Protein AF-A0A8H7QUZ4-F1 (afdb_monomer_lite)

Organism: NCBI:txid64648

Radius of gyration: 29.62 Å; chains: 1; bounding box: 67×75×75 Å

Secondary structure (DSSP, 8-state):
-PPP-EEEEEE-SSS-EEEEEETT-EEEGGGTSTT--EEEEE-SS-EEEEEEPP--GGGTT--EEEEEEEE-SSSS----TTS-S---EEEEEEEEES-SS-----EEEEEEEESS--EEEEEE-SS---BTTTEEEEEEEEETTS-EEEEEEEPHHHHHHHHT--TTSPEEEE--S-SEEE--TT--EEEEEEETTTEEEEEETTS-EEEEEHHHHHHHTS--EEEEETTS-SS-EEEEEES-SS--SEEEEEETTSEEEEEETTEEEEEEEEEE-SS----EEE-SSSS-EEEE-TTSEEEEES-TTS--EEEEEE-SS-EEEEEE-SSSSEEEEEETTSEEEEEE--SS-----SS----S-BEEEEEEEEETTTTEEEEE--PPPB-S-----GGGG---GGG-EEEEEE--SGGGTTEEEEEETTSEEEEEE---------S-----------S---HHHHHHHHHHHH-HHHHHHHH-SSEEEE-TTTTS-HHHHTT-IIIIITBSTTSB-SPPEEEEESSTTEEEEEEEE-GGGB-SSSB-HHHHHHHHHHHHHHHHGGGSGGG--EEEEEEEEE-S---SSEEEEEEEEEEEEETTEEEEEEEEE-TT--EEEEEEEEEEPPP--

InterPro domains:
  IPR001680 WD40 repeat [SM00320] (34-80)
  IPR001680 WD40 repeat [SM00320] (177-213)
  IPR001680 WD40 repeat [SM00320] (223-264)
  IPR001680 WD40 repeat [SM00320] (309-350)
  IPR015943 WD40/YVTN repeat-like-containing domain superfamily [G3DSA:2.130.10.10] (138-435)
  IPR029069 HotDog domain superfamily [SSF54637] (482-628)
  IPR036322 WD40-repeat-containing domain superfamily [SSF50978] (34-433)
  IPR052416 General transcription factor 3C component [PTHR15052] (18-381)

Foldseek 3Di:
DADWDWAWEWAAAPDIDIDTAIAQFKDANCVRYPPFQWIKHQPRFFWQEKEWQADDQVVLVDFKTKIKTFFDSHLPDDDDQQPAQWDKTKIWIWIDGLDRPDPDGIGTAEIEIEGRAGFNYKDFQNPHPDDQQWFSGWMWTQHSNQKIAIATHTHSVNQCVVVVNDRRDYYYHYPPDGLAIQDDPPFRFQEWEDQARQWIWTWGQQGKIWIWRNVVCNVVSHTHTPDIQNPLDRGTWQYKEDQANVDRQWIWTWGQQAWIWIAGPVHRNDIHTLDGDRGGWQEKYHQNDPQKIWTWDQQQWIWMDPHSVDSDIATFDHDLGGWQYWEHENQFQKIWIFFQQLWIWIGGDPPPPPPPDVPNFPPDWIDTQWGWAADPVVSHIYTHGPDGTDRDHDDNDVVSHPGDSQSGWNYKYAHHHPSNRQWIWITGSVSMIMITRRDDPPPPPPPDPPQDPPDPPDPDDDPVQVVVVVVCVVQPVNVVQVPDPFKHKDQPCPPPDPVVLVVDCLNPVQEDPQGQPYGWIKIAGSQQQKIKIKTAGGPVCDDPFAHDVVVVQSVLVVRQLSSFQVVAPVSDWDWPDKDKDFDAHHHHGFMKMKMKGWDDDDHQKTKIKMFIDGSVRHTGMIMITIIGDDDPD

Structure (mmCIF, N/CA/C/O backbone):
data_AF-A0A8H7QUZ4-F1
#
_entry.id   AF-A0A8H7QUZ4-F1
#
loop_
_atom_site.group_PDB
_atom_site.id
_atom_site.type_symbol
_atom_site.label_atom_id
_atom_site.label_alt_id
_atom_site.label_comp_id
_atom_site.label_asym_id
_atom_site.label_entity_id
_atom_site.label_seq_id
_atom_site.pdbx_PDB_ins_code
_atom_site.Cartn_x
_atom_site.Cartn_y
_atom_site.Cartn_z
_atom_site.occupancy
_atom_site.B_iso_or_equiv
_atom_site.auth_seq_id
_atom_site.auth_comp_id
_atom_site.auth_asym_id
_atom_site.auth_atom_id
_atom_site.pdbx_PDB_model_num
ATOM 1 N N . MET A 1 1 ? -1.732 -25.237 -5.452 1.00 82.12 1 MET A N 1
ATOM 2 C CA . MET A 1 1 ? -2.365 -24.433 -4.390 1.00 82.12 1 MET A CA 1
ATOM 3 C C . MET A 1 1 ? -1.486 -24.486 -3.154 1.00 82.12 1 MET A C 1
ATOM 5 O O . MET A 1 1 ? -0.756 -25.468 -3.035 1.00 82.12 1 MET A O 1
ATOM 9 N N . PRO A 1 2 ? -1.527 -23.459 -2.290 1.00 79.81 2 PRO A N 1
ATOM 10 C CA . PRO A 1 2 ? -0.892 -23.500 -0.977 1.00 79.81 2 PRO A CA 1
ATOM 11 C C . PRO A 1 2 ? -1.334 -24.708 -0.145 1.00 79.81 2 PRO A C 1
ATOM 13 O O . PRO A 1 2 ? -2.468 -25.169 -0.303 1.00 79.81 2 PRO A O 1
ATOM 16 N N . SER A 1 3 ? -0.459 -25.205 0.733 1.00 77.56 3 SER A N 1
ATOM 17 C CA . SER A 1 3 ? -0.813 -26.255 1.699 1.00 77.56 3 SER A CA 1
ATOM 18 C C . SER A 1 3 ? -1.911 -25.767 2.641 1.00 77.56 3 SER A C 1
ATOM 20 O O . SER A 1 3 ? -1.903 -24.597 3.031 1.00 77.56 3 SER A O 1
ATOM 22 N N . GLU A 1 4 ? -2.844 -26.643 3.022 1.00 79.38 4 GLU A N 1
ATOM 23 C CA . GLU A 1 4 ? -3.878 -26.292 3.998 1.00 79.38 4 GLU A CA 1
ATOM 24 C C . GLU A 1 4 ? -3.248 -25.772 5.293 1.00 79.38 4 GLU A C 1
ATOM 26 O O . GLU A 1 4 ? -2.367 -26.403 5.874 1.00 79.38 4 GLU A O 1
ATOM 31 N N . ASN A 1 5 ? -3.694 -24.594 5.721 1.00 82.50 5 ASN A N 1
ATOM 32 C CA . ASN A 1 5 ? -3.251 -23.951 6.943 1.00 82.50 5 ASN A CA 1
ATOM 33 C C . ASN A 1 5 ? -4.467 -23.326 7.645 1.00 82.50 5 ASN A C 1
ATOM 35 O O . ASN A 1 5 ? -5.392 -22.809 7.009 1.00 82.50 5 ASN A O 1
ATOM 39 N N . CYS A 1 6 ? -4.484 -23.410 8.971 1.00 89.75 6 CYS A N 1
ATOM 40 C CA . CYS A 1 6 ? -5.477 -22.777 9.822 1.00 89.75 6 CYS A CA 1
ATOM 41 C C . CYS A 1 6 ? -4.737 -22.035 10.925 1.00 89.75 6 CYS A C 1
ATOM 43 O O . CYS A 1 6 ? -4.021 -22.641 11.717 1.00 89.75 6 CYS A O 1
ATOM 45 N N . VAL A 1 7 ? -4.913 -20.719 10.958 1.00 92.56 7 VAL A N 1
ATOM 46 C CA . VAL A 1 7 ? -4.134 -19.831 11.816 1.00 92.56 7 VAL A CA 1
ATOM 47 C C . VAL A 1 7 ? -5.060 -19.151 12.810 1.00 92.56 7 VAL A C 1
ATOM 49 O O . VAL A 1 7 ? -6.101 -18.623 12.426 1.00 92.56 7 VAL A O 1
ATOM 52 N N . ASN A 1 8 ? -4.672 -19.135 14.081 1.00 95.12 8 ASN A N 1
ATOM 53 C CA . ASN A 1 8 ? -5.392 -18.399 15.113 1.00 95.12 8 ASN A CA 1
ATOM 54 C C . ASN A 1 8 ? -4.971 -16.928 15.090 1.00 95.12 8 ASN A C 1
ATOM 56 O O . ASN A 1 8 ? -3.788 -16.615 15.241 1.00 95.12 8 ASN A O 1
ATOM 60 N N . ILE A 1 9 ? -5.937 -16.029 14.911 1.00 95.44 9 ILE A N 1
ATOM 61 C CA . ILE A 1 9 ? -5.712 -14.586 14.814 1.00 95.44 9 ILE A CA 1
ATOM 62 C C . ILE A 1 9 ? -6.476 -13.878 15.926 1.00 95.44 9 ILE A C 1
ATOM 64 O O . ILE A 1 9 ? -7.696 -13.979 16.023 1.00 95.44 9 ILE A O 1
ATOM 68 N N . THR A 1 10 ? -5.748 -13.118 16.734 1.00 95.06 10 THR A N 1
ATOM 69 C CA . THR A 1 10 ? -6.279 -12.266 17.794 1.00 95.06 10 THR A CA 1
ATOM 70 C C . THR A 1 10 ? -6.297 -10.810 17.338 1.00 95.06 10 THR A C 1
ATOM 72 O O . THR A 1 10 ? -5.271 -10.257 16.927 1.00 95.06 10 THR A O 1
ATOM 75 N N . THR A 1 11 ? -7.461 -10.171 17.431 1.00 93.19 11 THR A N 1
ATOM 76 C CA . THR A 1 11 ? -7.683 -8.755 17.090 1.00 93.19 11 THR A CA 1
ATOM 77 C C . THR A 1 11 ? -8.419 -8.042 18.227 1.00 93.19 11 THR A C 1
ATOM 79 O O . THR A 1 11 ? -9.081 -8.693 19.035 1.00 93.19 11 THR A O 1
ATOM 82 N N . GLY A 1 12 ? -8.280 -6.718 18.326 1.00 87.44 12 GLY A N 1
ATOM 83 C CA . GLY A 1 12 ? -8.908 -5.907 19.378 1.00 87.44 12 GLY A CA 1
ATOM 84 C C . GLY A 1 12 ? -7.929 -4.969 20.089 1.00 87.44 12 GLY A C 1
ATOM 85 O O . GLY A 1 12 ? -6.715 -5.171 20.037 1.00 87.44 12 GLY A O 1
ATOM 86 N N . ILE A 1 13 ? -8.462 -3.936 20.751 1.00 85.06 13 ILE A N 1
ATOM 87 C CA . ILE A 1 13 ? -7.676 -2.976 21.554 1.00 85.06 13 ILE A CA 1
ATOM 88 C C . ILE A 1 13 ? -7.892 -3.234 23.049 1.00 85.06 13 ILE A C 1
ATOM 90 O O . ILE A 1 13 ? -6.942 -3.535 23.766 1.00 85.06 13 ILE A O 1
ATOM 94 N N . THR A 1 14 ? -9.141 -3.131 23.511 1.00 81.06 14 THR A N 1
ATOM 95 C CA . THR A 1 14 ? -9.545 -3.384 24.905 1.00 81.06 14 THR A CA 1
ATOM 96 C C . THR A 1 14 ? -10.169 -4.767 25.073 1.00 81.06 14 THR A C 1
ATOM 98 O O . THR A 1 14 ? -9.827 -5.483 26.008 1.00 81.06 14 THR A O 1
ATOM 101 N N . ASN A 1 15 ? -11.029 -5.163 24.131 1.00 82.19 15 ASN A N 1
ATOM 102 C CA . ASN A 1 15 ? -11.648 -6.483 24.076 1.00 82.19 15 ASN A CA 1
ATOM 103 C C . ASN A 1 15 ? -10.976 -7.307 22.979 1.00 82.19 15 ASN A C 1
ATOM 105 O O . ASN A 1 15 ? -11.078 -6.968 21.801 1.00 82.19 15 ASN A O 1
ATOM 109 N N . PHE A 1 16 ? -10.277 -8.375 23.365 1.00 89.06 16 PHE A N 1
ATOM 110 C CA . PHE A 1 16 ? -9.612 -9.263 22.415 1.00 89.06 16 PHE A CA 1
ATOM 111 C C . PHE A 1 16 ? -10.571 -10.341 21.916 1.00 89.06 16 PHE A C 1
ATOM 113 O O . PHE A 1 16 ? -11.268 -10.978 22.703 1.00 89.06 16 PHE A O 1
ATOM 120 N N . LYS A 1 17 ? -10.569 -10.562 20.602 1.00 91.81 17 LYS A N 1
ATOM 121 C CA . LYS A 1 17 ? -11.289 -11.643 19.933 1.00 91.81 17 LYS A CA 1
ATOM 122 C C . LYS A 1 17 ? -10.287 -12.500 19.173 1.00 91.81 17 LYS A C 1
ATOM 124 O O . LYS A 1 17 ? -9.539 -11.970 18.349 1.00 91.81 17 LYS A O 1
ATOM 129 N N . THR A 1 18 ? -10.283 -13.799 19.449 1.00 93.19 18 THR A N 1
ATOM 130 C CA . THR A 1 18 ? -9.435 -14.780 18.765 1.00 93.19 18 THR A CA 1
ATOM 131 C C . THR A 1 18 ? -10.295 -15.659 17.871 1.00 93.19 18 THR A C 1
ATOM 133 O O . THR A 1 18 ? -11.284 -16.230 18.327 1.00 93.19 18 THR A O 1
ATOM 136 N N . GLU A 1 19 ? -9.922 -15.769 16.600 1.00 93.81 19 GLU A N 1
ATOM 137 C CA . GLU A 1 19 ? -10.623 -16.580 15.605 1.00 93.81 19 GLU A CA 1
ATOM 138 C C . GLU A 1 19 ? -9.645 -17.495 14.869 1.00 93.81 19 GLU A C 1
ATOM 140 O O . GLU A 1 19 ? -8.537 -17.082 14.527 1.00 93.81 19 GLU A O 1
ATOM 145 N N . ALA A 1 20 ? -10.064 -18.732 14.601 1.00 95.00 20 ALA A N 1
ATOM 146 C CA . ALA A 1 20 ? -9.313 -19.664 13.770 1.00 95.00 20 ALA A CA 1
ATOM 147 C C . ALA A 1 20 ? -9.684 -19.452 12.295 1.00 95.00 20 ALA A C 1
ATOM 149 O O . ALA A 1 20 ? -10.845 -19.590 11.902 1.00 95.00 20 ALA A O 1
ATOM 150 N N . VAL A 1 21 ? -8.697 -19.118 11.469 1.00 93.75 21 VAL A N 1
ATOM 151 C CA . VAL A 1 21 ? -8.896 -18.693 10.081 1.00 93.75 21 VAL A CA 1
ATOM 152 C C . VAL A 1 21 ? -8.230 -19.685 9.143 1.00 93.75 21 VAL A C 1
ATOM 154 O O . VAL A 1 21 ? -7.002 -19.769 9.070 1.00 93.75 21 VAL A O 1
ATOM 157 N N . LYS A 1 22 ? -9.046 -20.431 8.396 1.00 94.31 22 LYS A N 1
ATOM 158 C CA . LYS A 1 22 ? -8.583 -21.328 7.328 1.00 94.31 22 LYS A CA 1
ATOM 159 C C . LYS A 1 22 ? -8.066 -20.542 6.121 1.00 94.31 22 LYS A C 1
ATOM 161 O O . LYS A 1 22 ? -8.391 -19.366 5.959 1.00 94.31 22 LYS A O 1
ATOM 166 N N . ASN A 1 23 ? -7.298 -21.204 5.260 1.00 92.31 23 ASN A N 1
ATOM 167 C CA . ASN A 1 23 ? -6.895 -20.647 3.969 1.00 92.31 23 ASN A CA 1
ATOM 168 C C . ASN A 1 23 ? -8.088 -20.078 3.198 1.00 92.31 23 ASN A C 1
ATOM 170 O O . ASN A 1 23 ? -9.165 -20.666 3.175 1.00 92.31 23 ASN A O 1
ATOM 174 N N . PHE A 1 24 ? -7.849 -18.951 2.537 1.00 92.94 24 PHE A N 1
ATOM 175 C CA . PHE A 1 24 ? -8.794 -18.235 1.682 1.00 92.94 24 PHE A CA 1
ATOM 176 C C . PHE A 1 24 ? -9.998 -17.627 2.414 1.00 92.94 24 PHE A C 1
ATOM 178 O O . PHE A 1 24 ? -10.881 -17.052 1.780 1.00 92.94 24 PHE A O 1
ATOM 185 N N . ASN A 1 25 ? -9.992 -17.656 3.749 1.00 93.69 25 ASN A N 1
ATOM 186 C CA . ASN A 1 25 ? -10.973 -16.960 4.567 1.00 93.69 25 ASN A CA 1
ATOM 187 C C . ASN A 1 25 ? -10.440 -15.610 5.054 1.00 93.69 25 ASN A C 1
ATOM 189 O O . ASN A 1 25 ? -9.235 -15.341 5.074 1.00 93.69 25 ASN A O 1
ATOM 193 N N . SER A 1 26 ? -11.376 -14.764 5.481 1.00 93.44 26 SER A N 1
ATOM 194 C CA . SER A 1 26 ? -11.098 -13.441 6.021 1.00 93.44 26 SER A CA 1
ATOM 195 C C . SER A 1 26 ? -11.802 -13.188 7.354 1.00 93.44 26 SER A C 1
ATOM 197 O O . SER A 1 26 ? -12.900 -13.704 7.603 1.00 93.44 26 SER A O 1
ATOM 199 N N . VAL A 1 27 ? -11.153 -12.378 8.190 1.00 93.06 27 VAL A N 1
ATOM 200 C CA . VAL A 1 27 ? -11.658 -11.832 9.458 1.00 93.06 27 VAL A CA 1
ATOM 201 C C . VAL A 1 27 ? -11.971 -10.361 9.256 1.00 93.06 27 VAL A C 1
ATOM 203 O O . VAL A 1 27 ? -11.180 -9.643 8.647 1.00 93.06 27 VAL A O 1
ATOM 206 N N . ASP A 1 28 ? -13.112 -9.912 9.763 1.00 91.69 28 ASP A N 1
ATOM 207 C CA . ASP A 1 28 ? -13.528 -8.512 9.734 1.00 91.69 28 ASP A CA 1
ATOM 208 C C . ASP A 1 28 ? -13.085 -7.795 11.015 1.00 91.69 28 ASP A C 1
ATOM 210 O O . ASP A 1 28 ? -13.459 -8.182 12.124 1.00 91.69 28 ASP A O 1
ATOM 214 N N . LEU A 1 29 ? -12.276 -6.745 10.859 1.00 90.19 29 LEU A N 1
ATOM 215 C CA . LEU A 1 29 ? -11.728 -5.978 11.978 1.00 90.19 29 LEU A CA 1
ATOM 216 C C . LEU A 1 29 ? -12.783 -5.123 12.686 1.00 90.19 29 LEU A C 1
ATOM 218 O O . LEU A 1 29 ? -12.594 -4.793 13.857 1.00 90.19 29 LEU A O 1
ATOM 222 N N . SER A 1 30 ? -13.887 -4.779 12.018 1.00 86.50 30 SER A N 1
ATOM 223 C CA . SER A 1 30 ? -14.956 -3.969 12.615 1.00 86.50 30 SER A CA 1
ATOM 224 C C . SER A 1 30 ? -15.648 -4.680 13.784 1.00 86.50 30 SER A C 1
ATOM 226 O O . SER A 1 30 ? -16.179 -4.031 14.685 1.00 86.50 30 SER A O 1
ATOM 228 N N . GLN A 1 31 ? -15.582 -6.016 13.811 1.00 85.94 31 GLN A N 1
ATOM 229 C CA . GLN A 1 31 ? -16.176 -6.847 14.857 1.00 85.94 31 GLN A CA 1
ATOM 230 C C . GLN A 1 31 ? -15.409 -6.796 16.183 1.00 85.94 31 GLN A C 1
ATOM 232 O O . GLN A 1 31 ? -15.991 -7.065 17.231 1.00 85.94 31 GLN A O 1
ATOM 237 N N . SER A 1 32 ? -14.108 -6.497 16.149 1.00 86.19 32 SER A N 1
ATOM 238 C CA . SER A 1 32 ? -13.246 -6.430 17.339 1.00 86.19 32 SER A CA 1
ATOM 239 C C . SER A 1 32 ? -12.766 -5.014 17.654 1.00 86.19 32 SER A C 1
ATOM 241 O O . SER A 1 32 ? -12.415 -4.720 18.798 1.00 86.19 32 SER A O 1
ATOM 243 N N . ILE A 1 33 ? -12.755 -4.121 16.663 1.00 86.19 33 ILE A N 1
ATOM 244 C CA . ILE A 1 33 ? -12.335 -2.729 16.804 1.00 86.19 33 ILE A CA 1
ATOM 245 C C . ILE A 1 33 ? -13.401 -1.832 16.173 1.00 86.19 33 ILE A C 1
ATOM 247 O O . ILE A 1 33 ? -13.508 -1.720 14.951 1.00 86.19 33 ILE A O 1
ATOM 251 N N . THR A 1 34 ? -14.166 -1.139 17.016 1.00 81.50 34 THR A N 1
ATOM 252 C CA . THR A 1 34 ? -15.229 -0.226 16.579 1.00 81.50 34 THR A CA 1
ATOM 253 C C . THR A 1 34 ? -14.696 0.818 15.593 1.00 81.50 34 THR A C 1
ATOM 255 O O . THR A 1 34 ? -13.633 1.402 15.809 1.00 81.50 34 THR A O 1
ATOM 258 N N . ASN A 1 35 ? -15.440 1.071 14.513 1.00 78.88 35 ASN A N 1
ATOM 259 C CA . ASN A 1 35 ? -15.102 2.003 13.422 1.00 78.88 35 ASN A CA 1
ATOM 260 C C . ASN A 1 35 ? -13.860 1.636 12.587 1.00 78.88 35 ASN A C 1
ATOM 262 O O . ASN A 1 35 ? -13.527 2.357 11.637 1.00 78.88 35 ASN A O 1
ATOM 266 N N . LYS A 1 36 ? -13.170 0.531 12.894 1.00 85.31 36 LYS A N 1
ATOM 267 C CA . LYS A 1 36 ? -12.072 0.037 12.063 1.00 85.31 36 LYS A CA 1
ATOM 268 C C . LYS A 1 36 ? -12.654 -0.613 10.815 1.00 85.31 36 LYS A C 1
ATOM 270 O O . LYS A 1 36 ? -13.497 -1.498 10.896 1.00 85.31 36 LYS A O 1
ATOM 275 N N . ARG A 1 37 ? -12.181 -0.168 9.654 1.00 88.50 37 ARG A N 1
ATOM 276 C CA . ARG A 1 37 ? -12.594 -0.685 8.349 1.00 88.50 37 ARG A CA 1
ATOM 277 C C . ARG A 1 37 ? -11.434 -1.447 7.744 1.00 88.50 37 ARG A C 1
ATOM 279 O O . ARG A 1 37 ? -10.435 -0.847 7.341 1.00 88.50 37 ARG A O 1
ATOM 286 N N . GLY A 1 38 ? -11.541 -2.764 7.737 1.00 90.62 38 GLY A N 1
ATOM 287 C CA . GLY A 1 38 ? -10.490 -3.609 7.212 1.00 90.62 38 GLY A CA 1
ATOM 288 C C . GLY A 1 38 ? -10.721 -5.079 7.486 1.00 90.62 38 GLY A C 1
ATOM 289 O O . GLY A 1 38 ? -11.547 -5.460 8.313 1.00 90.62 38 GLY A O 1
ATOM 290 N N . HIS A 1 39 ? -9.947 -5.896 6.790 1.00 94.19 39 HIS A N 1
ATOM 291 C CA . HIS A 1 39 ? -10.018 -7.341 6.867 1.00 94.19 39 HIS A CA 1
ATOM 292 C C . HIS A 1 39 ? -8.620 -7.940 6.962 1.00 94.19 39 HIS A C 1
ATOM 294 O O . HIS A 1 39 ? -7.660 -7.403 6.408 1.00 94.19 39 HIS A O 1
ATOM 300 N N . VAL A 1 40 ? -8.510 -9.082 7.628 1.00 95.56 40 VAL A N 1
ATOM 301 C CA . VAL A 1 40 ? -7.305 -9.916 7.602 1.00 95.56 40 VAL A CA 1
ATOM 302 C C . VAL A 1 40 ? -7.619 -11.166 6.798 1.00 95.56 40 VAL A C 1
ATOM 304 O O . VAL A 1 40 ? -8.534 -11.905 7.141 1.00 95.56 40 VAL A O 1
ATOM 307 N N . LEU A 1 41 ? -6.877 -11.379 5.719 1.00 95.88 41 LEU A N 1
ATOM 308 C CA . LEU A 1 41 ? -6.998 -12.490 4.784 1.00 95.88 41 LEU A CA 1
ATOM 309 C C . LEU A 1 41 ? -5.934 -13.537 5.117 1.00 95.88 41 LEU A C 1
ATOM 311 O O . LEU A 1 41 ? -4.753 -13.197 5.236 1.00 95.88 41 LEU A O 1
ATOM 315 N N . ASN A 1 42 ? -6.322 -14.808 5.208 1.00 96.00 42 ASN A N 1
ATOM 316 C CA . ASN A 1 42 ? -5.362 -15.907 5.217 1.00 96.00 42 ASN A CA 1
ATOM 317 C C . ASN A 1 42 ? -5.127 -16.382 3.777 1.00 96.00 42 ASN A C 1
ATOM 319 O O . ASN A 1 42 ? -5.991 -17.000 3.159 1.00 96.00 42 ASN A O 1
ATOM 323 N N . THR A 1 43 ? -3.948 -16.096 3.236 1.00 94.62 43 THR A N 1
ATOM 324 C CA . THR A 1 43 ? -3.578 -16.419 1.848 1.00 94.62 43 THR A CA 1
ATOM 325 C C . THR A 1 43 ? -2.923 -17.801 1.722 1.00 94.62 43 THR A C 1
ATOM 327 O O . THR A 1 43 ? -2.698 -18.283 0.613 1.00 94.62 43 THR A O 1
ATOM 330 N N . GLY A 1 44 ? -2.636 -18.465 2.848 1.00 91.50 44 GLY A N 1
ATOM 331 C CA . GLY A 1 44 ? -2.102 -19.828 2.925 1.00 91.50 44 GLY A CA 1
ATOM 332 C C . GLY A 1 44 ? -0.599 -19.980 2.677 1.00 91.50 44 GLY A C 1
ATOM 333 O O . GLY A 1 44 ? -0.043 -21.022 3.011 1.00 91.50 44 GLY A O 1
ATOM 334 N N . GLY A 1 45 ? 0.084 -18.965 2.144 1.00 91.00 45 GLY A N 1
ATOM 335 C CA . GLY A 1 45 ? 1.520 -19.016 1.860 1.00 91.00 45 GLY A CA 1
ATOM 336 C C . GLY A 1 45 ? 2.188 -17.652 1.984 1.00 91.00 45 GLY A C 1
ATOM 337 O O . GLY A 1 45 ? 1.512 -16.628 2.031 1.00 91.00 45 GLY A O 1
ATOM 338 N N . SER A 1 46 ? 3.519 -17.628 2.076 1.00 92.75 46 SER A N 1
ATOM 339 C CA . SER A 1 46 ? 4.277 -16.391 2.296 1.00 92.75 46 SER A CA 1
ATOM 340 C C . SER A 1 46 ? 3.993 -15.345 1.214 1.00 92.75 46 SER A C 1
ATOM 342 O O . SER A 1 46 ? 4.166 -15.633 0.028 1.00 92.75 46 SER A O 1
ATOM 344 N N . VAL A 1 47 ? 3.619 -14.120 1.600 1.00 95.50 47 VAL A N 1
ATOM 345 C CA . VAL A 1 47 ? 3.318 -13.038 0.648 1.00 95.50 47 VAL A CA 1
ATOM 346 C C . VAL A 1 47 ? 4.607 -12.317 0.264 1.00 95.50 47 VAL A C 1
ATOM 348 O O . VAL A 1 47 ? 5.268 -11.720 1.113 1.00 95.50 47 VAL A O 1
ATOM 351 N N . TRP A 1 48 ? 4.953 -12.357 -1.022 1.00 94.00 48 TRP A N 1
ATOM 352 C CA . TRP A 1 48 ? 6.129 -11.684 -1.597 1.00 94.00 48 TRP A CA 1
ATOM 353 C C . TRP A 1 48 ? 5.779 -10.725 -2.724 1.00 94.00 48 TRP A C 1
ATOM 355 O O . TRP A 1 48 ? 6.591 -9.871 -3.054 1.00 94.00 48 TRP A O 1
ATOM 365 N N . ALA A 1 49 ? 4.575 -10.817 -3.278 1.00 95.88 49 ALA A N 1
ATOM 366 C CA . ALA A 1 49 ? 4.051 -9.915 -4.287 1.00 95.88 49 ALA A CA 1
ATOM 367 C C . ALA A 1 49 ? 2.610 -9.539 -3.923 1.00 95.88 49 ALA A C 1
ATOM 369 O O . ALA A 1 49 ? 1.799 -10.404 -3.585 1.00 95.88 49 ALA A O 1
ATOM 370 N N . LEU A 1 50 ? 2.312 -8.242 -3.948 1.00 97.56 50 LEU A N 1
ATOM 371 C CA . LEU A 1 50 ? 1.030 -7.690 -3.518 1.00 97.56 50 LEU A CA 1
ATOM 372 C C . LEU A 1 50 ? 0.751 -6.410 -4.300 1.00 97.56 50 LEU A C 1
ATOM 374 O O . LEU A 1 50 ? 1.565 -5.485 -4.258 1.00 97.56 50 LEU A O 1
ATOM 378 N N . GLU A 1 51 ? -0.374 -6.351 -5.011 1.00 96.25 51 GLU A N 1
ATOM 379 C CA . GLU A 1 51 ? -0.758 -5.159 -5.771 1.00 96.25 51 GLU A CA 1
ATOM 380 C C . GLU A 1 51 ? -2.243 -5.161 -6.146 1.00 96.25 51 GLU A C 1
ATOM 382 O O . GLU A 1 51 ? -2.823 -6.208 -6.438 1.00 96.25 51 GLU A O 1
ATOM 387 N N . PHE A 1 52 ? -2.852 -3.977 -6.174 1.00 95.69 52 PHE A N 1
ATOM 388 C CA . PHE A 1 52 ? -4.219 -3.795 -6.655 1.00 95.69 52 PHE A CA 1
ATOM 389 C C . PHE A 1 52 ? -4.271 -3.724 -8.181 1.00 95.69 52 PHE A C 1
ATOM 391 O O . PHE A 1 52 ? -3.373 -3.170 -8.816 1.00 95.69 52 PHE A O 1
ATOM 398 N N . VAL A 1 53 ? -5.350 -4.243 -8.764 1.00 94.31 53 VAL A N 1
ATOM 399 C CA . VAL A 1 53 ? -5.620 -4.138 -10.202 1.00 94.31 53 VAL A CA 1
ATOM 400 C C . VAL A 1 53 ? -5.992 -2.688 -10.549 1.00 94.31 53 VAL A C 1
ATOM 402 O O . VAL A 1 53 ? -6.986 -2.183 -10.015 1.00 94.31 53 VAL A O 1
ATOM 405 N N . PRO A 1 54 ? -5.259 -2.022 -11.462 1.00 91.12 54 PRO A N 1
ATOM 406 C CA . PRO A 1 54 ? -5.594 -0.676 -11.917 1.00 91.12 54 PRO A CA 1
ATOM 407 C C . PRO A 1 54 ? -6.871 -0.664 -12.768 1.00 91.12 54 PRO A C 1
ATOM 409 O O . PRO A 1 54 ? -6.963 -1.362 -13.783 1.00 91.12 54 PRO A O 1
ATOM 412 N N . LYS A 1 55 ? -7.834 0.178 -12.396 1.00 88.50 55 LYS A N 1
ATOM 413 C CA . LYS A 1 55 ? -9.092 0.423 -13.109 1.00 88.50 55 LYS A CA 1
ATOM 414 C C . LYS A 1 55 ? -9.084 1.780 -13.809 1.00 88.50 55 LYS A C 1
ATOM 416 O O . LYS A 1 55 ? -8.324 2.684 -13.466 1.00 88.50 55 LYS A O 1
ATOM 421 N N . LYS A 1 56 ? -9.948 1.913 -14.819 1.00 80.56 56 LYS A N 1
ATOM 422 C CA . LYS A 1 56 ? -10.179 3.189 -15.507 1.00 80.56 56 LYS A CA 1
ATOM 423 C C . LYS A 1 56 ? -10.977 4.113 -14.589 1.00 80.56 56 LYS A C 1
ATOM 425 O O . LYS A 1 56 ? -11.974 3.675 -14.031 1.00 80.56 56 LYS A O 1
ATOM 430 N N . ALA A 1 57 ? -10.620 5.397 -14.540 1.00 69.81 57 ALA A N 1
ATOM 431 C CA . ALA A 1 57 ? -11.364 6.401 -13.768 1.00 69.81 57 ALA A CA 1
ATOM 432 C C . ALA A 1 57 ? -12.845 6.527 -14.194 1.00 69.81 57 ALA A C 1
ATOM 434 O O . ALA A 1 57 ? -13.704 6.866 -13.392 1.00 69.81 57 ALA A O 1
ATOM 435 N N . CYS A 1 58 ? -13.186 6.202 -15.449 1.00 61.53 58 CYS A N 1
ATOM 436 C CA . CYS A 1 58 ? -14.584 6.187 -15.899 1.00 61.53 58 CYS A CA 1
ATOM 437 C C . CYS A 1 58 ? -15.444 5.089 -15.244 1.00 61.53 58 CYS A C 1
ATOM 439 O O . CYS A 1 58 ? -16.663 5.126 -15.375 1.00 61.53 58 CYS A O 1
ATOM 441 N N . LEU A 1 59 ? -14.824 4.131 -14.550 1.00 72.12 59 LEU A N 1
ATOM 442 C CA . LEU A 1 59 ? -15.488 3.059 -13.809 1.00 72.12 59 LEU A CA 1
ATOM 443 C C . LEU A 1 59 ? -15.466 3.316 -12.295 1.00 72.12 59 LEU A C 1
ATOM 445 O O . LEU A 1 59 ? -15.663 2.392 -11.517 1.00 72.12 59 LEU A O 1
ATOM 449 N N . ASP A 1 60 ? -15.255 4.560 -11.853 1.00 68.06 60 ASP A N 1
ATOM 450 C CA . ASP A 1 60 ? -15.233 4.908 -10.423 1.00 68.06 60 ASP A CA 1
ATOM 451 C C . ASP A 1 60 ? -16.572 4.627 -9.704 1.00 68.06 60 ASP A C 1
ATOM 453 O O . ASP A 1 60 ? -16.595 4.515 -8.477 1.00 68.06 60 ASP A O 1
ATOM 457 N N . HIS A 1 61 ? -17.671 4.468 -10.454 1.00 71.69 61 HIS A N 1
ATOM 458 C CA . HIS A 1 61 ? -18.971 4.019 -9.941 1.00 71.69 61 HIS A CA 1
ATOM 459 C C . HIS A 1 61 ? -18.991 2.533 -9.539 1.00 71.69 61 HIS A C 1
ATOM 461 O O . HIS A 1 61 ? -19.819 2.143 -8.719 1.00 71.69 61 HIS A O 1
ATOM 467 N N . ASP A 1 62 ? -18.101 1.703 -10.095 1.00 82.06 62 ASP A N 1
ATOM 468 C CA . ASP A 1 62 ? -17.953 0.306 -9.692 1.00 82.06 62 ASP A CA 1
ATOM 469 C C . ASP A 1 62 ? -17.100 0.224 -8.421 1.00 82.06 62 ASP A C 1
ATOM 471 O O . ASP A 1 62 ? -15.888 0.480 -8.403 1.00 82.06 62 ASP A O 1
ATOM 475 N N . HIS A 1 63 ? -17.759 -0.159 -7.331 1.00 87.25 63 HIS A N 1
ATOM 476 C CA . HIS A 1 63 ? -17.109 -0.343 -6.044 1.00 87.25 63 HIS A CA 1
ATOM 477 C C . HIS A 1 63 ? -16.312 -1.641 -5.949 1.00 87.25 63 HIS A C 1
ATOM 479 O O . HIS A 1 63 ? -15.546 -1.803 -5.004 1.00 87.25 63 HIS A O 1
ATOM 485 N N . THR A 1 64 ? -16.417 -2.549 -6.917 1.00 90.69 64 THR A N 1
ATOM 486 C CA . THR A 1 64 ? -15.611 -3.769 -6.938 1.00 90.69 64 THR A CA 1
ATOM 487 C C . THR A 1 64 ? -14.141 -3.409 -7.087 1.00 90.69 64 THR A C 1
ATOM 489 O O . THR A 1 64 ? -13.766 -2.571 -7.899 1.00 90.69 64 THR A O 1
ATOM 492 N N . GLN A 1 65 ? -13.272 -4.045 -6.326 1.00 93.12 65 GLN A N 1
ATOM 493 C CA . GLN A 1 65 ? -11.827 -3.878 -6.389 1.00 93.12 65 GLN A CA 1
ATOM 494 C C . GLN A 1 65 ? -11.188 -5.261 -6.432 1.00 93.12 65 GLN A C 1
ATOM 496 O O . GLN A 1 65 ? -11.784 -6.241 -5.990 1.00 93.12 65 GLN A O 1
ATOM 501 N N . TYR A 1 66 ? -9.977 -5.345 -6.975 1.00 95.19 66 TYR A N 1
ATOM 502 C CA . TYR A 1 66 ? -9.256 -6.607 -7.070 1.00 95.19 66 TYR A CA 1
ATOM 503 C C . TYR A 1 66 ? -7.848 -6.455 -6.512 1.00 95.19 66 TYR A C 1
ATOM 505 O O . TYR A 1 66 ? -7.110 -5.551 -6.908 1.00 95.19 66 TYR A O 1
ATOM 513 N N . LEU A 1 67 ? -7.479 -7.350 -5.602 1.00 97.19 67 LEU A N 1
ATOM 514 C CA . LEU A 1 67 ? -6.158 -7.435 -4.994 1.00 97.19 67 LEU A CA 1
ATOM 515 C C . LEU A 1 67 ? -5.477 -8.723 -5.456 1.00 97.19 67 LEU A C 1
ATOM 517 O O . LEU A 1 67 ? -5.965 -9.821 -5.192 1.00 97.19 67 LEU A O 1
ATOM 521 N N . ALA A 1 68 ? -4.341 -8.592 -6.130 1.00 97.81 68 ALA A N 1
ATOM 522 C CA . ALA A 1 68 ? -3.503 -9.726 -6.476 1.00 97.81 68 ALA A CA 1
ATOM 523 C C . ALA A 1 68 ? -2.529 -10.026 -5.331 1.00 97.81 68 ALA A C 1
ATOM 525 O O . ALA A 1 68 ? -1.894 -9.115 -4.793 1.00 97.81 68 ALA A O 1
ATOM 526 N N . VAL A 1 69 ? -2.376 -11.308 -5.001 1.00 97.81 69 VAL A N 1
ATOM 527 C CA . VAL A 1 69 ? -1.438 -11.819 -3.995 1.00 97.81 69 VAL A CA 1
ATOM 528 C C . VAL A 1 69 ? -0.622 -12.960 -4.598 1.00 97.81 69 VAL A C 1
ATOM 530 O O . VAL A 1 69 ? -1.166 -13.858 -5.242 1.00 97.81 69 VAL A O 1
ATOM 533 N N . GLY A 1 70 ? 0.688 -12.952 -4.369 1.00 95.88 70 GLY A N 1
ATOM 534 C CA . GLY A 1 70 ? 1.585 -14.033 -4.766 1.00 95.88 70 GLY A CA 1
ATOM 535 C C . GLY A 1 70 ? 2.794 -14.151 -3.848 1.00 95.88 70 GLY A C 1
ATOM 536 O O . GLY A 1 70 ? 3.083 -13.271 -3.034 1.00 95.88 70 GLY A O 1
ATOM 537 N N . GLY A 1 71 ? 3.509 -15.260 -3.985 1.00 92.88 71 GLY A N 1
ATOM 538 C CA . GLY A 1 71 ? 4.717 -15.536 -3.222 1.00 92.88 71 GLY A CA 1
ATOM 539 C C . GLY A 1 71 ? 5.016 -17.024 -3.180 1.00 92.88 71 GLY A C 1
ATOM 540 O O . GLY A 1 71 ? 5.057 -17.663 -4.232 1.00 92.88 71 GLY A O 1
ATOM 541 N N . TYR A 1 72 ? 5.228 -17.571 -1.986 1.00 90.38 72 TYR A N 1
ATOM 542 C CA . TYR A 1 72 ? 5.481 -19.001 -1.783 1.00 90.38 72 TYR A CA 1
ATOM 543 C C . TYR A 1 72 ? 4.174 -19.749 -1.525 1.00 90.38 72 TYR A C 1
ATOM 545 O O . TYR A 1 72 ? 3.193 -19.174 -1.057 1.00 90.38 72 TYR A O 1
ATOM 553 N N . ASN A 1 73 ? 4.171 -21.053 -1.798 1.00 86.50 73 ASN A N 1
ATOM 554 C CA . ASN A 1 73 ? 3.018 -21.923 -1.552 1.00 86.50 73 ASN A CA 1
ATOM 555 C C . ASN A 1 73 ? 2.858 -22.299 -0.053 1.00 86.50 73 ASN A C 1
ATOM 557 O O . ASN A 1 73 ? 1.870 -22.922 0.322 1.00 86.50 73 ASN A O 1
ATOM 561 N N . SER A 1 74 ? 3.842 -21.953 0.780 1.00 85.12 74 SER A N 1
ATOM 562 C CA . SER A 1 74 ? 3.964 -22.330 2.187 1.00 85.12 74 SER A CA 1
ATOM 563 C C . SER A 1 74 ? 4.606 -21.186 2.977 1.00 85.12 74 SER A C 1
ATOM 565 O O . SER A 1 74 ? 5.186 -20.253 2.412 1.00 85.12 74 SER A O 1
ATOM 567 N N . VAL A 1 75 ? 4.479 -21.242 4.301 1.00 80.75 75 VAL A N 1
ATOM 568 C CA . VAL A 1 75 ? 5.094 -20.303 5.256 1.00 80.75 75 VAL A CA 1
ATOM 569 C C . VAL A 1 75 ? 6.517 -20.739 5.644 1.00 80.75 75 VAL A C 1
ATOM 571 O O . VAL A 1 75 ? 7.327 -19.911 6.067 1.00 80.75 75 VAL A O 1
ATOM 574 N N . THR A 1 76 ? 6.834 -22.028 5.487 1.00 76.38 76 THR A N 1
ATOM 575 C CA . THR A 1 76 ? 8.115 -22.631 5.895 1.00 76.38 76 THR A CA 1
ATOM 576 C C . THR A 1 76 ? 9.142 -22.708 4.769 1.00 76.38 76 THR A C 1
ATOM 578 O O . THR A 1 76 ? 10.335 -22.829 5.040 1.00 76.38 76 THR A O 1
ATOM 581 N N . GLU A 1 77 ? 8.701 -22.640 3.511 1.00 68.25 77 GLU A N 1
ATOM 582 C CA . GLU A 1 77 ? 9.595 -22.731 2.362 1.00 68.25 77 GLU A CA 1
ATOM 583 C C . GLU A 1 77 ? 10.490 -21.493 2.235 1.00 68.25 77 GLU A C 1
ATOM 585 O O . GLU A 1 77 ? 10.040 -20.344 2.273 1.00 68.25 77 GLU A O 1
ATOM 590 N N . HIS A 1 78 ? 11.779 -21.749 2.021 1.00 66.31 78 HIS A N 1
ATOM 591 C CA . HIS A 1 78 ? 12.780 -20.747 1.698 1.00 66.31 78 HIS A CA 1
ATOM 592 C C . HIS A 1 78 ? 13.619 -21.268 0.538 1.00 66.31 78 HIS A C 1
ATOM 594 O O . HIS A 1 78 ? 14.287 -22.292 0.660 1.00 66.31 78 HIS A O 1
ATOM 600 N N . HIS A 1 79 ? 13.577 -20.566 -0.591 1.00 59.88 79 HIS A N 1
ATOM 601 C CA . HIS A 1 79 ? 14.417 -20.880 -1.737 1.00 59.88 79 HIS A CA 1
ATOM 602 C C . HIS A 1 79 ? 15.423 -19.758 -1.941 1.00 59.88 79 HIS A C 1
ATOM 604 O O . HIS A 1 79 ? 15.062 -18.578 -1.975 1.00 59.88 79 HIS A O 1
ATOM 610 N N . THR A 1 80 ? 16.691 -20.120 -2.106 1.00 56.16 80 THR A N 1
ATOM 611 C CA . THR A 1 80 ? 17.686 -19.170 -2.586 1.00 56.16 80 THR A CA 1
ATOM 612 C C . THR A 1 80 ? 17.371 -18.849 -4.046 1.00 56.16 80 THR A C 1
ATOM 614 O O . THR A 1 80 ? 16.975 -19.719 -4.826 1.00 56.16 80 THR A O 1
ATOM 617 N N . PHE A 1 81 ? 17.527 -17.583 -4.435 1.00 58.41 81 PHE A N 1
ATOM 618 C CA . PHE A 1 81 ? 17.355 -17.167 -5.827 1.00 58.41 81 PHE A CA 1
ATOM 619 C C . PHE A 1 81 ? 18.179 -18.069 -6.765 1.00 58.41 81 PHE A C 1
ATOM 621 O O . PHE A 1 81 ? 19.383 -18.218 -6.555 1.00 58.41 81 PHE A O 1
ATOM 628 N N . ALA A 1 82 ? 17.532 -18.594 -7.812 1.00 61.19 82 ALA A N 1
ATOM 629 C CA . ALA A 1 82 ? 18.060 -19.501 -8.838 1.00 61.19 82 ALA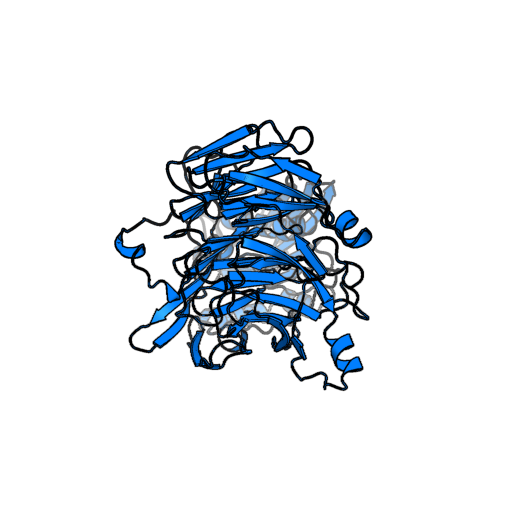 A CA 1
ATOM 630 C C . ALA A 1 82 ? 18.117 -21.009 -8.504 1.00 61.19 82 ALA A C 1
ATOM 632 O O . ALA A 1 82 ? 18.528 -21.775 -9.374 1.00 61.19 82 ALA A O 1
ATOM 633 N N . GLU A 1 83 ? 17.685 -21.462 -7.320 1.00 59.66 83 GLU A N 1
ATOM 634 C CA . GLU A 1 83 ? 17.791 -22.886 -6.932 1.00 59.66 83 GLU A CA 1
ATOM 635 C C . GLU A 1 83 ? 16.565 -23.755 -7.278 1.00 59.66 83 GLU A C 1
ATOM 637 O O . GLU A 1 83 ? 16.697 -24.975 -7.351 1.00 59.66 83 GLU A O 1
ATOM 642 N N . SER A 1 84 ? 15.385 -23.181 -7.553 1.00 56.12 84 SER A N 1
ATOM 643 C CA . SER A 1 84 ? 14.173 -23.966 -7.863 1.00 56.12 84 SER A CA 1
ATOM 644 C C . SER A 1 84 ? 13.389 -23.421 -9.072 1.00 56.12 84 SER A C 1
ATOM 646 O O . SER A 1 84 ? 12.442 -22.648 -8.923 1.00 56.12 84 SER A O 1
ATOM 648 N N . PRO A 1 85 ? 13.740 -23.815 -10.313 1.00 58.19 85 PRO A N 1
ATOM 649 C CA . PRO A 1 85 ? 13.117 -23.232 -11.503 1.00 58.19 85 PRO A CA 1
ATOM 650 C C . PRO A 1 85 ? 11.661 -23.680 -11.727 1.00 58.19 85 PRO A C 1
ATOM 652 O O . PRO A 1 85 ? 10.920 -22.985 -12.417 1.00 58.19 85 PRO A O 1
ATOM 655 N N . HIS A 1 86 ? 11.229 -24.808 -11.147 1.00 67.06 86 HIS A N 1
ATOM 656 C CA . HIS A 1 86 ? 9.937 -25.427 -11.463 1.00 67.06 86 HIS A CA 1
ATOM 657 C C . HIS A 1 86 ? 9.235 -25.977 -10.219 1.00 67.06 86 HIS A C 1
ATOM 659 O O . HIS A 1 86 ? 9.297 -27.168 -9.922 1.00 67.06 86 HIS A O 1
ATOM 665 N N . CYS A 1 87 ? 8.546 -25.101 -9.490 1.00 80.12 87 CYS A N 1
ATOM 666 C CA . CYS A 1 87 ? 7.582 -25.501 -8.469 1.00 80.12 87 CYS A CA 1
ATOM 667 C C . CYS A 1 87 ? 6.167 -25.064 -8.870 1.00 80.12 87 CYS A C 1
ATOM 669 O O . CYS A 1 87 ? 5.968 -24.051 -9.550 1.00 80.12 87 CYS A O 1
ATOM 671 N N . ARG A 1 88 ? 5.176 -25.869 -8.472 1.00 90.06 88 ARG A N 1
ATOM 672 C CA . ARG A 1 88 ? 3.760 -25.553 -8.675 1.00 90.06 88 ARG A CA 1
ATOM 673 C C . ARG A 1 88 ? 3.353 -24.470 -7.692 1.00 90.06 88 ARG A C 1
ATOM 675 O O . ARG A 1 88 ? 3.538 -24.629 -6.487 1.00 90.06 88 ARG A O 1
ATOM 682 N N . ASN A 1 89 ? 2.756 -23.405 -8.201 1.00 92.31 89 ASN A N 1
ATOM 683 C CA . ASN A 1 89 ? 2.359 -22.268 -7.390 1.00 92.31 89 ASN A CA 1
ATOM 684 C C . ASN A 1 89 ? 1.115 -21.580 -7.975 1.00 92.31 89 ASN A C 1
ATOM 686 O O . ASN A 1 89 ? 0.574 -22.017 -8.998 1.00 92.31 89 ASN A O 1
ATOM 690 N N . ALA A 1 90 ? 0.603 -20.572 -7.275 1.00 94.62 90 ALA A N 1
ATOM 691 C CA . ALA A 1 90 ? -0.598 -19.853 -7.663 1.00 94.62 90 ALA A CA 1
ATOM 692 C C . ALA A 1 90 ? -0.472 -18.350 -7.398 1.00 94.62 90 ALA A C 1
ATOM 694 O O . ALA A 1 90 ? 0.060 -17.929 -6.371 1.00 94.62 90 ALA A O 1
ATOM 695 N N . ILE A 1 91 ? -1.044 -17.555 -8.300 1.00 97.19 91 ILE A N 1
ATOM 696 C CA . ILE A 1 91 ? -1.337 -16.139 -8.072 1.00 97.19 91 ILE A CA 1
ATOM 697 C C . ILE A 1 91 ? -2.823 -16.033 -7.740 1.00 97.19 91 ILE A C 1
ATOM 699 O O . ILE A 1 91 ? -3.668 -16.498 -8.506 1.00 97.19 91 ILE A O 1
ATOM 703 N N . GLN A 1 92 ? -3.134 -15.447 -6.592 1.00 97.31 92 GLN A N 1
ATOM 704 C CA . GLN A 1 92 ? -4.494 -15.295 -6.085 1.00 97.31 92 GLN A CA 1
ATOM 705 C C . GLN A 1 92 ? -5.026 -13.913 -6.454 1.00 97.31 92 GLN A C 1
ATOM 707 O O . GLN A 1 92 ? -4.321 -12.922 -6.281 1.00 97.31 92 GLN A O 1
ATOM 712 N N . ILE A 1 93 ? -6.268 -13.841 -6.919 1.00 97.50 93 ILE A N 1
ATOM 713 C CA . ILE A 1 93 ? -6.992 -12.599 -7.183 1.00 97.50 93 ILE A CA 1
ATOM 714 C C . ILE A 1 93 ? -8.188 -12.555 -6.240 1.00 97.50 93 ILE A C 1
ATOM 716 O O . ILE A 1 93 ? -9.119 -13.354 -6.347 1.00 97.50 93 ILE A O 1
ATOM 720 N N . TRP A 1 94 ? -8.142 -11.617 -5.307 1.00 97.00 94 TRP A N 1
ATOM 721 C CA . TRP A 1 94 ? -9.166 -11.397 -4.301 1.00 97.00 94 TRP A CA 1
ATOM 722 C C . TRP A 1 94 ? -10.080 -10.261 -4.731 1.00 97.00 94 TRP A C 1
ATOM 724 O O . TRP A 1 94 ? -9.595 -9.182 -5.067 1.00 97.00 94 TRP A O 1
ATOM 734 N N . GLN A 1 95 ? -11.387 -10.490 -4.693 1.00 94.38 95 GLN A N 1
ATOM 735 C CA . GLN A 1 95 ? -12.382 -9.441 -4.847 1.00 94.38 95 GLN A CA 1
ATOM 736 C C . GLN A 1 95 ? -12.579 -8.740 -3.502 1.00 94.38 95 GLN A C 1
ATOM 738 O O . GLN A 1 95 ? -12.770 -9.375 -2.463 1.00 94.38 95 GLN A O 1
ATOM 743 N N . CYS A 1 96 ? -12.518 -7.418 -3.524 1.00 92.81 96 CYS A N 1
ATOM 744 C CA . CYS A 1 96 ? -12.778 -6.540 -2.393 1.00 92.81 96 CYS A CA 1
ATOM 745 C C . CYS A 1 96 ? -13.673 -5.371 -2.827 1.00 92.81 96 CYS A C 1
ATOM 747 O O . CYS A 1 96 ? -14.074 -5.283 -3.987 1.00 92.81 96 CYS A O 1
ATOM 749 N N . THR A 1 97 ? -14.023 -4.488 -1.892 1.00 89.56 97 THR A N 1
ATOM 750 C CA . THR A 1 97 ? -14.868 -3.316 -2.153 1.00 89.56 97 THR A CA 1
ATOM 751 C C . THR A 1 97 ? -14.115 -2.021 -1.861 1.00 89.56 97 THR A C 1
ATOM 753 O O . THR A 1 97 ? -13.276 -1.973 -0.960 1.00 89.56 97 THR A O 1
ATOM 756 N N . SER A 1 98 ? -14.404 -0.967 -2.622 1.00 86.00 98 SER A N 1
ATOM 757 C CA . SER A 1 98 ? -13.991 0.399 -2.303 1.00 86.00 98 SER A CA 1
ATOM 758 C C . SER A 1 98 ? -14.951 1.073 -1.324 1.00 86.00 98 SER A C 1
ATOM 760 O O . SER A 1 98 ? -14.521 1.954 -0.576 1.00 86.00 98 SER A O 1
ATOM 762 N N . ASP A 1 99 ? -16.219 0.643 -1.290 1.00 82.00 99 ASP A N 1
ATOM 763 C CA . ASP A 1 99 ? -17.233 1.209 -0.407 1.00 82.00 99 ASP A CA 1
ATOM 764 C C . ASP A 1 99 ? -16.956 0.836 1.049 1.00 82.00 99 ASP A C 1
ATOM 766 O O . ASP A 1 99 ? -16.932 -0.328 1.445 1.00 82.00 99 ASP A O 1
ATOM 770 N N . THR A 1 100 ? -16.779 1.871 1.859 1.00 74.06 100 THR A N 1
ATOM 771 C CA . THR A 1 100 ? -16.505 1.754 3.285 1.00 74.06 100 THR A CA 1
ATOM 772 C C . THR A 1 100 ? -17.727 1.426 4.139 1.00 74.06 100 THR A C 1
ATOM 774 O O . THR A 1 100 ? -17.549 1.086 5.307 1.00 74.06 100 THR A O 1
ATOM 777 N N . ASN A 1 101 ? -18.938 1.570 3.593 1.00 68.75 101 ASN A N 1
ATOM 778 C CA . ASN A 1 101 ? -20.193 1.250 4.279 1.00 68.75 101 ASN A CA 1
ATOM 779 C C . ASN A 1 101 ? -20.712 -0.147 3.915 1.00 68.75 101 ASN A C 1
ATOM 781 O O . ASN A 1 101 ? -21.560 -0.691 4.622 1.00 68.75 101 ASN A O 1
ATOM 785 N N . ALA A 1 102 ? -20.225 -0.721 2.814 1.00 63.59 102 ALA A N 1
ATOM 786 C CA . ALA A 1 102 ? -20.620 -2.046 2.381 1.00 63.59 102 ALA A CA 1
ATOM 787 C C . ALA A 1 102 ? -20.027 -3.113 3.311 1.00 63.59 102 ALA A C 1
ATOM 789 O O . ALA A 1 102 ? -18.817 -3.191 3.504 1.00 63.59 102 ALA A O 1
ATOM 790 N N . SER A 1 103 ? -20.881 -4.010 3.804 1.00 59.72 103 SER A N 1
ATOM 791 C CA . SER A 1 103 ? -20.502 -5.215 4.561 1.00 59.72 103 SER A CA 1
ATOM 792 C C . SER A 1 103 ? -19.858 -6.301 3.672 1.00 59.72 103 SER A C 1
ATOM 794 O O . SER A 1 103 ? -19.961 -7.496 3.968 1.00 59.72 103 SER A O 1
ATOM 796 N N . LEU A 1 104 ? -19.257 -5.937 2.533 1.00 65.06 104 LEU A N 1
ATOM 797 C CA . LEU A 1 104 ? -18.778 -6.920 1.567 1.00 65.06 104 LEU A CA 1
ATOM 798 C C . LEU A 1 104 ? -17.456 -7.528 2.045 1.00 65.06 104 LEU A C 1
ATOM 800 O O . LEU A 1 104 ? -16.400 -6.899 2.004 1.00 65.06 104 LEU A O 1
ATOM 804 N N . LYS A 1 105 ? -17.532 -8.779 2.499 1.00 84.19 105 LYS A N 1
ATOM 805 C CA . LYS A 1 105 ? -16.387 -9.576 2.935 1.00 84.19 105 LYS A CA 1
ATOM 806 C C . LYS A 1 105 ? -15.480 -9.886 1.733 1.00 84.19 105 LYS A C 1
ATOM 808 O O . LYS A 1 105 ? -15.988 -10.431 0.757 1.00 84.19 105 LYS A O 1
ATOM 813 N N . PRO A 1 106 ? -14.162 -9.609 1.784 1.00 92.38 106 PRO A N 1
ATOM 814 C CA . PRO A 1 106 ? -13.254 -9.982 0.706 1.00 92.38 106 PRO A CA 1
ATOM 815 C C . PRO A 1 106 ? -13.239 -11.494 0.483 1.00 92.38 106 PRO A C 1
ATOM 817 O O . PRO A 1 106 ? -13.147 -12.260 1.452 1.00 92.38 106 PRO A O 1
ATOM 820 N N . GLN A 1 107 ? -13.302 -11.898 -0.784 1.00 93.38 107 GLN A N 1
ATOM 821 C CA . GLN A 1 107 ? -13.395 -13.291 -1.222 1.00 93.38 107 GLN A CA 1
ATOM 822 C C . GLN A 1 107 ? -12.374 -13.586 -2.318 1.00 93.38 107 GLN A C 1
ATOM 824 O O . GLN A 1 107 ? -11.971 -12.704 -3.077 1.00 93.38 107 GLN A O 1
ATOM 829 N N . LEU A 1 108 ? -11.945 -14.842 -2.398 1.00 95.38 108 LEU A N 1
ATOM 830 C CA . LEU A 1 108 ? -11.046 -15.303 -3.446 1.00 95.38 108 LEU A CA 1
ATOM 831 C C . LEU A 1 108 ? -11.839 -15.534 -4.741 1.00 95.38 108 LEU A C 1
ATOM 833 O O . LEU A 1 108 ? -12.603 -16.490 -4.847 1.00 95.38 108 LEU A O 1
ATOM 837 N N . ASP A 1 109 ? -11.633 -14.669 -5.731 1.00 95.06 109 ASP A N 1
ATOM 838 C CA . ASP A 1 109 ? -12.424 -14.650 -6.968 1.00 95.06 109 ASP A CA 1
ATOM 839 C C . ASP A 1 109 ? -11.792 -15.515 -8.067 1.00 95.06 109 ASP A C 1
ATOM 841 O O . ASP A 1 109 ? -12.478 -16.227 -8.801 1.00 95.06 109 ASP A O 1
ATOM 845 N N . MET A 1 110 ? -10.458 -15.503 -8.162 1.00 96.50 110 MET A N 1
ATOM 846 C CA . MET A 1 110 ? -9.720 -16.285 -9.153 1.00 96.50 110 MET A CA 1
ATOM 847 C C . MET A 1 110 ? -8.353 -16.740 -8.632 1.00 96.50 110 MET A C 1
ATOM 849 O O . MET A 1 110 ? -7.690 -16.047 -7.864 1.00 96.50 110 MET A O 1
ATOM 853 N N . CYS A 1 111 ? -7.890 -17.894 -9.105 1.00 97.00 111 CYS A N 1
ATOM 854 C CA . CYS A 1 111 ? -6.527 -18.385 -8.945 1.00 97.00 111 CYS A CA 1
ATOM 855 C C . CYS A 1 111 ? -5.899 -18.725 -10.298 1.00 97.00 111 CYS A C 1
ATOM 857 O O . CYS A 1 111 ? -6.421 -19.537 -11.062 1.00 97.00 111 CYS A O 1
ATOM 859 N N . ILE A 1 112 ? -4.732 -18.142 -10.563 1.00 97.12 112 ILE A N 1
ATOM 860 C CA . ILE A 1 112 ? -3.905 -18.442 -11.732 1.00 97.12 112 ILE A CA 1
ATOM 861 C C . ILE A 1 112 ? -2.846 -19.455 -11.298 1.00 97.12 112 ILE A C 1
ATOM 863 O O . ILE A 1 112 ? -1.881 -19.112 -10.618 1.00 97.12 112 ILE A O 1
ATOM 867 N N . LEU A 1 113 ? -3.048 -20.712 -11.672 1.00 96.69 113 LEU A N 1
ATOM 868 C CA . LEU A 1 113 ? -2.177 -21.843 -11.377 1.00 96.69 113 LEU A CA 1
ATOM 869 C C . LEU A 1 113 ? -1.057 -21.932 -12.415 1.00 96.69 113 LEU A C 1
ATOM 871 O O . LEU A 1 113 ? -1.315 -21.811 -13.612 1.00 96.69 113 LEU A O 1
ATOM 875 N N . HIS A 1 114 ? 0.172 -22.190 -11.979 1.00 94.94 114 HIS A N 1
ATOM 876 C CA . HIS A 1 114 ? 1.321 -22.341 -12.873 1.00 94.94 114 HIS A CA 1
ATOM 877 C C . HIS A 1 114 ? 2.406 -23.242 -12.270 1.00 94.94 114 HIS A C 1
ATOM 879 O O . HIS A 1 114 ? 2.387 -23.569 -11.082 1.00 94.94 114 HIS A O 1
ATOM 885 N N . ASP A 1 115 ? 3.384 -23.615 -13.091 1.00 93.31 115 ASP A N 1
ATOM 886 C CA . ASP A 1 115 ? 4.581 -24.387 -12.731 1.00 93.31 115 ASP A CA 1
ATOM 887 C C . ASP A 1 115 ? 5.893 -23.608 -12.961 1.00 93.31 115 ASP A C 1
ATOM 889 O O . ASP A 1 115 ? 6.988 -24.166 -12.906 1.00 93.31 115 ASP A O 1
ATOM 893 N N . PHE A 1 116 ? 5.792 -22.290 -13.173 1.00 91.69 116 PHE A N 1
ATOM 894 C CA . PHE A 1 116 ? 6.931 -21.386 -13.395 1.00 91.69 116 PHE A CA 1
ATOM 895 C C . PHE A 1 116 ? 7.798 -21.099 -12.153 1.00 91.69 116 PHE A C 1
ATOM 897 O O . PHE A 1 116 ? 8.680 -20.246 -12.225 1.00 91.69 116 PHE A O 1
ATOM 904 N N . GLY A 1 117 ? 7.550 -21.755 -11.016 1.00 90.69 117 GLY A N 1
ATOM 905 C CA . GLY A 1 117 ? 8.307 -21.529 -9.785 1.00 90.69 117 GLY A CA 1
ATOM 906 C C . GLY A 1 117 ? 7.673 -20.514 -8.832 1.00 90.69 117 GLY A C 1
ATOM 907 O O . GLY A 1 117 ? 6.483 -20.211 -8.899 1.00 90.69 117 GLY A O 1
ATOM 908 N N . VAL A 1 118 ? 8.476 -19.992 -7.906 1.00 91.50 118 VAL A N 1
ATOM 909 C CA . VAL A 1 118 ? 8.038 -18.996 -6.916 1.00 91.50 118 VAL A CA 1
ATOM 910 C C . VAL A 1 118 ? 7.787 -17.646 -7.578 1.00 91.50 118 VAL A C 1
ATOM 912 O O . VAL A 1 118 ? 8.549 -17.230 -8.449 1.00 91.50 118 VAL A O 1
ATOM 915 N N . VAL A 1 119 ? 6.748 -16.939 -7.136 1.00 93.81 119 VAL A N 1
ATOM 916 C CA . VAL A 1 119 ? 6.502 -15.546 -7.528 1.00 93.81 119 VAL A CA 1
ATOM 917 C C . VAL A 1 119 ? 7.372 -14.636 -6.660 1.00 93.81 119 VAL A C 1
ATOM 919 O O . VAL A 1 119 ? 7.147 -14.525 -5.458 1.00 93.81 119 VAL A O 1
ATOM 922 N N . VAL A 1 120 ? 8.374 -13.995 -7.260 1.00 92.81 120 VAL A N 1
ATOM 923 C CA . VAL A 1 120 ? 9.297 -13.083 -6.559 1.00 92.81 120 VAL A CA 1
ATOM 924 C C . VAL A 1 120 ? 8.691 -11.689 -6.436 1.00 92.81 120 VAL A C 1
ATOM 926 O O . VAL A 1 120 ? 8.749 -11.069 -5.378 1.00 92.81 120 VAL A O 1
ATOM 929 N N . ASP A 1 121 ? 8.133 -11.188 -7.535 1.00 95.00 121 ASP A N 1
ATOM 930 C CA . ASP A 1 121 ? 7.390 -9.933 -7.592 1.00 95.00 121 ASP A CA 1
ATOM 931 C C . ASP A 1 121 ? 6.448 -9.980 -8.800 1.00 95.00 121 ASP A C 1
ATOM 933 O O . ASP A 1 121 ? 6.704 -10.692 -9.777 1.00 95.00 121 ASP A O 1
ATOM 937 N N . PHE A 1 122 ? 5.383 -9.195 -8.780 1.00 96.62 122 PHE A N 1
ATOM 938 C CA . PHE A 1 122 ? 4.617 -8.901 -9.985 1.00 96.62 122 PHE A CA 1
ATOM 939 C C . PHE A 1 122 ? 4.196 -7.448 -9.989 1.00 96.62 122 PHE A C 1
ATOM 941 O O . PHE A 1 122 ? 4.122 -6.801 -8.943 1.00 96.62 122 PHE A O 1
ATOM 948 N N . LYS A 1 123 ? 3.933 -6.951 -11.196 1.00 95.25 123 LYS A N 1
ATOM 949 C CA . LYS A 1 123 ? 3.407 -5.616 -11.410 1.00 95.25 123 LYS A CA 1
ATOM 950 C C . LYS A 1 123 ? 2.314 -5.581 -12.473 1.00 95.25 123 LYS A C 1
ATOM 952 O O . LYS A 1 123 ? 2.519 -6.088 -13.579 1.00 95.25 123 LYS A O 1
ATOM 957 N N . TRP A 1 124 ? 1.184 -4.956 -12.176 1.00 94.62 124 TRP A N 1
ATOM 958 C CA . TRP A 1 124 ? 0.144 -4.624 -13.142 1.00 94.62 124 TRP A CA 1
ATOM 959 C C . TRP A 1 124 ? 0.566 -3.438 -14.009 1.00 94.62 124 TRP A C 1
ATOM 961 O O . TRP A 1 124 ? 1.232 -2.510 -13.556 1.00 94.62 124 TRP A O 1
ATOM 971 N N . CYS A 1 125 ? 0.149 -3.461 -15.271 1.00 92.06 125 CYS A N 1
ATOM 972 C CA . CYS A 1 125 ? 0.334 -2.345 -16.190 1.00 92.06 125 CYS A CA 1
ATOM 973 C C . CYS A 1 125 ? -0.452 -1.101 -15.700 1.00 92.06 125 CYS A C 1
ATOM 975 O O . CYS A 1 125 ? -1.677 -1.190 -15.580 1.00 92.06 125 CYS A O 1
ATOM 977 N N . PRO A 1 126 ? 0.202 0.058 -15.473 1.00 84.44 126 PRO A N 1
ATOM 978 C CA . PRO A 1 126 ? -0.417 1.231 -14.841 1.00 84.44 126 PRO A CA 1
ATOM 979 C C . PRO A 1 126 ? -1.549 1.914 -15.623 1.00 84.44 126 PRO A C 1
ATOM 981 O O . PRO A 1 126 ? -2.501 2.391 -15.012 1.00 84.44 126 PRO A O 1
ATOM 984 N N . SER A 1 127 ? -1.488 1.987 -16.961 1.00 70.25 127 SER A N 1
ATOM 985 C CA . SER A 1 127 ? -2.638 2.467 -17.745 1.00 70.25 127 SER A CA 1
ATOM 986 C C . SER A 1 127 ? -3.602 1.314 -17.966 1.00 70.25 127 SER A C 1
ATOM 988 O O . SER A 1 127 ? -3.356 0.425 -18.782 1.00 70.25 127 SER A O 1
ATOM 990 N N . SER A 1 128 ? -4.681 1.334 -17.190 1.00 63.38 128 SER A N 1
ATOM 991 C CA . SER A 1 128 ? -5.692 0.288 -17.088 1.00 63.38 128 SER A CA 1
ATOM 992 C C . SER A 1 128 ? -6.185 -0.192 -18.460 1.00 63.38 128 SER A C 1
ATOM 994 O O . SER A 1 128 ? -6.971 0.479 -19.136 1.00 63.38 128 SER A O 1
ATOM 996 N N . VAL A 1 129 ? -5.785 -1.409 -18.831 1.00 78.25 129 VAL A N 1
ATOM 997 C CA . VAL A 1 129 ? -6.398 -2.206 -19.914 1.00 78.25 129 VAL A CA 1
ATOM 998 C C . VAL A 1 129 ? -7.628 -2.963 -19.389 1.00 78.25 129 VAL A C 1
ATOM 1000 O O . VAL A 1 129 ? -8.088 -3.916 -20.008 1.00 78.25 129 VAL A O 1
ATOM 1003 N N . TYR A 1 130 ? -8.130 -2.555 -18.221 1.00 83.12 130 TYR A N 1
ATOM 1004 C CA . TYR A 1 130 ? -9.289 -3.140 -17.576 1.00 83.12 130 TYR A CA 1
ATOM 1005 C C . TYR A 1 130 ? -10.532 -2.975 -18.455 1.00 83.12 130 TYR A C 1
ATOM 1007 O O . TYR A 1 130 ? -10.817 -1.889 -18.988 1.00 83.12 130 TYR A O 1
ATOM 1015 N N . ASP A 1 131 ? -11.244 -4.079 -18.595 1.00 83.69 131 ASP A N 1
ATOM 1016 C CA . ASP A 1 131 ? -12.486 -4.229 -19.327 1.00 83.69 131 ASP A CA 1
ATOM 1017 C C . ASP A 1 131 ? -13.343 -5.272 -18.599 1.00 83.69 131 ASP A C 1
ATOM 1019 O O . ASP A 1 131 ? -12.992 -6.452 -18.560 1.00 83.69 131 ASP A O 1
ATOM 1023 N N . GLU A 1 132 ? -14.463 -4.839 -18.017 1.00 78.81 132 GLU A N 1
ATOM 1024 C CA . GLU A 1 132 ? -15.386 -5.710 -17.271 1.00 78.81 132 GLU A CA 1
ATOM 1025 C C . GLU A 1 132 ? -15.934 -6.861 -18.118 1.00 78.81 132 GLU A C 1
ATOM 1027 O O . GLU A 1 132 ? -16.283 -7.919 -17.587 1.00 78.81 132 GLU A O 1
ATOM 1032 N N . ALA A 1 133 ? -16.013 -6.668 -19.437 1.00 81.81 133 ALA A N 1
ATOM 1033 C CA . ALA A 1 133 ? -16.542 -7.670 -20.347 1.00 81.81 133 ALA A CA 1
ATOM 1034 C C . ALA A 1 133 ? -15.502 -8.735 -20.724 1.00 81.81 133 ALA A C 1
ATOM 1036 O O . ALA A 1 133 ? -15.886 -9.872 -20.994 1.00 81.81 133 ALA A O 1
ATOM 1037 N N . ASP A 1 134 ? -14.213 -8.383 -20.737 1.00 87.81 134 ASP A N 1
ATOM 1038 C CA . ASP A 1 134 ? -13.164 -9.211 -21.348 1.00 87.81 134 ASP A CA 1
ATOM 1039 C C . ASP A 1 134 ? -11.970 -9.473 -20.416 1.00 87.81 134 ASP A C 1
ATOM 1041 O O . ASP A 1 134 ? -11.561 -10.615 -20.185 1.00 87.81 134 ASP A O 1
ATOM 1045 N N . LYS A 1 135 ? -11.386 -8.421 -19.840 1.00 91.56 135 LYS A N 1
ATOM 1046 C CA . LYS A 1 135 ? -9.996 -8.443 -19.376 1.00 91.56 135 LYS A CA 1
ATOM 1047 C C . LYS A 1 135 ? -9.803 -7.727 -18.050 1.00 91.56 135 LYS A C 1
ATOM 1049 O O . LYS A 1 135 ? -10.053 -6.535 -17.927 1.00 91.56 135 LYS A O 1
ATOM 1054 N N . LEU A 1 136 ? -9.217 -8.435 -17.089 1.00 92.88 136 LEU A N 1
ATOM 1055 C CA . LEU A 1 136 ? -8.844 -7.862 -15.799 1.00 92.88 136 LEU A CA 1
ATOM 1056 C C . LEU A 1 136 ? -7.635 -6.924 -15.929 1.00 92.88 136 LEU A C 1
ATOM 1058 O O . LEU A 1 136 ? -7.597 -5.856 -15.330 1.00 92.88 136 LEU A O 1
ATOM 1062 N N . GLY A 1 137 ? -6.646 -7.293 -16.745 1.00 93.69 137 GLY A N 1
ATOM 1063 C CA . GLY A 1 137 ? -5.509 -6.424 -17.031 1.00 93.69 137 GLY A CA 1
ATOM 1064 C C . GLY A 1 137 ? -4.312 -7.150 -17.632 1.00 93.69 137 GLY A C 1
ATOM 1065 O O . GLY A 1 137 ? -4.389 -8.310 -18.040 1.00 93.69 137 GLY A O 1
ATOM 1066 N N . ILE A 1 138 ? -3.182 -6.446 -17.685 1.00 94.69 138 ILE A N 1
ATOM 1067 C CA . ILE A 1 138 ? -1.890 -6.999 -18.100 1.00 94.69 138 ILE A CA 1
ATOM 1068 C C . ILE A 1 138 ? -0.978 -7.024 -16.882 1.00 94.69 138 ILE A C 1
ATOM 1070 O O . ILE A 1 138 ? -0.768 -5.988 -16.252 1.00 94.69 138 ILE A O 1
ATOM 1074 N N . MET A 1 139 ? -0.432 -8.194 -16.573 1.00 95.56 139 MET A N 1
ATOM 1075 C CA . MET A 1 139 ? 0.426 -8.417 -15.415 1.00 95.56 139 MET A CA 1
ATOM 1076 C C . MET A 1 139 ? 1.794 -8.917 -15.868 1.00 95.56 139 MET A C 1
ATOM 1078 O O . MET A 1 139 ? 1.898 -9.870 -16.640 1.00 95.56 139 MET A O 1
ATOM 1082 N N . THR A 1 140 ? 2.854 -8.292 -15.371 1.00 96.69 140 THR A N 1
ATOM 1083 C CA . THR A 1 140 ? 4.232 -8.774 -15.508 1.00 96.69 140 THR A CA 1
ATOM 1084 C C . THR A 1 140 ? 4.634 -9.477 -14.228 1.00 96.69 140 THR A C 1
ATOM 1086 O O . THR A 1 140 ? 4.517 -8.886 -13.159 1.00 96.69 140 THR A O 1
ATOM 1089 N N . VAL A 1 141 ? 5.121 -10.708 -14.324 1.00 97.31 141 VAL A N 1
ATOM 1090 C CA . VAL A 1 141 ? 5.506 -11.518 -13.165 1.00 97.31 141 VAL A CA 1
ATOM 1091 C C . VAL A 1 141 ? 6.971 -11.903 -13.286 1.00 97.31 141 VAL A C 1
ATOM 1093 O O . VAL A 1 141 ? 7.391 -12.436 -14.317 1.00 97.31 141 VAL A O 1
ATOM 1096 N N . LEU A 1 142 ? 7.737 -11.630 -12.234 1.00 95.81 142 LEU A N 1
ATOM 1097 C CA . LEU A 1 142 ? 9.098 -12.109 -12.046 1.00 95.81 142 LEU A CA 1
ATOM 1098 C C . LEU A 1 142 ? 9.052 -13.402 -11.230 1.00 95.81 142 LEU A C 1
ATOM 1100 O O . LEU A 1 142 ? 8.556 -13.419 -10.101 1.00 95.81 142 LEU A O 1
ATOM 1104 N N . PHE A 1 143 ? 9.592 -14.474 -11.799 1.00 93.56 143 PHE A N 1
ATOM 1105 C CA . PHE A 1 143 ? 9.638 -15.780 -11.150 1.00 93.56 143 PHE A CA 1
ATOM 1106 C C . PHE A 1 143 ? 11.021 -16.097 -10.574 1.00 93.56 143 PHE A C 1
ATOM 1108 O O . PHE A 1 143 ? 12.015 -15.435 -10.881 1.00 93.56 143 PHE A O 1
ATOM 1115 N N . GLY A 1 144 ? 11.086 -17.138 -9.742 1.00 89.38 144 GLY A N 1
ATOM 1116 C CA . GLY A 1 144 ? 12.310 -17.625 -9.098 1.00 89.38 144 GLY A CA 1
ATOM 1117 C C . GLY A 1 144 ? 13.404 -18.109 -10.059 1.00 89.38 144 GLY A C 1
ATOM 1118 O O . GLY A 1 144 ? 14.544 -18.270 -9.637 1.00 89.38 144 GLY A O 1
ATOM 1119 N N . ASP A 1 145 ? 13.089 -18.291 -11.345 1.00 88.81 145 ASP A N 1
ATOM 1120 C CA . ASP A 1 145 ? 14.053 -18.577 -12.417 1.00 88.81 145 ASP A CA 1
ATOM 1121 C C . ASP A 1 145 ? 14.717 -17.311 -13.003 1.00 88.81 145 ASP A C 1
ATOM 1123 O O . ASP A 1 145 ? 15.528 -17.400 -13.930 1.00 88.81 145 ASP A O 1
ATOM 1127 N N . GLY A 1 146 ? 14.366 -16.126 -12.492 1.00 90.62 146 GLY A N 1
ATOM 1128 C CA . GLY A 1 146 ? 14.864 -14.831 -12.956 1.00 90.62 146 GLY A CA 1
ATOM 1129 C C . GLY A 1 146 ? 14.266 -14.373 -14.289 1.00 90.62 146 GLY A C 1
ATOM 1130 O O . GLY A 1 146 ? 14.708 -13.358 -14.841 1.00 90.62 146 GLY A O 1
ATOM 1131 N N . GLN A 1 147 ? 13.282 -15.093 -14.836 1.00 92.62 147 GLN A N 1
ATOM 1132 C CA . GLN A 1 147 ? 12.602 -14.720 -16.073 1.00 92.62 147 GLN A CA 1
ATOM 1133 C C . GLN A 1 147 ? 11.352 -13.895 -15.771 1.00 92.62 147 GLN A C 1
ATOM 1135 O O . GLN A 1 147 ? 10.615 -14.155 -14.817 1.00 92.62 147 GLN A O 1
ATOM 1140 N N . VAL A 1 148 ? 11.100 -12.905 -16.628 1.00 95.94 148 VAL A N 1
ATOM 1141 C CA . VAL A 1 148 ? 9.903 -12.069 -16.545 1.00 95.94 148 VAL A CA 1
ATOM 1142 C C . VAL A 1 148 ? 8.912 -12.530 -17.601 1.00 95.94 148 VAL A C 1
ATOM 1144 O O . VAL A 1 148 ? 9.231 -12.629 -18.788 1.00 95.94 148 VAL A O 1
ATOM 1147 N N . ARG A 1 149 ? 7.693 -12.826 -17.168 1.00 96.38 149 ARG A N 1
ATOM 1148 C CA . ARG A 1 149 ? 6.606 -13.305 -18.023 1.00 96.38 149 ARG A CA 1
ATOM 1149 C C . ARG A 1 149 ? 5.467 -12.297 -18.004 1.00 96.38 149 ARG A C 1
ATOM 1151 O O . ARG A 1 149 ? 5.108 -11.785 -16.947 1.00 96.38 149 ARG A O 1
ATOM 1158 N N . VAL A 1 150 ? 4.895 -12.022 -19.169 1.00 96.62 150 VAL A N 1
ATOM 1159 C CA . VAL A 1 150 ? 3.742 -11.129 -19.325 1.00 96.62 150 VAL A CA 1
ATOM 1160 C C . VAL A 1 150 ? 2.490 -11.974 -19.506 1.00 96.62 150 VAL A C 1
ATOM 1162 O O . VAL A 1 150 ? 2.438 -12.819 -20.402 1.00 96.62 150 VAL A O 1
ATOM 1165 N N . PHE A 1 151 ? 1.470 -11.727 -18.693 1.00 95.81 151 PHE A N 1
ATOM 1166 C CA . PHE A 1 151 ? 0.155 -12.352 -18.784 1.00 95.81 151 PHE A CA 1
ATOM 1167 C C . PHE A 1 151 ? -0.904 -11.314 -19.137 1.00 95.81 151 PHE A C 1
ATOM 1169 O O . PHE A 1 151 ? -0.896 -10.194 -18.629 1.00 95.81 151 PHE A O 1
ATOM 1176 N N . VAL A 1 152 ? -1.837 -11.712 -19.997 1.00 94.50 152 VAL A N 1
ATOM 1177 C CA . VAL A 1 152 ? -3.090 -10.988 -20.224 1.00 94.50 152 VAL A CA 1
ATOM 1178 C C . VAL A 1 152 ? -4.147 -11.739 -19.433 1.00 94.50 152 VAL A C 1
ATOM 1180 O O . VAL A 1 152 ? -4.513 -12.850 -19.810 1.00 94.50 152 VAL A O 1
ATOM 1183 N N . VAL A 1 153 ? -4.559 -11.174 -18.302 1.00 9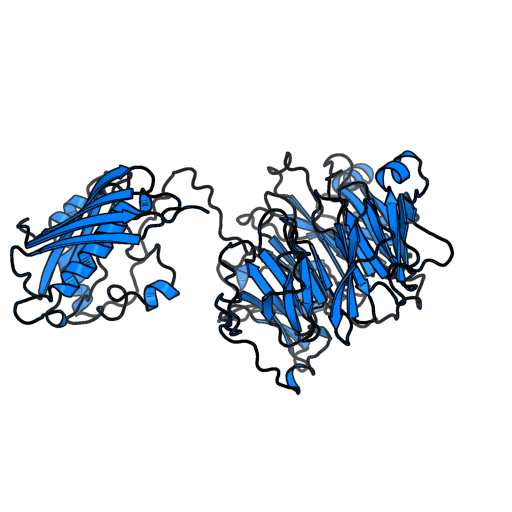5.56 153 VAL A N 1
ATOM 1184 C CA . VAL A 1 153 ? -5.445 -11.849 -17.352 1.00 95.56 153 VAL A CA 1
ATOM 1185 C C . VAL A 1 153 ? -6.896 -11.580 -17.762 1.00 95.56 153 VAL A C 1
ATOM 1187 O O . VAL A 1 153 ? -7.279 -10.407 -17.846 1.00 95.56 153 VAL A O 1
ATOM 1190 N N . PRO A 1 154 ? -7.700 -12.620 -18.052 1.00 95.31 154 PRO A N 1
ATOM 1191 C CA . PRO A 1 154 ? -9.106 -12.447 -18.401 1.00 95.31 154 PRO A CA 1
ATOM 1192 C C . PRO A 1 154 ? -9.912 -11.987 -17.186 1.00 95.31 154 PRO A C 1
ATOM 1194 O O . PRO A 1 154 ? -9.521 -12.223 -16.041 1.00 95.31 154 PRO A O 1
ATOM 1197 N N . HIS A 1 155 ? -11.048 -11.339 -17.425 1.00 94.50 155 HIS A N 1
ATOM 1198 C CA . HIS A 1 155 ? -11.953 -10.982 -16.341 1.00 94.50 155 HIS A CA 1
ATOM 1199 C C . HIS A 1 155 ? -12.578 -12.256 -15.723 1.00 94.50 155 HIS A C 1
ATOM 1201 O O . HIS A 1 155 ? -13.050 -13.112 -16.478 1.00 94.50 155 HIS A O 1
ATOM 1207 N N . PRO A 1 156 ? -12.647 -12.402 -14.383 1.00 93.81 156 PRO A N 1
ATOM 1208 C CA . PRO A 1 156 ? -13.270 -13.560 -13.725 1.00 93.81 156 PRO A CA 1
ATOM 1209 C C . PRO A 1 156 ? -14.676 -13.878 -14.249 1.00 93.81 156 PRO A C 1
ATOM 1211 O O . PRO A 1 156 ? -14.965 -15.011 -14.629 1.00 93.81 156 PRO A O 1
ATOM 1214 N N . ASN A 1 157 ? -15.517 -12.851 -14.400 1.00 92.44 157 ASN A N 1
ATOM 1215 C CA . ASN A 1 157 ? -16.873 -12.998 -14.944 1.00 92.44 157 ASN A CA 1
ATOM 1216 C C . ASN A 1 157 ? -16.921 -13.517 -16.391 1.00 92.44 157 ASN A C 1
ATOM 1218 O O . ASN A 1 157 ? -17.866 -14.224 -16.737 1.00 92.44 157 ASN A O 1
ATOM 1222 N N . LEU A 1 158 ? -15.928 -13.207 -17.236 1.00 93.19 158 LEU A N 1
ATOM 1223 C CA . LEU A 1 158 ? -15.853 -13.774 -18.586 1.00 93.19 158 LEU A CA 1
ATOM 1224 C C . LEU A 1 158 ? -15.635 -15.288 -18.503 1.00 93.19 158 LEU A C 1
ATOM 1226 O O . LEU A 1 158 ? -16.352 -16.059 -19.140 1.00 93.19 158 LEU A O 1
ATOM 1230 N N . VAL A 1 159 ? -14.675 -15.712 -17.681 1.00 93.56 159 VAL A N 1
ATOM 1231 C CA . VAL A 1 159 ? -14.337 -17.130 -17.515 1.00 93.56 159 VAL A CA 1
ATOM 1232 C C . VAL A 1 159 ? -15.511 -17.901 -16.915 1.00 93.56 159 VAL A C 1
ATOM 1234 O O . VAL A 1 159 ? -15.799 -19.009 -17.368 1.00 93.56 159 VAL A O 1
ATOM 1237 N N . ARG A 1 160 ? -16.249 -17.299 -15.972 1.00 93.62 160 ARG A N 1
ATOM 1238 C CA . ARG A 1 160 ? -17.493 -17.873 -15.438 1.00 93.62 160 ARG A CA 1
ATOM 1239 C C . ARG A 1 160 ? -18.538 -18.099 -16.516 1.00 93.62 160 ARG A C 1
ATOM 1241 O O . ARG A 1 160 ? -19.045 -19.209 -16.637 1.00 93.62 160 ARG A O 1
ATOM 1248 N N . LYS A 1 161 ? -18.816 -17.073 -17.328 1.00 91.94 161 LYS A N 1
ATOM 1249 C CA . LYS A 1 161 ? -19.789 -17.157 -18.429 1.00 91.94 161 LYS A CA 1
ATOM 1250 C C . LYS A 1 161 ? -19.410 -18.230 -19.449 1.00 91.94 161 LYS A C 1
ATOM 1252 O O . LYS A 1 161 ? -20.284 -18.928 -19.939 1.00 91.94 161 LYS A O 1
ATOM 1257 N N . GLN A 1 162 ? -18.122 -18.372 -19.758 1.00 93.25 162 GLN A N 1
ATOM 1258 C CA . GLN A 1 162 ? -17.643 -19.363 -20.728 1.00 93.25 162 GLN A CA 1
ATOM 1259 C C . GLN A 1 162 ? -17.702 -20.805 -20.207 1.00 93.25 162 GLN A C 1
ATOM 1261 O O . GLN A 1 162 ? -17.880 -21.722 -21.002 1.00 93.25 162 GLN A O 1
ATOM 1266 N N . ASN A 1 163 ? -17.548 -21.009 -18.895 1.00 92.31 163 ASN A N 1
ATOM 1267 C CA . ASN A 1 163 ? -17.459 -22.340 -18.283 1.00 92.31 163 ASN A CA 1
ATOM 1268 C C . ASN A 1 163 ? -18.686 -22.711 -17.429 1.00 92.31 163 ASN A C 1
ATOM 1270 O O . ASN A 1 163 ? -18.660 -23.739 -16.762 1.00 92.31 163 ASN A O 1
ATOM 1274 N N . ASN A 1 164 ? -19.749 -21.896 -17.445 1.00 92.06 164 ASN A N 1
ATOM 1275 C CA . ASN A 1 164 ? -20.964 -22.067 -16.635 1.00 92.06 164 ASN A CA 1
ATOM 1276 C C . ASN A 1 164 ? -20.692 -22.224 -15.124 1.00 92.06 164 ASN A C 1
ATOM 1278 O O . ASN A 1 164 ? -21.327 -23.032 -14.452 1.00 92.06 164 ASN A O 1
ATOM 1282 N N . ILE A 1 165 ? -19.744 -21.446 -14.595 1.00 92.38 165 ILE A N 1
ATOM 1283 C CA . ILE A 1 165 ? -19.378 -21.458 -13.169 1.00 92.38 165 ILE A CA 1
ATOM 1284 C C . ILE A 1 165 ? -20.255 -20.439 -12.412 1.00 92.38 165 ILE A C 1
ATOM 1286 O O . ILE A 1 165 ? -20.409 -19.312 -12.901 1.00 92.38 165 ILE A O 1
ATOM 1290 N N . PRO A 1 166 ? -20.809 -20.779 -11.232 1.00 91.19 166 PRO A N 1
ATOM 1291 C CA . PRO A 1 166 ? -21.549 -19.839 -10.390 1.00 91.19 166 PRO A CA 1
ATOM 1292 C C . PRO A 1 166 ? -20.742 -18.586 -10.011 1.00 91.19 166 PRO A C 1
ATOM 1294 O O . PRO A 1 166 ? -19.514 -18.606 -9.935 1.00 91.19 166 PRO A O 1
ATOM 1297 N N . LEU A 1 167 ? -21.439 -17.478 -9.731 1.00 85.19 167 LEU A N 1
ATOM 1298 C CA . LEU A 1 167 ? -20.800 -16.212 -9.338 1.00 85.19 167 LEU A CA 1
ATOM 1299 C C . LEU A 1 167 ? -20.031 -16.308 -8.011 1.00 85.19 167 LEU A C 1
ATOM 1301 O O . LEU A 1 167 ? -19.033 -15.617 -7.852 1.00 85.19 167 LEU A O 1
ATOM 1305 N N . GLU A 1 168 ? -20.469 -17.174 -7.098 1.00 85.31 168 GLU A N 1
ATOM 1306 C CA . GLU A 1 168 ? -19.879 -17.340 -5.761 1.00 85.31 168 GLU A CA 1
ATOM 1307 C C . GLU A 1 168 ? -18.648 -18.261 -5.745 1.00 85.31 168 GLU A C 1
ATOM 1309 O O . GLU A 1 168 ? -17.888 -18.268 -4.779 1.00 85.31 168 GLU A O 1
ATOM 1314 N N . GLU A 1 169 ? -18.430 -19.043 -6.805 1.00 91.75 169 GLU A N 1
ATOM 1315 C CA . GLU A 1 169 ? -17.320 -19.991 -6.865 1.00 91.75 169 GLU A CA 1
ATOM 1316 C C . GLU A 1 169 ? -16.035 -19.342 -7.385 1.00 91.75 169 GLU A C 1
ATOM 1318 O O . GLU A 1 169 ? -16.036 -18.557 -8.342 1.00 91.75 169 GLU A O 1
ATOM 1323 N N . THR A 1 170 ? -14.909 -19.715 -6.774 1.00 94.38 170 THR A N 1
ATOM 1324 C CA . THR A 1 170 ? -13.575 -19.304 -7.213 1.00 94.38 170 THR A CA 1
ATOM 1325 C C . THR A 1 170 ? -13.238 -19.901 -8.579 1.00 94.38 170 THR A C 1
ATOM 1327 O O . THR A 1 170 ? -13.320 -21.109 -8.797 1.00 94.38 170 THR A O 1
ATOM 1330 N N . VAL A 1 171 ? -12.763 -19.058 -9.494 1.00 96.31 171 VAL A N 1
ATOM 1331 C CA . VAL A 1 171 ? -12.313 -19.483 -10.823 1.00 96.31 171 VAL A CA 1
ATOM 1332 C C . VAL A 1 171 ? -10.866 -19.978 -10.774 1.00 96.31 171 VAL A C 1
ATOM 1334 O O . VAL A 1 171 ? -9.986 -19.284 -10.272 1.00 96.31 171 VAL A O 1
ATOM 1337 N N . TYR A 1 172 ? -10.570 -21.127 -11.383 1.00 95.62 172 TYR A N 1
ATOM 1338 C CA . TYR A 1 172 ? -9.199 -21.637 -11.513 1.00 95.62 172 TYR A CA 1
ATOM 1339 C C . TYR A 1 172 ? -8.744 -21.644 -12.972 1.00 95.62 172 TYR A C 1
ATOM 1341 O O . TYR A 1 172 ? -9.373 -22.264 -13.827 1.00 95.62 172 TYR A O 1
ATOM 1349 N N . ILE A 1 173 ? -7.618 -20.988 -13.257 1.00 95.38 173 ILE A N 1
ATOM 1350 C CA . ILE A 1 173 ? -7.011 -20.944 -14.593 1.00 95.38 173 ILE A CA 1
ATOM 1351 C C . ILE A 1 173 ? -5.623 -21.564 -14.533 1.00 95.38 173 ILE A C 1
ATOM 1353 O O . ILE A 1 173 ? -4.777 -21.109 -13.772 1.00 95.38 173 ILE A O 1
ATOM 1357 N N . LEU A 1 174 ? -5.355 -22.561 -15.377 1.00 96.19 174 LEU A N 1
ATOM 1358 C CA . LEU A 1 174 ? -4.013 -23.118 -15.539 1.00 96.19 174 LEU A CA 1
ATOM 1359 C C . LEU A 1 174 ? -3.239 -22.360 -16.628 1.00 96.19 174 LEU A C 1
ATOM 1361 O O . LEU A 1 174 ? -3.484 -22.536 -17.823 1.00 96.19 174 LEU A O 1
ATOM 1365 N N . ALA A 1 175 ? -2.269 -21.547 -16.221 1.00 95.31 175 ALA A N 1
ATOM 1366 C CA . ALA A 1 175 ? -1.380 -20.819 -17.116 1.00 95.31 175 ALA A CA 1
ATOM 1367 C C . ALA A 1 175 ? -0.242 -21.727 -17.612 1.00 95.31 175 ALA A C 1
ATOM 1369 O O . ALA A 1 175 ? 0.818 -21.805 -16.998 1.00 95.31 175 ALA A O 1
ATOM 1370 N N . LYS A 1 176 ? -0.455 -22.396 -18.752 1.00 93.19 176 LYS A N 1
ATOM 1371 C CA . LYS A 1 176 ? 0.564 -23.251 -19.397 1.00 93.19 176 LYS A CA 1
ATOM 1372 C C . LYS A 1 176 ? 1.674 -22.458 -20.093 1.00 93.19 176 LYS A C 1
ATOM 1374 O O . LYS A 1 176 ? 2.803 -22.922 -20.192 1.00 93.19 176 LYS A O 1
ATOM 1379 N N . SER A 1 177 ? 1.356 -21.267 -20.597 1.00 93.06 177 SER A N 1
ATOM 1380 C CA . SER A 1 177 ? 2.301 -20.406 -21.309 1.00 93.06 177 SER A CA 1
ATOM 1381 C C . SER A 1 177 ? 1.989 -18.928 -21.069 1.00 93.06 177 SER A C 1
ATOM 1383 O O . SER A 1 177 ? 0.812 -18.558 -21.014 1.00 93.06 177 SER A O 1
ATOM 1385 N N . PRO A 1 178 ? 3.008 -18.060 -20.956 1.00 95.00 178 PRO A N 1
ATOM 1386 C CA . PRO A 1 178 ? 2.793 -16.620 -20.893 1.00 95.00 178 PRO A CA 1
ATOM 1387 C C . PRO A 1 178 ? 2.436 -16.047 -22.270 1.00 95.00 178 PRO A C 1
ATOM 1389 O O . PRO A 1 178 ? 2.686 -16.676 -23.297 1.00 95.00 178 PRO A O 1
ATOM 1392 N N . ARG A 1 179 ? 1.898 -14.821 -22.302 1.00 95.19 179 ARG A N 1
ATOM 1393 C CA . ARG A 1 179 ? 1.694 -14.084 -23.560 1.00 95.19 179 ARG A CA 1
ATOM 1394 C C . ARG A 1 179 ? 3.027 -13.667 -24.175 1.00 95.19 179 ARG A C 1
ATOM 1396 O O . ARG A 1 179 ? 3.195 -13.770 -25.380 1.00 95.19 179 ARG A O 1
ATOM 1403 N N . LEU A 1 180 ? 3.951 -13.186 -23.346 1.00 95.56 180 LEU A N 1
ATOM 1404 C CA . LEU A 1 180 ? 5.323 -12.875 -23.743 1.00 95.56 180 LEU A CA 1
ATOM 1405 C C . LEU A 1 180 ? 6.288 -13.381 -22.679 1.00 95.56 180 LEU A C 1
ATOM 1407 O O . LEU A 1 180 ? 6.041 -13.228 -21.481 1.00 95.56 180 LEU A O 1
ATOM 1411 N N . LEU A 1 181 ? 7.410 -13.932 -23.127 1.00 95.94 181 LEU A N 1
ATOM 1412 C CA . LEU A 1 181 ? 8.547 -14.254 -22.279 1.00 95.94 181 LEU A CA 1
ATOM 1413 C C . LEU A 1 181 ? 9.656 -13.227 -22.532 1.00 95.94 181 LEU A C 1
ATOM 1415 O O . LEU A 1 181 ? 10.254 -13.211 -23.607 1.00 95.94 181 LEU A O 1
ATOM 1419 N N . LEU A 1 182 ? 9.930 -12.371 -21.548 1.00 94.69 182 LEU A N 1
ATOM 1420 C CA . LEU A 1 182 ? 10.986 -11.363 -21.630 1.00 94.69 182 LEU A CA 1
ATOM 1421 C C . LEU A 1 182 ? 12.303 -12.006 -21.196 1.00 94.69 182 LEU A C 1
ATOM 1423 O O . LEU A 1 182 ? 12.619 -12.100 -20.006 1.00 94.69 182 LEU A O 1
ATOM 1427 N N . LYS A 1 183 ? 13.056 -12.505 -22.174 1.00 88.44 183 LYS A N 1
ATOM 1428 C CA . LYS A 1 183 ? 14.299 -13.235 -21.936 1.00 88.44 183 LYS A CA 1
ATOM 1429 C C . LYS A 1 183 ? 15.425 -12.662 -22.780 1.00 88.44 183 LYS A C 1
ATOM 1431 O O . LYS A 1 183 ? 15.298 -12.534 -23.992 1.00 88.44 183 LYS A O 1
ATOM 1436 N N . LEU A 1 184 ? 16.548 -12.387 -22.124 1.00 85.69 184 LEU A N 1
ATOM 1437 C CA . LEU A 1 184 ? 17.833 -12.133 -22.769 1.00 85.69 184 LEU A CA 1
ATOM 1438 C C . LEU A 1 184 ? 18.820 -13.245 -22.393 1.00 85.69 184 LEU A C 1
ATOM 1440 O O . LEU A 1 184 ? 18.756 -13.762 -21.271 1.00 85.69 184 LEU A O 1
ATOM 1444 N N . PRO A 1 185 ? 19.735 -13.637 -23.296 1.00 80.81 185 PRO A N 1
ATOM 1445 C CA . PRO A 1 185 ? 20.771 -14.611 -22.977 1.00 80.81 185 PRO A CA 1
ATOM 1446 C C . PRO A 1 185 ? 21.572 -14.176 -21.743 1.00 80.81 185 PRO A C 1
ATOM 1448 O O . PRO A 1 185 ? 22.034 -13.042 -21.676 1.00 80.81 185 PRO A O 1
ATOM 1451 N N . ARG A 1 186 ? 21.746 -15.085 -20.773 1.00 77.56 186 ARG A N 1
ATOM 1452 C CA . ARG A 1 186 ? 22.518 -14.873 -19.527 1.00 77.56 186 ARG A CA 1
ATOM 1453 C C . ARG A 1 186 ? 21.975 -13.791 -18.576 1.00 77.56 186 ARG A C 1
ATOM 1455 O O . ARG A 1 186 ? 22.589 -13.550 -17.539 1.00 77.56 186 ARG A O 1
ATOM 1462 N N . ALA A 1 187 ? 20.831 -13.176 -18.875 1.00 84.44 187 ALA A N 1
ATOM 1463 C CA . ALA A 1 187 ? 20.189 -12.231 -17.970 1.00 84.44 187 ALA A CA 1
ATOM 1464 C C . ALA A 1 187 ? 19.370 -12.983 -16.912 1.00 84.44 187 ALA A C 1
ATOM 1466 O O . ALA A 1 187 ? 18.453 -13.733 -17.241 1.00 84.44 187 ALA A O 1
ATOM 1467 N N . TYR A 1 188 ? 19.696 -12.755 -15.642 1.00 91.75 188 TYR A N 1
ATOM 1468 C CA . TYR A 1 188 ? 18.896 -13.188 -14.500 1.00 91.75 188 TYR A CA 1
ATOM 1469 C C . TYR A 1 188 ? 18.334 -11.939 -13.824 1.00 91.75 188 TYR A C 1
ATOM 1471 O O . TYR A 1 188 ? 19.104 -11.156 -13.259 1.00 91.75 188 TYR A O 1
ATOM 1479 N N . ASN A 1 189 ? 17.024 -11.713 -13.926 1.00 94.31 189 ASN A N 1
ATOM 1480 C CA . ASN A 1 189 ? 16.388 -10.516 -13.380 1.00 94.31 189 ASN A CA 1
ATOM 1481 C C . ASN A 1 189 ? 16.119 -10.682 -11.878 1.00 94.31 189 ASN A C 1
ATOM 1483 O O . ASN A 1 189 ? 15.720 -11.747 -11.417 1.00 94.31 189 ASN A O 1
ATOM 1487 N N . MET A 1 190 ? 16.345 -9.613 -11.123 1.00 92.94 190 MET A N 1
ATOM 1488 C CA . MET A 1 190 ? 16.205 -9.546 -9.667 1.00 92.94 190 MET A CA 1
ATOM 1489 C C . MET A 1 190 ? 15.032 -8.665 -9.233 1.00 92.94 190 MET A C 1
ATOM 1491 O O . MET A 1 190 ? 14.481 -8.869 -8.157 1.00 92.94 190 MET A O 1
ATOM 1495 N N . CYS A 1 191 ? 14.667 -7.672 -10.044 1.00 94.88 191 CYS A N 1
ATOM 1496 C CA . CYS A 1 191 ? 13.591 -6.728 -9.754 1.00 94.88 191 CYS A CA 1
ATOM 1497 C C . CYS A 1 191 ? 12.989 -6.167 -11.047 1.00 94.88 191 CYS A C 1
ATOM 1499 O O . CYS A 1 191 ? 13.645 -6.163 -12.093 1.00 94.88 191 CYS A O 1
ATOM 1501 N N . ILE A 1 192 ? 11.746 -5.689 -10.960 1.00 96.56 192 ILE A N 1
ATOM 1502 C CA . ILE A 1 192 ? 10.990 -5.113 -12.078 1.00 96.56 192 ILE A CA 1
ATOM 1503 C C . ILE A 1 192 ? 10.284 -3.818 -11.657 1.00 96.56 192 ILE A C 1
ATOM 1505 O O . ILE A 1 192 ? 9.858 -3.695 -10.509 1.00 96.56 192 ILE A O 1
ATOM 1509 N N . ALA A 1 193 ? 10.140 -2.861 -12.576 1.00 94.88 193 ALA A N 1
ATOM 1510 C CA . ALA A 1 193 ? 9.399 -1.619 -12.341 1.00 94.88 193 ALA A CA 1
ATOM 1511 C C . ALA A 1 193 ? 8.815 -1.034 -13.640 1.00 94.88 193 ALA A C 1
ATOM 1513 O O . ALA A 1 193 ? 9.514 -0.932 -14.653 1.00 94.88 193 ALA A O 1
ATOM 1514 N N . TRP A 1 194 ? 7.552 -0.597 -13.600 1.00 93.06 194 TRP A N 1
ATOM 1515 C CA . TRP A 1 194 ? 6.877 0.056 -14.729 1.00 93.06 194 TRP A CA 1
ATOM 1516 C C . TRP A 1 194 ? 7.187 1.546 -14.826 1.00 93.06 194 TRP A C 1
ATOM 1518 O O . TRP A 1 194 ? 7.056 2.268 -13.838 1.00 93.06 194 TRP A O 1
ATOM 1528 N N . GLY A 1 195 ? 7.537 1.991 -16.033 1.00 89.38 195 GLY A N 1
ATOM 1529 C CA . GLY A 1 195 ? 7.674 3.395 -16.409 1.00 89.38 195 GLY A CA 1
ATOM 1530 C C . GLY A 1 195 ? 6.598 3.750 -17.425 1.00 89.38 195 GLY A C 1
ATOM 1531 O O . GLY A 1 195 ? 6.692 3.377 -18.593 1.00 89.38 195 GLY A O 1
ATOM 1532 N N . GLY A 1 196 ? 5.548 4.442 -16.987 1.00 86.44 196 GLY A N 1
ATOM 1533 C CA . GLY A 1 196 ? 4.350 4.608 -17.808 1.00 86.44 196 GLY A CA 1
ATOM 1534 C C . GLY A 1 196 ? 3.640 3.283 -18.086 1.00 86.44 196 GLY A C 1
ATOM 1535 O O . GLY A 1 196 ? 3.669 2.362 -17.274 1.00 86.44 196 GLY A O 1
ATOM 1536 N N . TYR A 1 197 ? 2.965 3.207 -19.232 1.00 87.12 197 TYR A N 1
ATOM 1537 C CA . TYR A 1 197 ? 2.162 2.046 -19.637 1.00 87.12 197 TYR A CA 1
ATOM 1538 C C . TYR A 1 197 ? 2.836 1.133 -20.654 1.00 87.12 197 TYR A C 1
ATOM 1540 O O . TYR A 1 197 ? 2.314 0.075 -20.991 1.00 87.12 197 TYR A O 1
ATOM 1548 N N . ASP A 1 198 ? 3.958 1.573 -21.206 1.00 90.06 198 ASP A N 1
ATOM 1549 C CA . ASP A 1 198 ? 4.625 0.938 -22.332 1.00 90.06 198 ASP A CA 1
ATOM 1550 C C . ASP A 1 198 ? 6.005 0.397 -21.969 1.00 90.06 198 ASP A C 1
ATOM 1552 O O . ASP A 1 198 ? 6.463 -0.515 -22.652 1.00 90.06 198 ASP A O 1
ATOM 1556 N N . ARG A 1 199 ? 6.658 0.894 -20.908 1.00 92.06 199 ARG A N 1
ATOM 1557 C CA . ARG A 1 199 ? 8.021 0.482 -20.550 1.00 92.06 199 ARG A CA 1
ATOM 1558 C C . ARG A 1 199 ? 8.083 -0.310 -19.253 1.00 92.06 199 ARG A C 1
ATOM 1560 O O . ARG A 1 199 ? 7.576 0.121 -18.220 1.00 92.06 199 ARG A O 1
ATOM 1567 N N . LEU A 1 200 ? 8.812 -1.422 -19.289 1.00 95.06 200 LEU A N 1
ATOM 1568 C CA . LEU A 1 200 ? 9.148 -2.210 -18.105 1.00 95.06 200 LEU A CA 1
ATOM 1569 C C . LEU A 1 200 ? 10.667 -2.284 -17.935 1.00 95.06 200 LEU A C 1
ATOM 1571 O O . LEU A 1 200 ? 11.357 -2.860 -18.774 1.00 95.06 200 LEU A O 1
ATOM 1575 N N . ALA A 1 201 ? 11.181 -1.739 -16.835 1.00 96.38 201 ALA A N 1
ATOM 1576 C CA . ALA A 1 201 ? 12.581 -1.875 -16.447 1.00 96.38 201 ALA A CA 1
ATOM 1577 C C . ALA A 1 201 ? 12.793 -3.153 -15.628 1.00 96.38 201 ALA A C 1
ATOM 1579 O O . ALA A 1 201 ? 12.000 -3.462 -14.739 1.00 96.38 201 ALA A O 1
ATOM 1580 N N . CYS A 1 202 ? 13.874 -3.873 -15.912 1.00 97.12 202 CYS A N 1
ATOM 1581 C CA . CYS A 1 202 ? 14.299 -5.087 -15.226 1.00 97.12 202 CYS A CA 1
ATOM 1582 C C . CYS A 1 202 ? 15.759 -4.939 -14.785 1.00 97.12 202 CYS A C 1
ATOM 1584 O O . CYS A 1 202 ? 16.632 -4.658 -15.607 1.00 97.12 202 CYS A O 1
ATOM 1586 N N . GLY A 1 203 ? 16.031 -5.126 -13.496 1.00 96.31 203 GLY A N 1
ATOM 1587 C CA . GLY A 1 203 ? 17.380 -5.070 -12.934 1.00 96.31 203 GLY A CA 1
ATOM 1588 C C . GLY A 1 203 ? 17.970 -6.469 -12.864 1.00 96.31 203 GLY A C 1
ATOM 1589 O O . GLY A 1 203 ? 17.271 -7.404 -12.480 1.00 96.31 203 GLY A O 1
ATOM 1590 N N . THR A 1 204 ? 19.236 -6.638 -13.232 1.00 95.19 204 THR A N 1
ATOM 1591 C CA . THR A 1 204 ? 19.855 -7.966 -13.360 1.00 95.19 204 THR A CA 1
ATOM 1592 C C . THR A 1 204 ? 20.843 -8.285 -12.238 1.00 95.19 204 THR A C 1
ATOM 1594 O O . THR A 1 204 ? 21.415 -7.397 -11.601 1.00 95.19 204 THR A O 1
ATOM 1597 N N . LYS A 1 205 ? 21.109 -9.583 -12.040 1.00 93.38 205 LYS A N 1
ATOM 1598 C CA . LYS A 1 205 ? 22.137 -10.105 -11.124 1.00 93.38 205 LYS A CA 1
ATOM 1599 C C . LYS A 1 205 ? 23.554 -9.630 -11.476 1.00 93.38 205 LYS A C 1
ATOM 1601 O O . LYS A 1 205 ? 24.403 -9.565 -10.596 1.00 93.38 205 LYS A O 1
ATOM 1606 N N . LEU A 1 206 ? 23.802 -9.287 -12.740 1.00 92.56 206 LEU A N 1
ATOM 1607 C CA . LEU A 1 206 ? 25.103 -8.821 -13.231 1.00 92.56 206 LEU A CA 1
ATOM 1608 C C . LEU A 1 206 ? 25.259 -7.292 -13.188 1.00 92.56 206 LEU A C 1
ATOM 1610 O O . LEU A 1 206 ? 26.245 -6.781 -13.698 1.00 92.56 206 LEU A O 1
ATOM 1614 N N . GLY A 1 207 ? 24.297 -6.562 -12.614 1.00 93.62 207 GLY A N 1
ATOM 1615 C CA . GLY A 1 207 ? 24.387 -5.105 -12.492 1.00 93.62 207 GLY A CA 1
ATOM 1616 C C . GLY A 1 207 ? 23.928 -4.320 -13.721 1.00 93.62 207 GLY A C 1
ATOM 1617 O O . GLY A 1 207 ? 24.010 -3.097 -13.723 1.00 93.62 207 GLY A O 1
ATOM 1618 N N . GLY A 1 208 ? 23.387 -4.988 -14.742 1.00 95.25 208 GLY A N 1
ATOM 1619 C CA . GLY A 1 208 ? 22.736 -4.336 -15.880 1.00 95.25 208 GLY A CA 1
ATOM 1620 C C . GLY A 1 208 ? 21.253 -4.028 -15.637 1.00 95.25 208 GLY A C 1
ATOM 1621 O O . GLY A 1 208 ? 20.603 -4.701 -14.828 1.00 95.25 208 GLY A O 1
ATOM 1622 N N . ILE A 1 209 ? 20.712 -3.055 -16.373 1.00 96.56 209 ILE A N 1
ATOM 1623 C CA . ILE A 1 209 ? 19.283 -2.707 -16.417 1.00 96.56 209 ILE A CA 1
ATOM 1624 C C . ILE A 1 209 ? 18.776 -2.845 -17.854 1.00 96.56 209 ILE A C 1
ATOM 1626 O O . ILE A 1 209 ? 19.317 -2.235 -18.773 1.00 96.56 209 ILE A O 1
ATOM 1630 N N . ILE A 1 210 ? 17.705 -3.610 -18.045 1.00 96.25 210 ILE A N 1
ATOM 1631 C CA . ILE A 1 210 ? 17.051 -3.797 -19.344 1.00 96.25 210 ILE A CA 1
ATOM 1632 C C . ILE A 1 210 ? 15.684 -3.125 -19.301 1.00 96.25 210 ILE A C 1
ATOM 1634 O O . ILE A 1 210 ? 14.864 -3.449 -18.445 1.00 96.25 210 ILE A O 1
ATOM 1638 N N . VAL A 1 211 ? 15.413 -2.224 -20.239 1.00 96.19 211 VAL A N 1
ATOM 1639 C CA . VAL A 1 211 ? 14.105 -1.586 -20.409 1.00 96.19 211 VAL A CA 1
ATOM 1640 C C . VAL A 1 211 ? 13.431 -2.167 -21.645 1.00 96.19 211 VAL A C 1
ATOM 1642 O O . VAL A 1 211 ? 13.920 -2.008 -22.763 1.00 96.19 211 VAL A O 1
ATOM 1645 N N . TRP A 1 212 ? 12.300 -2.834 -21.448 1.00 96.25 212 TRP A N 1
ATOM 1646 C CA . TRP A 1 212 ? 11.485 -3.447 -22.496 1.00 96.25 212 TRP A CA 1
ATOM 1647 C C . TRP A 1 212 ? 10.379 -2.501 -22.959 1.00 96.25 212 TRP A C 1
ATOM 1649 O O . TRP A 1 212 ? 9.746 -1.854 -22.126 1.00 96.25 212 TRP A O 1
ATOM 1659 N N . ASP A 1 213 ? 10.106 -2.460 -24.265 1.00 95.19 213 ASP A N 1
ATOM 1660 C CA . ASP A 1 213 ? 8.930 -1.793 -24.839 1.00 95.19 213 ASP A CA 1
ATOM 1661 C C . ASP A 1 213 ? 7.783 -2.807 -24.925 1.00 95.19 213 ASP A C 1
ATOM 1663 O O . ASP A 1 213 ? 7.633 -3.540 -25.907 1.00 95.19 213 ASP A O 1
ATOM 1667 N N . ILE A 1 214 ? 6.994 -2.905 -23.860 1.00 94.25 214 ILE A N 1
ATOM 1668 C CA . ILE A 1 214 ? 5.923 -3.893 -23.721 1.00 94.25 214 ILE A CA 1
ATOM 1669 C C . ILE A 1 214 ? 4.796 -3.633 -24.717 1.00 94.25 214 ILE A C 1
ATOM 1671 O O . ILE A 1 214 ? 4.244 -4.587 -25.265 1.00 94.25 214 ILE A O 1
ATOM 1675 N N . LEU A 1 215 ? 4.472 -2.370 -25.008 1.00 91.94 215 LEU A N 1
ATOM 1676 C CA . LEU A 1 215 ? 3.408 -2.052 -25.959 1.00 91.94 215 LEU A CA 1
ATOM 1677 C C . LEU A 1 215 ? 3.759 -2.547 -27.363 1.00 91.94 215 LEU A C 1
ATOM 1679 O O . LEU A 1 215 ? 2.943 -3.229 -27.992 1.00 91.94 215 LEU A O 1
ATOM 1683 N N . LYS A 1 216 ? 4.959 -2.230 -27.863 1.00 93.94 216 LYS A N 1
ATOM 1684 C CA . LYS A 1 216 ? 5.402 -2.747 -29.164 1.00 93.94 216 LYS A CA 1
ATOM 1685 C C . LYS A 1 216 ? 5.547 -4.259 -29.124 1.00 93.94 216 LYS A C 1
ATOM 1687 O O . LYS A 1 216 ? 5.101 -4.905 -30.066 1.00 93.94 216 LYS A O 1
ATOM 1692 N N . SER A 1 217 ? 6.066 -4.813 -28.026 1.00 95.44 217 SER A N 1
ATOM 1693 C CA . SER A 1 217 ? 6.229 -6.263 -27.882 1.00 95.44 217 SER A CA 1
ATOM 1694 C C . SER A 1 217 ? 4.906 -7.020 -27.966 1.00 95.44 217 SER A C 1
ATOM 1696 O O . SER A 1 217 ? 4.825 -8.078 -28.583 1.00 95.44 217 SER A O 1
ATOM 1698 N N . LEU A 1 218 ? 3.839 -6.482 -27.370 1.00 92.94 218 LEU A N 1
ATOM 1699 C CA . LEU A 1 218 ? 2.506 -7.085 -27.429 1.00 92.94 218 LEU A CA 1
ATOM 1700 C C . LEU A 1 218 ? 1.870 -6.952 -28.814 1.00 92.94 218 LEU A C 1
ATOM 1702 O O . LEU A 1 218 ? 1.118 -7.838 -29.211 1.00 92.94 218 LEU A O 1
ATOM 1706 N N . LYS A 1 219 ? 2.161 -5.876 -29.554 1.00 93.19 219 LYS A N 1
ATOM 1707 C CA . LYS A 1 219 ? 1.683 -5.701 -30.935 1.00 93.19 219 LYS A CA 1
ATOM 1708 C C . LYS A 1 219 ? 2.401 -6.633 -31.912 1.00 93.19 219 LYS A C 1
ATOM 1710 O O . LYS A 1 219 ? 1.752 -7.192 -32.787 1.00 93.19 219 LYS A O 1
ATOM 1715 N N . SER A 1 220 ? 3.711 -6.815 -31.752 1.00 95.12 220 SER A N 1
ATOM 1716 C CA . SER A 1 220 ? 4.530 -7.683 -32.608 1.00 95.12 220 SER A CA 1
ATOM 1717 C C . SER A 1 220 ? 4.550 -9.152 -32.172 1.00 95.12 220 SER A C 1
ATOM 1719 O O . SER A 1 220 ? 5.031 -9.987 -32.929 1.00 95.12 220 SER A O 1
ATOM 1721 N N . GLN A 1 221 ? 4.063 -9.470 -30.965 1.00 93.38 221 GLN A N 1
ATOM 1722 C CA . GLN A 1 221 ? 4.223 -10.774 -30.299 1.00 93.38 221 GLN A CA 1
ATOM 1723 C C . GLN A 1 221 ? 5.692 -11.197 -30.087 1.00 93.38 221 GLN A C 1
ATOM 1725 O O . GLN A 1 221 ? 5.984 -12.377 -29.900 1.00 93.38 221 GLN A O 1
ATOM 1730 N N . VAL A 1 222 ? 6.630 -10.245 -30.089 1.00 94.44 222 VAL A N 1
ATOM 1731 C CA . VAL A 1 222 ? 8.070 -10.495 -29.916 1.00 94.44 222 VAL A CA 1
ATOM 1732 C C . VAL A 1 222 ? 8.620 -9.530 -28.868 1.00 94.44 222 VAL A C 1
ATOM 1734 O O . VAL A 1 222 ? 8.323 -8.342 -28.951 1.00 94.44 222 VAL A O 1
ATOM 1737 N N . PRO A 1 223 ? 9.426 -9.981 -27.890 1.00 94.38 223 PRO A N 1
ATOM 1738 C CA . PRO A 1 223 ? 9.988 -9.095 -26.876 1.00 94.38 223 PRO A CA 1
ATOM 1739 C C . PRO A 1 223 ? 10.986 -8.102 -27.498 1.00 94.38 223 PRO A C 1
ATOM 1741 O O . PRO A 1 223 ? 12.019 -8.491 -28.039 1.00 94.38 223 PRO A O 1
ATOM 1744 N N . ILE A 1 224 ? 10.675 -6.809 -27.408 1.00 96.12 224 ILE A N 1
ATOM 1745 C CA . ILE A 1 224 ? 11.465 -5.700 -27.953 1.00 96.12 224 ILE A CA 1
ATOM 1746 C C . ILE A 1 224 ? 12.141 -4.954 -26.805 1.00 96.12 224 ILE A C 1
ATOM 1748 O O . ILE A 1 224 ? 11.487 -4.434 -25.897 1.00 96.12 224 ILE A O 1
ATOM 1752 N N . VAL A 1 225 ? 13.468 -4.878 -26.864 1.00 95.56 225 VAL A N 1
ATOM 1753 C CA . VAL A 1 225 ? 14.272 -4.079 -25.938 1.00 95.56 225 VAL A CA 1
ATOM 1754 C C . VAL A 1 225 ? 14.256 -2.627 -26.405 1.00 95.56 225 VAL A C 1
ATOM 1756 O O . VAL A 1 225 ? 14.592 -2.339 -27.550 1.00 95.56 225 VAL A O 1
ATOM 1759 N N . SER A 1 226 ? 13.876 -1.713 -25.514 1.00 93.69 226 SER A N 1
ATOM 1760 C CA . SER A 1 226 ? 13.986 -0.272 -25.746 1.00 93.69 226 SER A CA 1
ATOM 1761 C C . SER A 1 226 ? 15.392 0.230 -25.432 1.00 93.69 226 SER A C 1
ATOM 1763 O O . SER A 1 226 ? 15.948 0.996 -26.209 1.00 93.69 226 SER A O 1
ATOM 1765 N N . VAL A 1 227 ? 15.949 -0.166 -24.283 1.00 94.19 227 VAL A N 1
ATOM 1766 C CA . VAL A 1 227 ? 17.275 0.258 -23.804 1.00 94.19 227 VAL A CA 1
ATOM 1767 C C . VAL A 1 227 ? 17.918 -0.897 -23.035 1.00 94.19 227 VAL A C 1
ATOM 1769 O O . VAL A 1 227 ? 17.238 -1.588 -22.277 1.00 94.19 227 VAL A O 1
ATOM 1772 N N . ASN A 1 228 ? 19.225 -1.103 -23.203 1.00 94.31 228 ASN A N 1
ATOM 1773 C CA . ASN A 1 228 ? 20.005 -2.066 -22.425 1.00 94.31 228 ASN A CA 1
ATOM 1774 C C . ASN A 1 228 ? 21.240 -1.385 -21.818 1.00 94.31 228 ASN A C 1
ATOM 1776 O O . ASN A 1 228 ? 22.217 -1.117 -22.518 1.00 94.31 228 ASN A O 1
ATOM 1780 N N . ILE A 1 229 ? 21.187 -1.106 -20.518 1.00 94.06 229 ILE A N 1
ATOM 1781 C CA . ILE A 1 229 ? 22.257 -0.471 -19.748 1.00 94.06 229 ILE A CA 1
ATOM 1782 C C . ILE A 1 229 ? 23.100 -1.581 -19.117 1.00 94.06 229 ILE A C 1
ATOM 1784 O O . ILE A 1 229 ? 22.827 -2.023 -18.002 1.00 94.06 229 ILE A O 1
ATOM 1788 N N . CYS A 1 230 ? 24.120 -2.062 -19.827 1.00 89.06 230 CYS A N 1
ATOM 1789 C CA . CYS A 1 230 ? 24.927 -3.200 -19.367 1.00 89.06 230 CYS A CA 1
ATOM 1790 C C . CYS A 1 230 ? 25.717 -2.913 -18.077 1.00 89.06 230 CYS A C 1
ATOM 1792 O O . CYS A 1 230 ? 25.882 -3.815 -17.264 1.00 89.06 230 CYS A O 1
ATOM 1794 N N . ASN A 1 231 ? 26.162 -1.666 -17.877 1.00 86.81 231 ASN A N 1
ATOM 1795 C CA . ASN A 1 231 ? 27.048 -1.259 -16.778 1.00 86.81 231 ASN A CA 1
ATOM 1796 C C . ASN A 1 231 ? 26.366 -0.273 -15.813 1.00 86.81 231 ASN A C 1
ATOM 1798 O O . ASN A 1 231 ? 26.966 0.720 -15.406 1.00 86.81 231 ASN A O 1
ATOM 1802 N N . ALA A 1 232 ? 25.102 -0.519 -15.456 1.00 91.69 232 ALA A N 1
ATOM 1803 C CA . ALA A 1 232 ? 24.397 0.327 -14.487 1.00 91.69 232 ALA A CA 1
ATOM 1804 C C . ALA A 1 232 ? 25.015 0.239 -13.073 1.00 91.69 232 ALA A C 1
ATOM 1806 O O . ALA A 1 232 ? 24.988 1.212 -12.318 1.00 91.69 232 ALA A O 1
ATOM 1807 N N . SER A 1 233 ? 25.582 -0.915 -12.713 1.00 93.12 233 SER A N 1
ATOM 1808 C CA . SER A 1 233 ? 26.419 -1.137 -11.530 1.00 93.12 233 SER A CA 1
ATOM 1809 C C . SER A 1 233 ? 27.364 -2.326 -11.754 1.00 93.12 233 SER A C 1
ATOM 1811 O O . SER A 1 233 ? 27.188 -3.105 -12.687 1.00 93.12 233 SER A O 1
ATOM 1813 N N . LEU A 1 234 ? 28.366 -2.474 -10.883 1.00 90.69 234 LEU A N 1
ATOM 1814 C CA . LEU A 1 234 ? 29.280 -3.621 -10.860 1.00 90.69 234 LEU A CA 1
ATOM 1815 C C . LEU A 1 234 ? 28.666 -4.860 -10.191 1.00 90.69 234 LEU A C 1
ATOM 1817 O O . LEU A 1 234 ? 29.134 -5.972 -10.422 1.00 90.69 234 LEU A O 1
ATOM 1821 N N . LEU A 1 235 ? 27.649 -4.676 -9.342 1.00 93.12 235 LEU A N 1
ATOM 1822 C CA . LEU A 1 235 ? 26.967 -5.753 -8.619 1.00 93.12 235 LEU A CA 1
ATOM 1823 C C . LEU A 1 235 ? 25.471 -5.777 -8.938 1.00 93.12 235 LEU A C 1
ATOM 1825 O O . LEU A 1 235 ? 24.922 -4.835 -9.502 1.00 93.12 235 LEU A O 1
ATOM 1829 N N . ALA A 1 236 ? 24.800 -6.855 -8.523 1.00 93.88 236 ALA A N 1
ATOM 1830 C CA . ALA A 1 236 ? 23.378 -7.076 -8.757 1.00 93.88 236 ALA A CA 1
ATOM 1831 C C . ALA A 1 236 ? 22.511 -5.864 -8.384 1.00 93.88 236 ALA A C 1
ATOM 1833 O O . ALA A 1 236 ? 22.602 -5.354 -7.259 1.00 93.88 236 ALA A O 1
ATOM 1834 N N . ILE A 1 237 ? 21.623 -5.482 -9.306 1.00 95.69 237 ILE A N 1
ATOM 1835 C CA . ILE A 1 237 ? 20.581 -4.479 -9.073 1.00 95.69 237 ILE A CA 1
ATOM 1836 C C . ILE A 1 237 ? 19.506 -5.100 -8.181 1.00 95.69 237 ILE A C 1
ATOM 1838 O O . ILE A 1 237 ? 18.921 -6.126 -8.528 1.00 95.69 237 ILE A O 1
ATOM 1842 N N . LYS A 1 238 ? 19.257 -4.496 -7.020 1.00 92.94 238 LYS A N 1
ATOM 1843 C CA . LYS A 1 238 ? 18.340 -5.016 -5.997 1.00 92.94 238 LYS A CA 1
ATOM 1844 C C . LYS A 1 238 ? 16.945 -4.422 -6.099 1.00 92.94 238 LYS A C 1
ATOM 1846 O O . LYS A 1 238 ? 15.971 -5.155 -5.953 1.00 92.94 238 LYS A O 1
ATOM 1851 N N . CYS A 1 239 ? 16.849 -3.125 -6.368 1.00 93.81 239 CYS A N 1
ATOM 1852 C CA . CYS A 1 239 ? 15.574 -2.429 -6.487 1.00 93.81 239 CYS A CA 1
ATOM 1853 C C . CYS A 1 239 ? 15.593 -1.480 -7.677 1.00 93.81 239 CYS A C 1
ATOM 1855 O O . CYS A 1 239 ? 16.625 -0.892 -8.005 1.00 93.81 239 CYS A O 1
ATOM 1857 N N . LEU A 1 240 ? 14.416 -1.286 -8.264 1.00 95.44 240 LEU A N 1
ATOM 1858 C CA . LEU A 1 240 ? 14.159 -0.294 -9.295 1.00 95.44 240 LEU A CA 1
ATOM 1859 C C . LEU A 1 240 ? 12.899 0.480 -8.940 1.00 95.44 240 LEU A C 1
ATOM 1861 O O . LEU A 1 240 ? 11.926 -0.098 -8.459 1.00 95.44 240 LEU A O 1
ATOM 1865 N N . ALA A 1 241 ? 12.911 1.776 -9.219 1.00 94.19 241 ALA A N 1
ATOM 1866 C CA . ALA A 1 241 ? 11.724 2.604 -9.129 1.00 94.19 241 ALA A CA 1
ATOM 1867 C C . ALA A 1 241 ? 11.784 3.725 -10.161 1.00 94.19 241 ALA A C 1
ATOM 1869 O O . ALA A 1 241 ? 12.767 4.462 -10.248 1.00 94.19 241 ALA A O 1
ATOM 1870 N N . TRP A 1 242 ? 10.698 3.877 -10.907 1.00 92.44 242 TRP A N 1
ATOM 1871 C CA . TRP A 1 242 ? 10.449 5.084 -11.681 1.00 92.44 242 TRP A CA 1
ATOM 1872 C C . TRP A 1 242 ? 9.921 6.169 -10.750 1.00 92.44 242 TRP A C 1
ATOM 1874 O O . TRP A 1 242 ? 9.176 5.878 -9.812 1.00 92.44 242 TRP A O 1
ATOM 1884 N N . ILE A 1 243 ? 10.309 7.418 -10.992 1.00 87.00 243 ILE A N 1
ATOM 1885 C CA . ILE A 1 243 ? 9.923 8.546 -10.129 1.00 87.00 243 ILE A CA 1
ATOM 1886 C C . ILE A 1 243 ? 8.420 8.800 -10.173 1.00 87.00 243 ILE A C 1
ATOM 1888 O O . ILE A 1 243 ? 7.788 9.054 -9.146 1.00 87.00 243 ILE A O 1
ATOM 1892 N N . SER A 1 244 ? 7.850 8.721 -11.370 1.00 81.38 244 SER A N 1
ATOM 1893 C CA . SER A 1 244 ? 6.428 8.888 -11.606 1.00 81.38 244 SER A CA 1
ATOM 1894 C C . SER A 1 244 ? 5.976 7.938 -12.702 1.00 81.38 244 SER A C 1
ATOM 1896 O O . SER A 1 244 ? 6.749 7.555 -13.573 1.00 81.38 244 SER A O 1
ATOM 1898 N N . LEU A 1 245 ? 4.696 7.585 -12.677 1.00 73.25 245 LEU A N 1
ATOM 1899 C CA . LEU A 1 245 ? 4.065 6.858 -13.773 1.00 73.25 245 LEU A CA 1
ATOM 1900 C C . LEU A 1 245 ? 3.899 7.750 -15.014 1.00 73.25 245 LEU A C 1
ATOM 1902 O O . LEU A 1 245 ? 3.817 7.245 -16.127 1.00 73.25 245 LEU A O 1
ATOM 1906 N N . LEU A 1 246 ? 3.861 9.075 -14.835 1.00 71.25 246 LEU A N 1
ATOM 1907 C CA . LEU A 1 246 ? 3.703 10.036 -15.930 1.00 71.25 246 LEU A CA 1
ATOM 1908 C C . LEU A 1 246 ? 5.046 10.451 -16.542 1.00 71.25 246 LEU A C 1
ATOM 1910 O O . LEU A 1 246 ? 5.122 10.683 -17.745 1.00 71.25 246 LEU A O 1
ATOM 1914 N N . ASN A 1 247 ? 6.099 10.523 -15.723 1.00 73.12 247 ASN A N 1
ATOM 1915 C CA . ASN A 1 247 ? 7.444 10.882 -16.163 1.00 73.12 247 ASN A CA 1
ATOM 1916 C C . ASN A 1 247 ? 8.282 9.616 -16.400 1.00 73.12 247 ASN A C 1
ATOM 1918 O O . ASN A 1 247 ? 8.564 8.867 -15.466 1.00 73.12 247 ASN A O 1
ATOM 1922 N N . ARG A 1 248 ? 8.690 9.405 -17.654 1.00 78.75 248 ARG A N 1
ATOM 1923 C CA . ARG A 1 248 ? 9.406 8.209 -18.130 1.00 78.75 248 ARG A CA 1
ATOM 1924 C C . ARG A 1 248 ? 10.908 8.430 -18.266 1.00 78.75 248 ARG A C 1
ATOM 1926 O O . ARG A 1 248 ? 11.593 7.584 -18.839 1.00 78.75 248 ARG A O 1
ATOM 1933 N N . ASP A 1 249 ? 11.396 9.561 -17.780 1.00 85.44 249 ASP A N 1
ATOM 1934 C CA . ASP A 1 249 ? 12.753 10.004 -18.059 1.00 85.44 249 ASP A CA 1
ATOM 1935 C C . ASP A 1 249 ? 13.692 9.583 -16.937 1.00 85.44 249 ASP A C 1
ATOM 1937 O O . ASP A 1 249 ? 14.855 9.317 -17.184 1.00 85.44 249 ASP A O 1
ATOM 1941 N N . ILE A 1 250 ? 13.204 9.459 -15.701 1.00 90.12 250 ILE A N 1
ATOM 1942 C CA . ILE A 1 250 ? 14.073 9.228 -14.545 1.00 90.12 250 ILE A CA 1
ATOM 1943 C C . ILE A 1 250 ? 13.781 7.873 -13.910 1.00 90.12 250 ILE A C 1
ATOM 1945 O O . ILE A 1 250 ? 12.702 7.637 -13.353 1.00 90.12 250 ILE A O 1
ATOM 1949 N N . LEU A 1 251 ? 14.796 7.012 -13.939 1.00 93.38 251 LEU A N 1
ATOM 1950 C CA . LEU A 1 251 ? 14.820 5.715 -13.277 1.00 93.38 251 LEU A CA 1
ATOM 1951 C C . LEU A 1 251 ? 15.846 5.731 -12.141 1.00 93.38 251 LEU A C 1
ATOM 1953 O O . LEU A 1 251 ? 16.989 6.148 -12.320 1.00 93.38 251 LEU A O 1
ATOM 1957 N N . ILE A 1 252 ? 15.450 5.230 -10.974 1.00 94.12 252 ILE A N 1
ATOM 1958 C CA . ILE A 1 252 ? 16.336 5.043 -9.825 1.00 94.12 252 ILE A CA 1
ATOM 1959 C C . ILE A 1 252 ? 16.595 3.554 -9.626 1.00 94.12 252 ILE A C 1
ATOM 1961 O O . ILE A 1 252 ? 15.670 2.740 -9.686 1.00 94.12 252 ILE A O 1
ATOM 1965 N N . SER A 1 253 ? 17.847 3.201 -9.341 1.00 95.56 253 SER A N 1
ATOM 1966 C CA . SER A 1 253 ? 18.250 1.834 -9.007 1.00 95.56 253 SER A CA 1
ATOM 1967 C C . SER A 1 253 ? 19.059 1.780 -7.717 1.00 95.56 253 SER A C 1
ATOM 1969 O O . SER A 1 253 ? 19.915 2.643 -7.511 1.00 95.56 253 SER A O 1
ATOM 1971 N N . SER A 1 254 ? 18.885 0.725 -6.920 1.00 95.31 254 SER A N 1
ATOM 1972 C CA . SER A 1 254 ? 19.874 0.326 -5.911 1.00 95.31 254 SER A CA 1
ATOM 1973 C C . SER A 1 254 ? 20.647 -0.909 -6.336 1.00 95.31 254 SER A C 1
ATOM 1975 O O . SER A 1 254 ? 20.104 -1.809 -6.979 1.00 95.31 254 SER A O 1
ATOM 1977 N N . ASP A 1 255 ? 21.906 -0.979 -5.921 1.00 94.06 255 ASP A N 1
ATOM 1978 C CA . ASP A 1 255 ? 22.742 -2.162 -6.085 1.00 94.06 255 ASP A CA 1
ATOM 1979 C C . ASP A 1 255 ? 23.094 -2.826 -4.746 1.00 94.06 255 ASP A C 1
ATOM 1981 O O . ASP A 1 255 ? 22.785 -2.334 -3.657 1.00 94.06 255 ASP A O 1
ATOM 1985 N N . SER A 1 256 ? 23.744 -3.985 -4.838 1.00 92.50 256 SER A N 1
ATOM 1986 C CA . SER A 1 256 ? 24.182 -4.754 -3.666 1.00 92.50 256 SER A CA 1
ATOM 1987 C C . SER A 1 256 ? 25.353 -4.107 -2.914 1.00 92.50 256 SER A C 1
ATOM 1989 O O . SER A 1 256 ? 25.571 -4.434 -1.753 1.00 92.50 256 SER A O 1
ATOM 1991 N N . ASP A 1 257 ? 26.067 -3.170 -3.540 1.00 90.25 257 ASP A N 1
ATOM 1992 C CA . ASP A 1 257 ? 27.188 -2.413 -2.959 1.00 90.25 257 ASP A CA 1
ATOM 1993 C C . ASP A 1 257 ? 26.710 -1.160 -2.191 1.00 90.25 257 ASP A C 1
ATOM 1995 O O . ASP A 1 257 ? 27.511 -0.365 -1.697 1.00 90.25 257 ASP A O 1
ATOM 1999 N N . GLY A 1 258 ? 25.392 -0.962 -2.095 1.00 90.88 258 GLY A N 1
ATOM 2000 C CA . GLY A 1 258 ? 24.800 0.123 -1.323 1.00 90.88 258 GLY A CA 1
ATOM 2001 C C . GLY A 1 258 ? 24.797 1.468 -2.027 1.00 90.88 258 GLY A C 1
ATOM 2002 O O . GLY A 1 258 ? 24.754 2.501 -1.358 1.00 90.88 258 GLY A O 1
ATOM 2003 N N . ASN A 1 259 ? 24.857 1.498 -3.358 1.00 92.62 259 ASN A N 1
ATOM 2004 C CA . ASN A 1 259 ? 24.675 2.727 -4.120 1.00 92.62 259 ASN A CA 1
ATOM 2005 C C . ASN A 1 259 ? 23.197 2.926 -4.484 1.00 92.62 259 ASN A C 1
ATOM 2007 O O . ASN A 1 259 ? 22.487 1.968 -4.789 1.00 92.62 259 ASN A O 1
ATOM 2011 N N . ILE A 1 260 ? 22.759 4.188 -4.506 1.00 93.88 260 ILE A N 1
ATOM 2012 C CA . ILE A 1 260 ? 21.543 4.620 -5.209 1.00 93.88 260 ILE A CA 1
ATOM 2013 C C . ILE A 1 260 ? 21.985 5.429 -6.420 1.00 93.88 260 ILE A C 1
ATOM 2015 O O . ILE A 1 260 ? 22.597 6.494 -6.272 1.00 93.88 260 ILE A O 1
ATOM 2019 N N . ASN A 1 261 ? 21.655 4.921 -7.601 1.00 93.44 261 ASN A N 1
ATOM 2020 C CA . ASN A 1 261 ? 22.019 5.506 -8.883 1.00 93.44 261 ASN A CA 1
ATOM 2021 C C . ASN A 1 261 ? 20.773 6.048 -9.588 1.00 93.44 261 ASN A C 1
ATOM 2023 O O . ASN A 1 261 ? 19.696 5.454 -9.511 1.00 93.44 261 ASN A O 1
ATOM 2027 N N . LEU A 1 262 ? 20.947 7.169 -10.275 1.00 92.88 262 LEU A N 1
ATOM 2028 C CA . LEU A 1 262 ? 19.968 7.799 -11.145 1.00 92.88 262 LEU A CA 1
ATOM 2029 C C . LEU A 1 262 ? 20.384 7.588 -12.594 1.00 92.88 262 LEU A C 1
ATOM 2031 O O . LEU A 1 262 ? 21.544 7.814 -12.948 1.00 92.88 262 LEU A O 1
ATOM 2035 N N . HIS A 1 263 ? 19.409 7.187 -13.400 1.00 93.25 263 HIS A N 1
ATOM 2036 C CA . HIS A 1 263 ? 19.527 6.969 -14.834 1.00 93.25 263 HIS A CA 1
ATOM 2037 C C . HIS A 1 263 ? 18.523 7.884 -15.531 1.00 93.25 263 HIS A C 1
ATOM 2039 O O . HIS A 1 263 ? 17.320 7.784 -15.272 1.00 93.25 263 HIS A O 1
ATOM 2045 N N . ASP A 1 264 ? 19.016 8.775 -16.387 1.00 91.38 264 ASP A N 1
ATOM 2046 C CA . ASP A 1 264 ? 18.184 9.578 -17.285 1.00 91.38 264 ASP A CA 1
ATOM 2047 C C . ASP A 1 264 ? 17.973 8.786 -18.577 1.00 91.38 264 ASP A C 1
ATOM 2049 O O . ASP A 1 264 ? 18.929 8.377 -19.218 1.00 91.38 264 ASP A O 1
ATOM 2053 N N . MET A 1 265 ? 16.735 8.522 -18.974 1.00 90.94 265 MET A N 1
ATOM 2054 C CA . MET A 1 265 ? 16.425 7.741 -20.170 1.00 90.94 265 MET A CA 1
ATOM 2055 C C . MET A 1 265 ? 16.686 8.505 -21.469 1.00 90.94 265 MET A C 1
ATOM 2057 O O . MET A 1 265 ? 16.686 7.876 -22.528 1.00 90.94 265 MET A O 1
ATOM 2061 N N . ASN A 1 266 ? 16.917 9.820 -21.408 1.00 90.56 266 ASN A N 1
ATOM 2062 C CA . ASN A 1 266 ? 17.418 10.586 -22.547 1.00 90.56 266 ASN A CA 1
ATOM 2063 C C . ASN A 1 266 ? 18.909 10.308 -22.800 1.00 90.56 266 ASN A C 1
ATOM 2065 O O . ASN A 1 266 ? 19.336 10.325 -23.952 1.00 90.56 266 ASN A O 1
ATOM 2069 N N . ASP A 1 267 ? 19.675 9.996 -21.748 1.00 90.62 267 ASP A N 1
ATOM 2070 C CA . ASP A 1 267 ? 21.070 9.546 -21.827 1.00 90.62 267 ASP A CA 1
ATOM 2071 C C . ASP A 1 267 ? 21.346 8.393 -20.833 1.00 90.62 267 ASP A C 1
ATOM 2073 O O . ASP A 1 267 ? 21.964 8.573 -19.776 1.00 90.62 267 ASP A O 1
ATOM 2077 N N . PRO A 1 268 ? 20.857 7.177 -21.143 1.00 89.12 268 PRO A N 1
ATOM 2078 C CA . PRO A 1 268 ? 20.779 6.076 -20.182 1.00 89.12 268 PRO A CA 1
ATOM 2079 C C . PRO A 1 268 ? 22.132 5.457 -19.828 1.00 89.12 268 PRO A C 1
ATOM 2081 O O . PRO A 1 268 ? 22.205 4.616 -18.933 1.00 89.12 268 PRO A O 1
ATOM 2084 N N . PHE A 1 269 ? 23.204 5.827 -20.528 1.00 90.12 269 PHE A N 1
ATOM 2085 C CA . PHE A 1 269 ? 24.538 5.278 -20.291 1.00 90.12 269 PHE A CA 1
ATOM 2086 C C . PHE A 1 269 ? 25.336 6.097 -19.271 1.00 90.12 269 PHE A C 1
ATOM 2088 O O . PHE A 1 269 ? 26.330 5.596 -18.738 1.00 90.12 269 PHE A O 1
ATOM 2095 N N . ILE A 1 270 ? 24.892 7.318 -18.948 1.00 89.50 270 ILE A N 1
ATOM 2096 C CA . ILE A 1 270 ? 25.478 8.132 -17.883 1.00 89.50 270 ILE A CA 1
ATOM 2097 C C . ILE A 1 270 ? 24.801 7.801 -16.553 1.00 89.50 270 ILE A C 1
ATOM 2099 O O . ILE A 1 270 ? 23.662 8.176 -16.279 1.00 89.50 270 ILE A O 1
ATOM 2103 N N . VAL A 1 271 ? 25.551 7.134 -15.677 1.00 90.56 271 VAL A N 1
ATOM 2104 C CA . VAL A 1 271 ? 25.072 6.740 -14.349 1.00 90.56 271 VAL A CA 1
ATOM 2105 C C . VAL A 1 271 ? 25.450 7.798 -13.314 1.00 90.56 271 VAL A C 1
ATOM 2107 O O . VAL A 1 271 ? 26.626 7.999 -13.003 1.00 90.56 271 VAL A O 1
ATOM 2110 N N . SER A 1 272 ? 24.447 8.444 -12.718 1.00 90.00 272 SER A N 1
ATOM 2111 C CA . SER A 1 272 ? 24.648 9.461 -11.681 1.00 90.00 272 SER A CA 1
ATOM 2112 C C . SER A 1 272 ? 24.458 8.884 -10.280 1.00 90.00 272 SER A C 1
ATOM 2114 O O . SER A 1 272 ? 23.350 8.541 -9.873 1.00 90.00 272 SER A O 1
ATOM 2116 N N . LYS A 1 273 ? 25.532 8.806 -9.489 1.00 90.50 273 LYS A N 1
ATOM 2117 C CA . LYS A 1 273 ? 25.467 8.294 -8.109 1.00 90.50 273 LYS A CA 1
ATOM 2118 C C . LYS A 1 273 ? 24.955 9.355 -7.127 1.00 90.50 273 LYS A C 1
ATOM 2120 O O . LYS A 1 273 ? 25.635 10.358 -6.875 1.00 90.50 273 LYS A O 1
ATOM 2125 N N . ILE A 1 274 ? 23.800 9.098 -6.509 1.00 90.19 274 ILE A N 1
ATOM 2126 C CA . ILE A 1 274 ? 23.187 9.989 -5.512 1.00 90.19 274 ILE A CA 1
ATOM 2127 C C . ILE A 1 274 ? 23.728 9.673 -4.115 1.00 90.19 274 ILE A C 1
ATOM 2129 O O . ILE A 1 274 ? 24.383 10.519 -3.504 1.00 90.19 274 ILE A O 1
ATOM 2133 N N . PHE A 1 275 ? 23.484 8.457 -3.624 1.00 88.38 275 PHE A N 1
ATOM 2134 C CA . PHE A 1 275 ? 23.855 8.017 -2.277 1.00 88.38 275 PHE A CA 1
ATOM 2135 C C . PHE A 1 275 ? 24.760 6.788 -2.325 1.00 88.38 275 PHE A C 1
ATOM 2137 O O . PHE A 1 275 ? 24.716 6.009 -3.278 1.00 88.38 275 PHE A O 1
ATOM 2144 N N . ARG A 1 276 ? 25.566 6.618 -1.275 1.00 88.69 276 ARG A N 1
ATOM 2145 C CA . ARG A 1 276 ? 26.303 5.388 -0.992 1.00 88.69 276 ARG A CA 1
ATOM 2146 C C . ARG A 1 276 ? 26.292 5.124 0.508 1.00 88.69 276 ARG A C 1
ATOM 2148 O O . ARG A 1 276 ? 26.691 5.999 1.275 1.00 88.69 276 ARG A O 1
ATOM 2155 N N . VAL A 1 277 ? 25.927 3.912 0.897 1.00 86.00 277 VAL A N 1
ATOM 2156 C CA . VAL A 1 277 ? 26.122 3.365 2.247 1.00 86.00 277 VAL A CA 1
ATOM 2157 C C . VAL A 1 277 ? 26.914 2.062 2.156 1.00 86.00 277 VAL A C 1
ATOM 2159 O O . VAL A 1 277 ? 27.060 1.493 1.081 1.00 86.00 277 VAL A O 1
ATOM 2162 N N . ARG A 1 278 ? 27.481 1.596 3.272 1.00 83.94 278 ARG A N 1
ATOM 2163 C CA . ARG A 1 278 ? 28.260 0.342 3.323 1.00 83.94 278 ARG A CA 1
ATOM 2164 C C . ARG A 1 278 ? 27.370 -0.879 3.597 1.00 83.94 278 ARG A C 1
ATOM 2166 O O . ARG A 1 278 ? 27.750 -1.757 4.361 1.00 83.94 278 ARG A O 1
ATOM 2173 N N . CYS A 1 279 ? 26.161 -0.885 3.043 1.00 82.69 279 CYS A N 1
ATOM 2174 C CA . CYS A 1 279 ? 25.167 -1.945 3.205 1.00 82.69 279 CYS A CA 1
ATOM 2175 C C . CYS A 1 279 ? 24.126 -1.849 2.069 1.00 82.69 279 CYS A C 1
ATOM 2177 O O . CYS A 1 279 ? 24.125 -0.887 1.311 1.00 82.69 279 CYS A O 1
ATOM 2179 N N . THR A 1 280 ? 23.268 -2.848 1.888 1.00 86.62 280 THR A N 1
ATOM 2180 C CA . THR A 1 280 ? 22.376 -2.938 0.723 1.00 86.62 280 THR A CA 1
ATOM 2181 C C . THR A 1 280 ? 21.014 -2.284 0.976 1.00 86.62 280 THR A C 1
ATOM 2183 O O . THR A 1 280 ? 20.334 -2.612 1.945 1.00 86.62 280 THR A O 1
ATOM 2186 N N . TYR A 1 281 ? 20.561 -1.428 0.054 1.00 90.56 281 TYR A N 1
ATOM 2187 C CA . TYR A 1 281 ? 19.187 -0.911 0.056 1.00 90.56 281 TYR A CA 1
ATOM 2188 C C . TYR A 1 281 ? 18.195 -1.963 -0.454 1.00 90.56 281 TYR A C 1
ATOM 2190 O O . TYR A 1 281 ? 18.391 -2.530 -1.531 1.00 90.56 281 TYR A O 1
ATOM 2198 N N . ILE A 1 282 ? 17.111 -2.179 0.295 1.00 90.25 282 ILE A N 1
ATOM 2199 C CA . ILE A 1 282 ? 16.125 -3.251 0.036 1.00 90.25 282 ILE A CA 1
ATOM 2200 C C . ILE A 1 282 ? 14.833 -2.736 -0.596 1.00 90.25 282 ILE A C 1
ATOM 2202 O O . ILE A 1 282 ? 14.103 -3.497 -1.230 1.00 90.25 282 ILE A O 1
ATOM 2206 N N . CYS A 1 283 ? 14.552 -1.441 -0.473 1.00 93.25 283 CYS A N 1
ATOM 2207 C CA . CYS A 1 283 ? 13.369 -0.845 -1.071 1.00 93.25 283 CYS A CA 1
ATOM 2208 C C . CYS A 1 283 ? 13.607 0.604 -1.502 1.00 93.25 283 CYS A C 1
ATOM 2210 O O . CYS A 1 283 ? 14.238 1.398 -0.799 1.00 93.25 283 CYS A O 1
ATOM 2212 N N . ILE A 1 284 ? 13.057 0.940 -2.671 1.00 94.38 284 ILE A N 1
ATOM 2213 C CA . ILE A 1 284 ? 12.990 2.288 -3.238 1.00 94.38 284 ILE A CA 1
ATOM 2214 C C . ILE A 1 284 ? 11.590 2.463 -3.831 1.00 94.38 284 ILE A C 1
ATOM 2216 O O . ILE A 1 284 ? 11.053 1.527 -4.423 1.00 94.38 284 ILE A O 1
ATOM 2220 N N . ALA A 1 285 ? 11.012 3.652 -3.688 1.00 93.00 285 ALA A N 1
ATOM 2221 C CA . ALA A 1 285 ? 9.748 4.024 -4.311 1.00 93.00 285 ALA A CA 1
ATOM 2222 C C . ALA A 1 285 ? 9.819 5.451 -4.869 1.00 93.00 285 ALA A C 1
ATOM 2224 O O . ALA A 1 285 ? 10.276 6.369 -4.186 1.00 93.00 285 ALA A O 1
ATOM 2225 N N . GLY A 1 286 ? 9.343 5.656 -6.097 1.00 90.12 286 GLY A N 1
ATOM 2226 C CA . GLY A 1 286 ? 9.092 6.999 -6.620 1.00 90.12 286 GLY A CA 1
ATOM 2227 C C . GLY A 1 286 ? 7.893 7.631 -5.919 1.00 90.12 286 GLY A C 1
ATOM 2228 O O . GLY A 1 286 ? 6.970 6.932 -5.506 1.00 90.12 286 GLY A O 1
ATOM 2229 N N . THR A 1 287 ? 7.880 8.949 -5.751 1.00 82.69 287 THR A N 1
ATOM 2230 C CA . THR A 1 287 ? 6.775 9.627 -5.051 1.00 82.69 287 THR A CA 1
ATOM 2231 C C . THR A 1 287 ? 5.551 9.878 -5.924 1.00 82.69 287 THR A C 1
ATOM 2233 O O . THR A 1 287 ? 4.555 10.377 -5.401 1.00 82.69 287 THR A O 1
ATOM 2236 N N . GLY A 1 288 ? 5.620 9.636 -7.238 1.00 75.56 288 GLY A N 1
ATOM 2237 C CA . GLY A 1 288 ? 4.557 9.960 -8.197 1.00 75.56 288 GLY A CA 1
ATOM 2238 C C . GLY A 1 288 ? 4.462 11.453 -8.534 1.00 75.56 288 GLY A C 1
ATOM 2239 O O . GLY A 1 288 ? 4.157 11.805 -9.674 1.00 75.56 288 GLY A O 1
ATOM 2240 N N . HIS A 1 289 ? 4.799 12.317 -7.571 1.00 68.06 289 HIS A N 1
ATOM 2241 C CA . HIS A 1 289 ? 4.756 13.774 -7.661 1.00 68.06 289 HIS A CA 1
ATOM 2242 C C . HIS A 1 289 ? 6.134 14.398 -7.418 1.00 68.06 289 HIS A C 1
ATOM 2244 O O . HIS A 1 289 ? 6.760 14.163 -6.377 1.00 68.06 289 HIS A O 1
ATOM 2250 N N . GLY A 1 290 ? 6.560 15.257 -8.346 1.00 71.25 290 GLY A N 1
ATOM 2251 C CA . GLY A 1 290 ? 7.829 15.979 -8.275 1.00 71.25 290 GLY A CA 1
ATOM 2252 C C . GLY A 1 290 ? 9.070 15.096 -8.446 1.00 71.25 290 GLY A C 1
ATOM 2253 O O . GLY A 1 290 ? 8.996 13.886 -8.637 1.00 71.25 290 GLY A O 1
ATOM 2254 N N . SER A 1 291 ? 10.236 15.729 -8.362 1.00 77.56 291 SER A N 1
ATOM 2255 C CA . SER A 1 291 ? 11.556 15.107 -8.524 1.00 77.56 291 SER A CA 1
ATOM 2256 C C . SER A 1 291 ? 12.062 14.486 -7.215 1.00 77.56 291 SER A C 1
ATOM 2258 O O . SER A 1 291 ? 13.078 14.922 -6.669 1.00 77.56 291 SER A O 1
ATOM 2260 N N . ARG A 1 292 ? 11.300 13.531 -6.664 1.00 85.25 292 ARG A N 1
ATOM 2261 C CA . ARG A 1 292 ? 11.511 12.957 -5.323 1.00 85.25 292 ARG A CA 1
ATOM 2262 C C . ARG A 1 292 ? 11.389 11.436 -5.328 1.00 85.25 292 ARG A C 1
ATOM 2264 O O . ARG A 1 292 ? 10.689 10.849 -6.149 1.00 85.25 292 ARG A O 1
ATOM 2271 N N . PHE A 1 293 ? 12.058 10.797 -4.376 1.00 90.62 293 PHE A N 1
ATOM 2272 C CA . PHE A 1 293 ? 11.932 9.360 -4.139 1.00 90.62 293 PHE A CA 1
ATOM 2273 C C . PHE A 1 293 ? 12.143 9.029 -2.664 1.00 90.62 293 PHE A C 1
ATOM 2275 O O . PHE A 1 293 ? 12.832 9.751 -1.936 1.00 90.62 293 PHE A O 1
ATOM 2282 N N . CYS A 1 294 ? 11.550 7.922 -2.239 1.00 92.25 294 CYS A N 1
ATOM 2283 C CA . CYS A 1 294 ? 11.677 7.358 -0.907 1.00 92.25 294 CYS A CA 1
ATOM 2284 C C . CYS A 1 294 ? 12.547 6.102 -0.954 1.00 92.25 294 CYS A C 1
ATOM 2286 O O . CYS A 1 294 ? 12.537 5.365 -1.941 1.00 92.25 294 CYS A O 1
ATOM 2288 N N . PHE A 1 295 ? 13.282 5.840 0.118 1.00 93.56 295 PHE A N 1
ATOM 2289 C CA . PHE A 1 295 ? 14.089 4.632 0.264 1.00 93.56 295 PHE A CA 1
ATOM 2290 C C . PHE A 1 295 ? 14.164 4.207 1.730 1.00 93.56 295 PHE A C 1
ATOM 2292 O O . PHE A 1 295 ? 14.070 5.038 2.637 1.00 93.56 295 PHE A O 1
ATOM 2299 N N . GLY A 1 296 ? 14.290 2.902 1.960 1.00 91.88 296 GLY A N 1
ATOM 2300 C CA . GLY A 1 296 ? 14.506 2.341 3.291 1.00 91.88 296 GLY A CA 1
ATOM 2301 C C . GLY A 1 296 ? 15.996 2.279 3.577 1.00 91.88 296 GLY A C 1
ATOM 2302 O O . GLY A 1 296 ? 16.719 1.584 2.869 1.00 91.88 296 GLY A O 1
ATOM 2303 N N . ASP A 1 297 ? 16.456 3.019 4.578 1.00 86.81 297 ASP A N 1
ATOM 2304 C CA . ASP A 1 297 ? 17.834 2.948 5.048 1.00 86.81 297 ASP A CA 1
ATOM 2305 C C . ASP A 1 297 ? 18.060 1.670 5.864 1.00 86.81 297 ASP A C 1
ATOM 2307 O O . ASP A 1 297 ? 17.122 1.072 6.403 1.00 86.81 297 ASP A O 1
ATOM 2311 N N . THR A 1 298 ? 19.315 1.254 5.977 1.00 80.00 298 THR A N 1
ATOM 2312 C CA . THR A 1 298 ? 19.677 -0.028 6.607 1.00 80.00 298 THR A CA 1
ATOM 2313 C C . THR A 1 298 ? 19.452 -0.027 8.114 1.00 80.00 298 THR A C 1
ATOM 2315 O O . THR A 1 298 ? 19.291 -1.081 8.719 1.00 80.00 298 THR A O 1
ATOM 2318 N N . ASP A 1 299 ? 19.331 1.165 8.690 1.00 80.19 299 ASP A N 1
ATOM 2319 C CA . ASP A 1 299 ? 19.078 1.395 10.110 1.00 80.19 299 ASP A CA 1
ATOM 2320 C C . ASP A 1 299 ? 17.574 1.323 10.455 1.00 80.19 299 ASP A C 1
ATOM 2322 O O . ASP A 1 299 ? 17.147 1.800 11.502 1.00 80.19 299 ASP A O 1
ATOM 2326 N N . GLY A 1 300 ? 16.726 0.805 9.558 1.00 83.75 300 GLY A N 1
ATOM 2327 C CA . GLY A 1 300 ? 15.271 0.753 9.767 1.00 83.75 300 GLY A CA 1
ATOM 2328 C C . GLY A 1 300 ? 14.573 2.111 9.647 1.00 83.75 300 GLY A C 1
ATOM 2329 O O . GLY A 1 300 ? 13.417 2.272 10.038 1.00 83.75 300 GLY A O 1
ATOM 2330 N N . ILE A 1 301 ? 15.261 3.109 9.091 1.00 88.31 301 ILE A N 1
ATOM 2331 C CA . ILE A 1 301 ? 14.741 4.464 8.902 1.00 88.31 301 ILE A CA 1
ATOM 2332 C C . ILE A 1 301 ? 14.332 4.642 7.441 1.00 88.31 301 ILE A C 1
ATOM 2334 O O . ILE A 1 301 ? 15.161 4.570 6.539 1.00 88.31 301 ILE A O 1
ATOM 2338 N N . SER A 1 302 ? 13.064 4.943 7.182 1.00 89.38 302 SER A N 1
ATOM 2339 C CA . SER A 1 302 ? 12.620 5.373 5.859 1.00 89.38 302 SER A CA 1
ATOM 2340 C C . SER A 1 302 ? 13.019 6.827 5.648 1.00 89.38 302 SER A C 1
ATOM 2342 O O . SER A 1 302 ? 12.855 7.664 6.540 1.00 89.38 302 SER A O 1
ATOM 2344 N N . ARG A 1 303 ? 13.534 7.157 4.466 1.00 89.56 303 ARG A N 1
ATOM 2345 C CA . ARG A 1 303 ? 13.953 8.511 4.105 1.00 89.56 303 ARG A CA 1
ATOM 2346 C C . ARG A 1 303 ? 13.351 8.937 2.774 1.00 89.56 303 ARG A C 1
ATOM 2348 O O . ARG A 1 303 ? 13.115 8.112 1.897 1.00 89.56 303 ARG A O 1
ATOM 2355 N N . ILE A 1 304 ? 13.159 10.242 2.613 1.00 89.19 304 ILE A N 1
ATOM 2356 C CA . ILE A 1 304 ? 12.759 10.882 1.358 1.00 89.19 304 ILE A CA 1
ATOM 2357 C C . ILE A 1 304 ? 13.867 11.818 0.872 1.00 89.19 304 ILE A C 1
ATOM 2359 O O . ILE A 1 304 ? 14.402 12.628 1.636 1.00 89.19 304 ILE A O 1
ATOM 2363 N N . ASN A 1 305 ? 14.224 11.716 -0.404 1.00 88.69 305 ASN A N 1
ATOM 2364 C CA . ASN A 1 305 ? 15.055 12.699 -1.087 1.00 88.69 305 ASN A CA 1
ATOM 2365 C C . ASN A 1 305 ? 14.156 13.780 -1.703 1.00 88.69 305 ASN A C 1
ATOM 2367 O O . ASN A 1 305 ? 13.196 13.471 -2.407 1.00 88.69 305 ASN A O 1
ATOM 2371 N N . LEU A 1 306 ? 14.457 15.047 -1.406 1.00 76.88 306 LEU A N 1
ATOM 2372 C CA . LEU A 1 306 ? 13.611 16.183 -1.793 1.00 76.88 306 LEU A CA 1
ATOM 2373 C C . LEU A 1 306 ? 13.919 16.736 -3.194 1.00 76.88 306 LEU A C 1
ATOM 2375 O O . LEU A 1 306 ? 13.025 17.332 -3.796 1.00 76.88 306 LEU A O 1
ATOM 2379 N N . THR A 1 307 ? 15.148 16.534 -3.682 1.00 72.81 307 THR A N 1
ATOM 2380 C CA . THR A 1 307 ? 15.616 16.949 -5.013 1.00 72.81 307 THR A CA 1
ATOM 2381 C C . THR A 1 307 ? 16.832 16.109 -5.411 1.00 72.81 307 THR A C 1
ATOM 2383 O O . THR A 1 307 ? 17.751 15.971 -4.603 1.00 72.81 307 THR A O 1
ATOM 2386 N N . PHE A 1 308 ? 16.919 15.658 -6.668 1.00 68.44 308 PHE A N 1
ATOM 2387 C CA . PHE A 1 308 ? 18.080 14.903 -7.183 1.00 68.44 308 PHE A CA 1
ATOM 2388 C C . PHE A 1 308 ? 19.409 15.663 -7.087 1.00 68.44 308 PHE A C 1
ATOM 2390 O O . PHE A 1 308 ? 20.460 15.068 -6.870 1.00 68.44 308 PHE A O 1
ATOM 2397 N N . GLN A 1 309 ? 19.355 16.991 -7.222 1.00 62.88 309 GLN A N 1
ATOM 2398 C CA . GLN A 1 309 ? 20.527 17.871 -7.185 1.00 62.88 309 GLN A CA 1
ATOM 2399 C C . GLN A 1 309 ? 21.194 17.905 -5.808 1.00 62.88 309 GLN A C 1
ATOM 2401 O O . GLN A 1 309 ? 22.396 18.143 -5.688 1.00 62.88 309 GLN A O 1
ATOM 2406 N N . HIS A 1 310 ? 20.422 17.662 -4.750 1.00 62.22 310 HIS A N 1
ATOM 2407 C CA . HIS A 1 310 ? 20.932 17.651 -3.395 1.00 62.22 310 HIS A CA 1
ATOM 2408 C C . HIS A 1 310 ? 20.966 16.214 -2.892 1.00 62.22 310 HIS A C 1
ATOM 2410 O O . HIS A 1 310 ? 19.928 15.592 -2.679 1.00 62.22 310 HIS A O 1
ATOM 2416 N N . LYS A 1 311 ? 22.170 15.713 -2.595 1.00 73.19 311 LYS A N 1
ATOM 2417 C CA . LYS A 1 311 ? 22.421 14.447 -1.878 1.00 73.19 311 LYS A CA 1
ATOM 2418 C C . LYS A 1 311 ? 21.980 14.519 -0.406 1.00 73.19 311 LYS A C 1
ATOM 2420 O O . LYS A 1 311 ? 22.678 14.069 0.496 1.00 73.19 311 LYS A O 1
ATOM 2425 N N . LYS A 1 312 ? 20.844 15.163 -0.140 1.00 79.81 312 LYS A N 1
ATOM 2426 C CA . LYS A 1 312 ? 20.241 15.346 1.176 1.00 79.81 312 LYS A CA 1
ATOM 2427 C C . LYS A 1 312 ? 18.953 14.540 1.231 1.00 79.81 312 LYS A C 1
ATOM 2429 O O . LYS A 1 312 ? 18.175 14.511 0.278 1.00 79.81 312 LYS A O 1
ATOM 2434 N N . SER A 1 313 ? 18.733 13.885 2.356 1.00 85.56 313 SER A N 1
ATOM 2435 C CA . SER A 1 313 ? 17.524 13.119 2.633 1.00 85.56 313 SER A CA 1
ATOM 2436 C C . SER A 1 313 ? 16.952 13.538 3.980 1.00 85.56 313 SER A C 1
ATOM 2438 O O . SER A 1 313 ? 17.681 14.005 4.857 1.00 85.56 313 SER A O 1
ATOM 2440 N N . VAL A 1 314 ? 15.639 13.403 4.126 1.00 84.44 314 VAL A N 1
ATOM 2441 C CA . VAL A 1 314 ? 14.918 13.671 5.371 1.00 84.44 314 VAL A CA 1
ATOM 2442 C C . VAL A 1 314 ? 14.268 12.382 5.845 1.00 84.44 314 VAL A C 1
ATOM 2444 O O . VAL A 1 314 ? 13.779 11.599 5.035 1.00 84.44 314 VAL A O 1
ATOM 2447 N N . THR A 1 315 ? 14.259 12.159 7.156 1.00 84.19 315 THR A N 1
ATOM 2448 C CA . THR A 1 315 ? 13.582 11.015 7.768 1.00 84.19 315 THR A CA 1
ATOM 2449 C C . THR A 1 315 ? 12.071 11.096 7.573 1.00 84.19 315 THR A C 1
ATOM 2451 O O . THR A 1 315 ? 11.431 12.089 7.928 1.00 84.19 315 THR A O 1
ATOM 2454 N N . LEU A 1 316 ? 11.509 10.017 7.040 1.00 82.62 316 LEU A N 1
ATOM 2455 C CA . LEU A 1 316 ? 10.084 9.787 6.907 1.00 82.62 316 LEU A CA 1
ATOM 2456 C C . LEU A 1 316 ? 9.590 9.010 8.132 1.00 82.62 316 LEU A C 1
ATOM 2458 O O . LEU A 1 316 ? 9.103 9.641 9.058 1.00 82.62 316 LEU A O 1
ATOM 2462 N N . THR A 1 317 ? 9.767 7.697 8.201 1.00 85.06 317 THR A N 1
ATOM 2463 C CA . THR A 1 317 ? 9.346 6.857 9.339 1.00 85.06 317 THR A CA 1
ATOM 2464 C C . THR A 1 317 ? 10.536 6.141 9.969 1.00 85.06 317 THR A C 1
ATOM 2466 O O . THR A 1 317 ? 11.533 5.895 9.290 1.00 85.06 317 THR A O 1
ATOM 2469 N N . ALA A 1 318 ? 10.444 5.793 11.253 1.00 87.12 318 ALA A N 1
ATOM 2470 C CA . ALA A 1 318 ? 11.456 4.998 11.943 1.00 87.12 318 ALA A CA 1
ATOM 2471 C C . ALA A 1 318 ? 10.878 3.691 12.518 1.00 87.12 318 ALA A C 1
ATOM 2473 O O . ALA A 1 318 ? 10.128 3.675 13.503 1.00 87.12 318 ALA A O 1
ATOM 2474 N N . HIS A 1 319 ? 11.269 2.582 11.893 1.00 87.94 319 HIS A N 1
ATOM 2475 C CA . HIS A 1 319 ? 11.022 1.224 12.366 1.00 87.94 319 HIS A CA 1
ATOM 2476 C C . HIS A 1 319 ? 12.147 0.774 13.303 1.00 87.94 319 HIS A C 1
ATOM 2478 O O . HIS A 1 319 ? 13.212 1.391 13.356 1.00 87.94 319 HIS A O 1
ATOM 2484 N N . ASN A 1 320 ? 11.922 -0.308 14.052 1.00 83.06 320 ASN A N 1
ATOM 2485 C CA . ASN A 1 320 ? 12.967 -0.870 14.912 1.00 83.06 320 ASN A CA 1
ATOM 2486 C C . ASN A 1 320 ? 13.900 -1.815 14.141 1.00 83.06 320 ASN A C 1
ATOM 2488 O O . ASN A 1 320 ? 14.965 -2.170 14.641 1.00 83.06 320 ASN A O 1
ATOM 2492 N N . CYS A 1 321 ? 13.482 -2.250 12.951 1.00 84.94 321 CYS A N 1
ATOM 2493 C CA . CYS A 1 321 ? 14.204 -3.195 12.112 1.00 84.94 321 CYS A CA 1
ATOM 2494 C C . CYS A 1 321 ? 14.115 -2.810 10.628 1.00 84.94 321 CYS A C 1
ATOM 2496 O O . CYS A 1 321 ? 13.579 -1.767 10.254 1.00 84.94 321 CYS A O 1
ATOM 2498 N N . LEU A 1 322 ? 14.664 -3.680 9.788 1.00 88.25 322 LEU A N 1
ATOM 2499 C CA . LEU A 1 322 ? 14.803 -3.523 8.349 1.00 88.25 322 LEU A CA 1
ATOM 2500 C C . LEU A 1 322 ? 13.463 -3.282 7.639 1.00 88.25 322 LEU A C 1
ATOM 2502 O O . LEU A 1 322 ? 12.481 -3.984 7.882 1.00 88.25 322 LEU A O 1
ATOM 2506 N N . ILE A 1 323 ? 13.446 -2.316 6.719 1.00 92.75 323 ILE A N 1
ATOM 2507 C CA . ILE A 1 323 ? 12.270 -1.983 5.909 1.00 92.75 323 ILE A CA 1
ATOM 2508 C C . ILE A 1 323 ? 12.302 -2.811 4.624 1.00 92.75 323 ILE A C 1
ATOM 2510 O O . ILE A 1 323 ? 13.185 -2.638 3.781 1.00 92.75 323 ILE A O 1
ATOM 2514 N N . TRP A 1 324 ? 11.310 -3.681 4.456 1.00 93.81 324 TRP A N 1
ATOM 2515 C CA . TRP A 1 324 ? 11.181 -4.539 3.278 1.00 93.81 324 TRP A CA 1
ATOM 2516 C C . TRP A 1 324 ? 10.528 -3.834 2.096 1.00 93.81 324 TRP A C 1
ATOM 2518 O O . TRP A 1 324 ? 10.877 -4.094 0.946 1.00 93.81 324 TRP A O 1
ATOM 2528 N N . SER A 1 325 ? 9.559 -2.956 2.357 1.00 95.81 325 SER A N 1
ATOM 2529 C CA . SER A 1 325 ? 8.758 -2.354 1.296 1.00 95.81 325 SER A CA 1
ATOM 2530 C C . SER A 1 325 ? 8.263 -0.964 1.670 1.00 95.81 325 SER A C 1
ATOM 2532 O O . SER A 1 325 ? 7.901 -0.689 2.816 1.00 95.81 325 SER A O 1
ATOM 2534 N N . ILE A 1 326 ? 8.253 -0.089 0.666 1.00 95.94 326 ILE A N 1
ATOM 2535 C CA . ILE A 1 326 ? 7.695 1.257 0.722 1.00 95.94 326 ILE A CA 1
ATOM 2536 C C . ILE A 1 326 ? 6.709 1.373 -0.433 1.00 95.94 326 ILE A C 1
ATOM 2538 O O . ILE A 1 326 ? 7.063 1.070 -1.573 1.00 95.94 326 ILE A O 1
ATOM 2542 N N . ALA A 1 327 ? 5.499 1.838 -0.142 1.00 94.31 327 ALA A N 1
ATOM 2543 C CA . ALA A 1 327 ? 4.488 2.146 -1.141 1.00 94.31 327 ALA A CA 1
ATOM 2544 C C . ALA A 1 327 ? 4.065 3.610 -1.044 1.00 94.31 327 ALA A C 1
ATOM 2546 O O . ALA A 1 327 ? 3.857 4.155 0.042 1.00 94.31 327 ALA A O 1
ATOM 2547 N N . THR A 1 328 ? 3.905 4.228 -2.204 1.00 91.56 328 THR A N 1
ATOM 2548 C CA . THR A 1 328 ? 3.397 5.587 -2.404 1.00 91.56 328 THR A CA 1
ATOM 2549 C C . THR A 1 328 ? 2.162 5.516 -3.298 1.00 91.56 328 THR A C 1
ATOM 2551 O O . THR A 1 328 ? 1.962 4.527 -4.005 1.00 91.56 328 THR A O 1
ATOM 2554 N N . SER A 1 329 ? 1.323 6.547 -3.243 1.00 86.19 329 SER A N 1
ATOM 2555 C CA . SER A 1 329 ? 0.128 6.663 -4.078 1.00 86.19 329 SER A CA 1
ATOM 2556 C C . SER A 1 329 ? 0.271 7.860 -5.018 1.00 86.19 329 SER A C 1
ATOM 2558 O O . SER A 1 329 ? 0.779 8.900 -4.595 1.00 86.19 329 SER A O 1
ATOM 2560 N N . PRO A 1 330 ? -0.185 7.757 -6.278 1.00 80.38 330 PRO A N 1
ATOM 2561 C CA . PRO A 1 330 ? -0.261 8.896 -7.187 1.00 80.38 330 PRO A CA 1
ATOM 2562 C C . PRO A 1 330 ? -1.456 9.826 -6.896 1.00 80.38 330 PRO A C 1
ATOM 2564 O O . PRO A 1 330 ? -1.592 10.847 -7.563 1.00 80.38 330 PRO A O 1
ATOM 2567 N N . PHE A 1 331 ? -2.338 9.484 -5.947 1.00 80.38 331 PHE A N 1
ATOM 2568 C CA . PHE A 1 331 ? -3.510 10.301 -5.585 1.00 80.38 331 PHE A CA 1
ATOM 2569 C C . PHE A 1 331 ? -3.301 11.121 -4.310 1.00 80.38 331 PHE A C 1
ATOM 2571 O O . PHE A 1 331 ? -3.986 12.117 -4.090 1.00 80.38 331 PHE A O 1
ATOM 2578 N N . HIS A 1 332 ? -2.361 10.718 -3.453 1.00 83.56 332 HIS A N 1
ATOM 2579 C CA . HIS A 1 332 ? -2.079 11.404 -2.198 1.00 83.56 332 HIS A CA 1
ATOM 2580 C C . HIS A 1 332 ? -0.614 11.240 -1.791 1.00 83.56 332 HIS A C 1
ATOM 2582 O O . HIS A 1 332 ? 0.003 10.194 -1.977 1.00 83.56 332 HIS A O 1
ATOM 2588 N N . GLY A 1 333 ? -0.048 12.249 -1.129 1.00 82.94 333 GLY A N 1
ATOM 2589 C CA . GLY A 1 333 ? 1.327 12.176 -0.632 1.00 82.94 333 GLY A CA 1
ATOM 2590 C C . GLY A 1 333 ? 1.432 11.524 0.736 1.00 82.94 333 GLY A C 1
ATOM 2591 O O . GLY A 1 333 ? 1.872 12.173 1.682 1.00 82.94 333 GLY A O 1
ATOM 2592 N N . ILE A 1 334 ? 1.023 10.261 0.845 1.00 86.62 334 ILE A N 1
ATOM 2593 C CA . ILE A 1 334 ? 1.193 9.433 2.048 1.00 86.62 334 ILE A CA 1
ATOM 2594 C C . ILE A 1 334 ? 2.005 8.210 1.645 1.00 86.62 334 ILE A C 1
ATOM 2596 O O . ILE A 1 334 ? 1.685 7.547 0.662 1.00 86.62 334 ILE A O 1
ATOM 2600 N N . ALA A 1 335 ? 3.070 7.931 2.391 1.00 91.00 335 ALA A N 1
ATOM 2601 C CA . ALA A 1 335 ? 3.859 6.724 2.213 1.00 91.00 335 ALA A CA 1
ATOM 2602 C C . ALA A 1 335 ? 3.454 5.694 3.261 1.00 91.00 335 ALA A C 1
ATOM 2604 O O . ALA A 1 335 ? 3.251 6.048 4.425 1.00 91.00 335 ALA A O 1
ATOM 2605 N N . ALA A 1 336 ? 3.385 4.434 2.849 1.00 94.12 336 ALA A N 1
ATOM 2606 C CA . ALA A 1 336 ? 3.264 3.294 3.741 1.00 94.12 336 ALA A CA 1
ATOM 2607 C C . ALA A 1 336 ? 4.583 2.521 3.747 1.00 94.12 336 ALA A C 1
ATOM 2609 O O . ALA A 1 336 ? 5.181 2.306 2.691 1.00 94.12 336 ALA A O 1
ATOM 2610 N N . THR A 1 337 ? 5.041 2.121 4.928 1.00 95.75 337 THR A N 1
ATOM 2611 C CA . THR A 1 337 ? 6.323 1.441 5.125 1.00 95.75 337 THR A CA 1
ATOM 2612 C C . THR A 1 337 ? 6.123 0.181 5.959 1.00 95.75 337 THR A C 1
ATOM 2614 O O . THR A 1 337 ? 5.496 0.221 7.020 1.00 95.75 337 THR A O 1
ATOM 2617 N N . ALA A 1 338 ? 6.625 -0.944 5.450 1.00 95.94 338 ALA A N 1
ATOM 2618 C CA . ALA A 1 338 ? 6.510 -2.268 6.054 1.00 95.94 338 ALA A CA 1
ATOM 2619 C C . ALA A 1 338 ? 7.890 -2.801 6.449 1.00 95.94 338 ALA A C 1
ATOM 2621 O O . ALA A 1 338 ? 8.834 -2.732 5.653 1.00 95.94 338 ALA A O 1
ATOM 2622 N N . ALA A 1 339 ? 7.999 -3.337 7.663 1.00 93.69 339 ALA A N 1
ATOM 2623 C CA . ALA A 1 339 ? 9.266 -3.780 8.231 1.00 93.69 339 ALA A CA 1
ATOM 2624 C C . ALA A 1 339 ? 9.242 -5.226 8.743 1.00 93.69 339 ALA A C 1
ATOM 2626 O O . ALA A 1 339 ? 8.192 -5.851 8.924 1.00 93.69 339 ALA A O 1
ATOM 2627 N N . SER A 1 340 ? 10.442 -5.757 8.979 1.00 91.44 340 SER A N 1
ATOM 2628 C CA . SER A 1 340 ? 10.657 -7.130 9.442 1.00 91.44 340 SER A CA 1
ATOM 2629 C C . SER A 1 340 ? 10.192 -7.384 10.878 1.00 91.44 340 SER A C 1
ATOM 2631 O O . SER A 1 340 ? 9.986 -8.530 11.249 1.00 91.44 340 SER A O 1
ATOM 2633 N N . ASP A 1 341 ? 9.990 -6.333 11.676 1.00 89.25 341 ASP A N 1
ATOM 2634 C CA . ASP A 1 341 ? 9.521 -6.398 13.070 1.00 89.25 341 ASP A CA 1
ATOM 2635 C C . ASP A 1 341 ? 7.990 -6.522 13.207 1.00 89.25 341 ASP A C 1
ATOM 2637 O O . ASP A 1 341 ? 7.441 -6.348 14.301 1.00 89.25 341 ASP A O 1
ATOM 2641 N N . GLY A 1 342 ? 7.290 -6.761 12.095 1.00 92.69 342 GLY A N 1
ATOM 2642 C CA . GLY A 1 342 ? 5.837 -6.880 12.061 1.00 92.69 342 GLY A CA 1
ATOM 2643 C C . GLY A 1 342 ? 5.091 -5.549 11.995 1.00 92.69 342 GLY A C 1
ATOM 2644 O O . GLY A 1 342 ? 3.862 -5.547 12.082 1.00 92.69 342 GLY A O 1
ATOM 2645 N N . THR A 1 343 ? 5.784 -4.412 11.871 1.00 93.31 343 THR A N 1
ATOM 2646 C CA . THR A 1 343 ? 5.139 -3.091 11.885 1.00 93.31 343 THR A CA 1
ATOM 2647 C C . THR A 1 343 ? 4.762 -2.593 10.491 1.00 93.31 343 THR A C 1
ATOM 2649 O O . THR A 1 343 ? 5.532 -2.694 9.531 1.00 93.31 343 THR A O 1
ATOM 2652 N N . LEU A 1 344 ? 3.570 -1.997 10.405 1.00 95.06 344 LEU A N 1
ATOM 2653 C CA . LEU A 1 344 ? 3.133 -1.193 9.267 1.00 95.06 344 LEU A CA 1
ATOM 2654 C C . LEU A 1 344 ? 2.909 0.246 9.732 1.00 95.06 344 LEU A C 1
ATOM 2656 O O . LEU A 1 344 ? 2.129 0.501 10.654 1.00 95.06 344 LEU A O 1
ATOM 2660 N N . MET A 1 345 ? 3.583 1.192 9.086 1.00 92.19 345 MET A N 1
ATOM 2661 C CA . MET A 1 345 ? 3.498 2.613 9.420 1.00 92.19 345 MET A CA 1
ATOM 2662 C C . MET A 1 345 ? 3.066 3.422 8.203 1.00 92.19 345 MET A C 1
ATOM 2664 O O . MET A 1 345 ? 3.406 3.081 7.071 1.00 92.19 345 MET A O 1
ATOM 2668 N N . VAL A 1 346 ? 2.334 4.509 8.440 1.00 89.81 346 VAL A N 1
ATOM 2669 C CA . VAL A 1 346 ? 1.961 5.475 7.402 1.00 89.81 346 VAL A CA 1
ATOM 2670 C C . VAL A 1 346 ? 2.363 6.882 7.807 1.00 89.81 346 VAL A C 1
ATOM 2672 O O . VAL A 1 346 ? 2.239 7.280 8.970 1.00 89.81 346 VAL A O 1
ATOM 2675 N N . LYS A 1 347 ? 2.855 7.655 6.837 1.00 86.12 347 LYS A N 1
ATOM 2676 C CA . LYS A 1 347 ? 3.224 9.051 7.065 1.00 86.12 347 LYS A CA 1
ATOM 2677 C C . LYS A 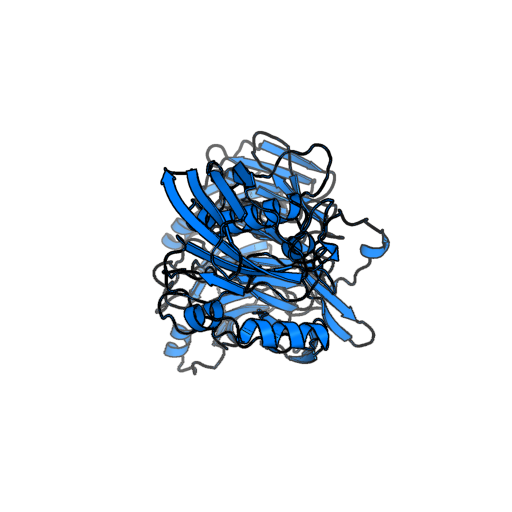1 347 ? 2.986 9.932 5.837 1.00 86.12 347 LYS A C 1
ATOM 2679 O O . LYS A 1 347 ? 3.480 9.613 4.752 1.00 86.12 347 LYS A O 1
ATOM 2684 N N . PRO A 1 348 ? 2.290 11.070 6.002 1.00 83.06 348 PRO A N 1
ATOM 2685 C CA . PRO A 1 348 ? 2.221 12.104 4.979 1.00 83.06 348 PRO A CA 1
ATOM 2686 C C . PRO A 1 348 ? 3.599 12.714 4.679 1.00 83.06 348 PRO A C 1
ATOM 2688 O O . PRO A 1 348 ? 4.356 13.043 5.593 1.00 83.06 348 PRO A O 1
ATOM 2691 N N . TYR A 1 349 ? 3.902 12.908 3.398 1.00 77.56 349 TYR A N 1
ATOM 2692 C CA . TYR A 1 349 ? 5.115 13.562 2.898 1.00 77.56 349 TYR A CA 1
ATOM 2693 C C . TYR A 1 349 ? 4.837 14.713 1.920 1.00 77.56 349 TYR A C 1
ATOM 2695 O O . TYR A 1 349 ? 5.762 15.456 1.602 1.00 77.56 349 TYR A O 1
ATOM 2703 N N . SER A 1 350 ? 3.600 14.888 1.435 1.00 63.38 350 SER A N 1
ATOM 2704 C CA . SER A 1 350 ? 3.254 15.997 0.525 1.00 63.38 350 SER A CA 1
ATOM 2705 C C . SER A 1 350 ? 3.098 17.353 1.203 1.00 63.38 350 SER A C 1
ATOM 2707 O O . SER A 1 350 ? 3.093 18.361 0.504 1.00 63.38 350 SER A O 1
ATOM 2709 N N . SER A 1 351 ? 2.964 17.426 2.532 1.00 53.06 351 SER A N 1
ATOM 2710 C CA . SER A 1 351 ? 2.827 18.726 3.192 1.00 53.06 351 SER A CA 1
ATOM 2711 C C . SER A 1 351 ? 4.134 19.511 3.055 1.00 53.06 351 SER A C 1
ATOM 2713 O O . SER A 1 351 ? 5.162 19.089 3.587 1.00 53.06 351 SER A O 1
ATOM 2715 N N . GLU A 1 352 ? 4.092 20.677 2.414 1.00 38.56 352 GLU A N 1
ATOM 2716 C CA . GLU A 1 352 ? 5.248 21.545 2.123 1.00 38.56 352 GLU A CA 1
ATOM 2717 C C . GLU A 1 352 ? 6.010 22.057 3.366 1.00 38.56 352 GLU A C 1
ATOM 2719 O O . GLU A 1 352 ? 7.037 22.722 3.264 1.00 38.56 352 GLU A O 1
ATOM 2724 N N . LYS A 1 353 ? 5.568 21.695 4.576 1.00 40.66 353 LYS A N 1
ATOM 2725 C CA . LYS A 1 353 ? 6.234 21.988 5.852 1.00 40.66 353 LYS A CA 1
ATOM 2726 C C . LYS A 1 353 ? 7.321 20.975 6.249 1.00 40.66 353 LYS A C 1
ATOM 2728 O O . LYS A 1 353 ? 7.598 20.842 7.443 1.00 40.66 353 LYS A O 1
ATOM 2733 N N . ILE A 1 354 ? 7.996 20.297 5.316 1.00 44.53 354 ILE A N 1
ATOM 2734 C CA . ILE A 1 354 ? 9.253 19.596 5.652 1.00 44.53 354 ILE A CA 1
ATOM 2735 C C . ILE A 1 354 ? 10.357 20.656 5.798 1.00 44.53 354 ILE A C 1
ATOM 2737 O O . ILE A 1 354 ? 11.208 20.839 4.930 1.00 44.53 354 ILE A O 1
ATOM 2741 N N . LYS A 1 355 ? 10.324 21.414 6.903 1.00 36.94 355 LYS A N 1
ATOM 2742 C CA . LYS A 1 355 ? 11.411 22.329 7.263 1.00 36.94 355 LYS A CA 1
ATOM 2743 C C . LYS A 1 355 ? 12.656 21.493 7.542 1.00 36.94 355 LYS A C 1
ATOM 2745 O O . LYS A 1 355 ? 12.628 20.614 8.403 1.00 36.94 355 LYS A O 1
ATOM 2750 N N . PHE A 1 356 ? 13.744 21.786 6.834 1.00 39.28 356 PHE A N 1
ATOM 2751 C CA . PHE A 1 356 ? 15.055 21.197 7.084 1.00 39.28 356 PHE A CA 1
ATOM 2752 C C . PHE A 1 356 ? 15.517 21.629 8.481 1.00 39.28 356 PHE A C 1
ATOM 2754 O O . PHE A 1 356 ? 16.042 22.726 8.653 1.00 39.28 356 PHE A O 1
ATOM 2761 N N . ASN A 1 357 ? 15.255 20.813 9.501 1.00 37.88 357 ASN A N 1
ATOM 2762 C CA . ASN A 1 357 ? 15.775 21.062 10.835 1.00 37.88 357 ASN A CA 1
ATOM 2763 C C . ASN A 1 357 ? 17.078 20.262 10.982 1.00 37.88 357 ASN A C 1
ATOM 2765 O O . ASN A 1 357 ? 17.019 19.035 11.052 1.00 37.88 357 ASN A O 1
ATOM 2769 N N . PRO A 1 358 ? 18.258 20.908 11.010 1.00 37.91 358 PRO A N 1
ATOM 2770 C CA . PRO A 1 358 ? 19.538 20.213 11.170 1.00 37.91 358 PRO A CA 1
ATOM 2771 C C . PRO A 1 358 ? 19.659 19.500 12.527 1.00 37.91 358 PRO A C 1
ATOM 2773 O O . PRO A 1 358 ? 20.516 18.642 12.705 1.00 37.91 358 PRO A O 1
ATOM 2776 N N . LYS A 1 359 ? 18.777 19.817 13.484 1.00 38.00 359 LYS A N 1
ATOM 2777 C CA . LYS A 1 359 ? 18.570 19.025 14.697 1.00 38.00 359 LYS A CA 1
ATOM 2778 C C . LYS A 1 359 ? 17.461 18.014 14.401 1.00 38.00 359 LYS A C 1
ATOM 2780 O O . LYS A 1 359 ? 16.327 18.438 14.208 1.00 38.00 359 LYS A O 1
ATOM 2785 N N . HIS A 1 360 ? 17.797 16.721 14.380 1.00 41.59 360 HIS A N 1
ATOM 2786 C CA . HIS A 1 360 ? 16.973 15.514 14.146 1.00 41.59 360 HIS A CA 1
ATOM 2787 C C . HIS A 1 360 ? 15.672 15.374 14.991 1.00 41.59 360 HIS A C 1
ATOM 2789 O O . HIS A 1 360 ? 15.348 14.295 15.481 1.00 41.59 360 HIS A O 1
ATOM 2795 N N . LYS A 1 361 ? 14.894 16.437 15.211 1.00 40.50 361 LYS A N 1
ATOM 2796 C CA . LYS A 1 361 ? 13.601 16.367 15.894 1.00 40.50 361 LYS A CA 1
ATOM 2797 C C . LYS A 1 361 ? 12.520 16.017 14.878 1.00 40.50 361 LYS A C 1
ATOM 2799 O O . LYS A 1 361 ? 12.200 16.814 13.996 1.00 40.50 361 LYS A O 1
ATOM 2804 N N . LEU A 1 362 ? 11.964 14.817 15.022 1.00 46.78 362 LEU A N 1
ATOM 2805 C CA . LEU A 1 362 ? 10.719 14.402 14.386 1.00 46.78 362 LEU A CA 1
ATOM 2806 C C . LEU A 1 362 ? 9.596 15.355 14.822 1.00 46.78 362 LEU A C 1
ATOM 2808 O O . LEU A 1 362 ? 8.992 15.189 15.872 1.00 46.78 362 LEU A O 1
ATOM 2812 N N . ASN A 1 363 ? 9.330 16.385 14.023 1.00 42.50 363 ASN A N 1
ATOM 2813 C CA . ASN A 1 363 ? 8.261 17.350 14.302 1.00 42.50 363 ASN A CA 1
ATOM 2814 C C . ASN A 1 363 ? 6.875 16.870 13.819 1.00 42.50 363 ASN A C 1
ATOM 2816 O O . ASN A 1 363 ? 5.915 17.630 13.891 1.00 42.50 363 ASN A O 1
ATOM 2820 N N . VAL A 1 364 ? 6.754 15.638 13.304 1.00 52.84 364 VAL A N 1
ATOM 2821 C CA . VAL A 1 364 ? 5.507 15.094 12.737 1.00 52.84 364 VAL A CA 1
ATOM 2822 C C . VAL A 1 364 ? 5.236 13.713 13.329 1.00 52.84 364 VAL A C 1
ATOM 2824 O O . VAL A 1 364 ? 6.097 12.840 13.229 1.00 52.84 364 VAL A O 1
ATOM 2827 N N . LEU A 1 365 ? 4.045 13.548 13.914 1.00 56.34 365 LEU A N 1
ATOM 2828 C CA . LEU A 1 365 ? 3.535 12.309 14.512 1.00 56.34 365 LEU A CA 1
ATOM 2829 C C . LEU A 1 365 ? 3.623 11.150 13.507 1.00 56.34 365 LEU A C 1
ATOM 2831 O O . LEU A 1 365 ? 3.091 11.244 12.399 1.00 56.34 365 LEU A O 1
ATOM 2835 N N . GLU A 1 366 ? 4.302 10.068 13.884 1.00 68.50 366 GLU A N 1
ATOM 2836 C CA . GLU A 1 366 ? 4.328 8.828 13.104 1.00 68.50 366 GLU A CA 1
ATOM 2837 C C . GLU A 1 366 ? 3.137 7.950 13.491 1.00 68.50 366 GLU A C 1
ATOM 2839 O O . GLU A 1 366 ? 2.986 7.604 14.665 1.00 68.50 366 GLU A O 1
ATOM 2844 N N . TYR A 1 367 ? 2.316 7.556 12.517 1.00 78.81 367 TYR A N 1
ATOM 2845 C CA . TYR A 1 367 ? 1.167 6.689 12.761 1.00 78.81 367 TYR A CA 1
ATOM 2846 C C . TYR A 1 367 ? 1.536 5.240 12.448 1.00 78.81 367 TYR A C 1
ATOM 2848 O O . TYR A 1 367 ? 1.766 4.870 11.296 1.00 78.81 367 TYR A O 1
ATOM 2856 N N . THR A 1 368 ? 1.602 4.414 13.492 1.00 87.31 368 THR A N 1
ATOM 2857 C CA . THR A 1 368 ? 1.712 2.959 13.340 1.00 87.31 368 THR A CA 1
ATOM 2858 C C . THR A 1 368 ? 0.302 2.407 13.190 1.00 87.31 368 THR A C 1
ATOM 2860 O O . THR A 1 368 ? -0.499 2.554 14.110 1.00 87.31 368 THR A O 1
ATOM 2863 N N . LEU A 1 369 ? -0.013 1.812 12.037 1.00 90.69 369 LEU A N 1
ATOM 2864 C CA . LEU A 1 369 ? -1.339 1.237 11.796 1.00 90.69 369 LEU A CA 1
ATOM 2865 C C . LEU A 1 369 ? -1.558 0.016 12.682 1.00 90.69 369 LEU A C 1
ATOM 2867 O O . LEU A 1 369 ? -2.587 -0.089 13.345 1.00 90.69 369 LEU A O 1
ATOM 2871 N N . TYR A 1 370 ? -0.567 -0.874 12.713 1.00 94.00 370 TYR A N 1
ATOM 2872 C CA . TYR A 1 370 ? -0.553 -2.036 13.586 1.00 94.00 370 TYR A CA 1
ATOM 2873 C C . TYR A 1 370 ? 0.868 -2.594 13.748 1.00 94.00 370 TYR A C 1
ATOM 2875 O O . TYR A 1 370 ? 1.776 -2.291 12.962 1.00 94.00 370 TYR A O 1
ATOM 2883 N N . LYS A 1 371 ? 1.035 -3.471 14.741 1.00 94.12 371 LYS A N 1
ATOM 2884 C CA . LYS A 1 371 ? 2.174 -4.389 14.858 1.00 94.12 371 LYS A CA 1
ATOM 2885 C C . LYS A 1 371 ? 1.680 -5.832 14.927 1.00 94.12 371 LYS A C 1
ATOM 2887 O O . LYS A 1 371 ? 0.827 -6.140 15.753 1.00 94.12 371 LYS A O 1
ATOM 2892 N N . LEU A 1 372 ? 2.210 -6.703 14.077 1.00 95.38 372 LEU A N 1
ATOM 2893 C CA . LEU A 1 372 ? 1.978 -8.140 14.153 1.00 95.38 372 LEU A CA 1
ATOM 2894 C C . LEU A 1 372 ? 2.943 -8.753 15.169 1.00 95.38 372 LEU A C 1
ATOM 2896 O O . LEU A 1 372 ? 4.151 -8.531 15.097 1.00 95.38 372 LEU A O 1
ATOM 2900 N N . ILE A 1 373 ? 2.406 -9.514 16.114 1.00 93.50 373 ILE A N 1
ATOM 2901 C CA . ILE A 1 373 ? 3.186 -10.324 17.048 1.00 93.50 373 ILE A CA 1
ATOM 2902 C C . ILE A 1 373 ? 2.748 -11.782 16.939 1.00 93.50 373 ILE A C 1
ATOM 2904 O O . ILE A 1 373 ? 1.611 -12.064 16.557 1.00 93.50 373 ILE A O 1
ATOM 2908 N N . PHE A 1 374 ? 3.656 -12.690 17.271 1.00 92.25 374 PHE A N 1
ATOM 2909 C CA . PHE A 1 374 ? 3.404 -14.122 17.294 1.00 92.25 374 PHE A CA 1
ATOM 2910 C C . PHE A 1 374 ? 3.744 -14.656 18.679 1.00 92.25 374 PHE A C 1
ATOM 2912 O O . PHE A 1 374 ? 4.803 -14.337 19.222 1.00 92.25 374 PHE A O 1
ATOM 2919 N N . ASP A 1 375 ? 2.814 -15.406 19.253 1.00 90.38 375 ASP A N 1
ATOM 2920 C CA . ASP A 1 375 ? 2.998 -16.101 20.516 1.00 90.38 375 ASP A CA 1
ATOM 2921 C C . ASP A 1 375 ? 3.312 -17.574 20.233 1.00 90.38 375 ASP A C 1
ATOM 2923 O O . ASP A 1 375 ? 2.471 -18.308 19.708 1.00 90.38 375 ASP A O 1
ATOM 2927 N N . ASN A 1 376 ? 4.535 -17.988 20.576 1.00 86.75 376 ASN A N 1
ATOM 2928 C CA . ASN A 1 376 ? 5.025 -19.344 20.348 1.00 86.75 376 ASN A CA 1
ATOM 2929 C C . ASN A 1 376 ? 4.308 -20.382 21.214 1.00 86.75 376 ASN A C 1
ATOM 2931 O O . ASN A 1 376 ? 4.156 -21.521 20.769 1.00 86.75 376 ASN A O 1
ATOM 2935 N N . ASP A 1 377 ? 3.845 -20.014 22.408 1.00 87.19 377 ASP A N 1
ATOM 2936 C CA . ASP A 1 377 ? 3.223 -20.972 23.324 1.00 87.19 377 ASP A CA 1
ATOM 2937 C C . ASP A 1 377 ? 1.805 -21.308 22.860 1.00 87.19 377 ASP A C 1
ATOM 2939 O O . ASP A 1 377 ? 1.393 -22.468 22.843 1.00 87.19 377 ASP A O 1
ATOM 2943 N N . THR A 1 378 ? 1.060 -20.290 22.423 1.00 88.56 378 THR A N 1
ATOM 2944 C CA . THR A 1 378 ? -0.328 -20.451 21.967 1.00 88.56 378 THR A CA 1
ATOM 2945 C C . THR A 1 378 ? -0.460 -20.662 20.457 1.00 88.56 378 THR A C 1
ATOM 2947 O O . THR A 1 378 ? -1.557 -20.959 19.978 1.00 88.56 378 THR A O 1
ATOM 2950 N N . GLN A 1 379 ? 0.635 -20.524 19.697 1.00 89.75 379 GLN A N 1
ATOM 2951 C CA . GLN A 1 379 ? 0.651 -20.542 18.227 1.00 89.75 379 GLN A CA 1
ATOM 2952 C C . GLN A 1 379 ? -0.366 -19.551 17.631 1.00 89.75 379 GLN A C 1
ATOM 2954 O O . GLN A 1 379 ? -1.059 -19.840 16.650 1.00 89.75 379 GLN A O 1
ATOM 2959 N N . THR A 1 380 ? -0.491 -18.374 18.253 1.00 93.12 380 THR A N 1
ATOM 2960 C CA . THR A 1 380 ? -1.450 -17.344 17.841 1.00 93.12 380 THR A CA 1
ATOM 2961 C C . THR A 1 380 ? -0.754 -16.101 17.313 1.00 93.12 380 THR A C 1
ATOM 2963 O O . THR A 1 380 ? 0.229 -15.605 17.867 1.00 93.12 380 THR A O 1
ATOM 2966 N N . PHE A 1 381 ? -1.297 -15.556 16.229 1.00 95.12 381 PHE A N 1
ATOM 2967 C CA . PHE A 1 381 ? -0.923 -14.238 15.743 1.00 95.12 381 PHE A CA 1
ATOM 2968 C C . PHE A 1 381 ? -1.806 -13.194 16.398 1.00 95.12 381 PHE A C 1
ATOM 2970 O O . PHE A 1 381 ? -3.020 -13.366 16.489 1.00 95.12 381 PHE A O 1
ATOM 2977 N N . ARG A 1 382 ? -1.225 -12.069 16.799 1.00 94.56 382 ARG A N 1
ATOM 2978 C CA . ARG A 1 382 ? -1.977 -10.939 17.337 1.00 94.56 382 ARG A CA 1
ATOM 2979 C C . ARG A 1 382 ? -1.633 -9.663 16.592 1.00 94.56 382 ARG A C 1
ATOM 2981 O O . ARG A 1 382 ? -0.471 -9.277 16.489 1.00 94.56 382 ARG A O 1
ATOM 2988 N N . TYR A 1 383 ? -2.669 -8.990 16.106 1.00 95.00 383 TYR A N 1
ATOM 2989 C CA . TYR A 1 383 ? -2.554 -7.633 15.590 1.00 95.00 383 TYR A CA 1
ATOM 2990 C C . TYR A 1 383 ? -2.719 -6.646 16.744 1.00 95.00 383 TYR A C 1
ATOM 2992 O O . TYR A 1 383 ? -3.774 -6.572 17.371 1.00 95.00 383 TYR A O 1
ATOM 3000 N N . VAL A 1 384 ? -1.656 -5.904 17.038 1.00 92.69 384 VAL A N 1
ATOM 3001 C CA . VAL A 1 384 ? -1.653 -4.838 18.039 1.00 92.69 384 VAL A CA 1
ATOM 3002 C C . VAL A 1 384 ? -2.019 -3.526 17.351 1.00 92.69 384 VAL A C 1
ATOM 3004 O O . VAL A 1 384 ? -1.196 -2.931 16.652 1.00 92.69 384 VAL A O 1
ATOM 3007 N N . ASP A 1 385 ? -3.262 -3.102 17.552 1.00 90.75 385 ASP A N 1
ATOM 3008 C CA . ASP A 1 385 ? -3.838 -1.841 17.081 1.00 90.75 385 ASP A CA 1
ATOM 3009 C C . ASP A 1 385 ? -3.876 -0.783 18.202 1.00 90.75 385 ASP A C 1
ATOM 3011 O O . ASP A 1 385 ? -3.573 -1.066 19.360 1.00 90.75 385 ASP A O 1
ATOM 3015 N N . GLY A 1 386 ? -4.250 0.457 17.866 1.00 83.50 386 GLY A N 1
ATOM 3016 C CA . GLY A 1 386 ? -4.420 1.532 18.857 1.00 83.50 386 GLY A CA 1
ATOM 3017 C C . GLY A 1 386 ? -3.106 2.074 19.431 1.00 83.50 386 GLY A C 1
ATOM 3018 O O . GLY A 1 386 ? -3.100 2.691 20.494 1.00 83.50 386 GLY A O 1
ATOM 3019 N N . LEU A 1 387 ? -1.989 1.843 18.737 1.00 83.31 387 LEU A N 1
ATOM 3020 C CA . LEU A 1 387 ? -0.673 2.320 19.149 1.00 83.31 387 LEU A CA 1
ATOM 3021 C C . LEU A 1 387 ? -0.617 3.851 19.107 1.00 83.31 387 LEU A C 1
ATOM 3023 O O . LEU A 1 387 ? -0.986 4.481 18.114 1.00 83.31 387 LEU A O 1
ATOM 3027 N N . LEU A 1 388 ? -0.121 4.451 20.191 1.00 77.31 388 LEU A N 1
ATOM 3028 C CA . LEU A 1 388 ? 0.060 5.897 20.262 1.00 77.31 388 LEU A CA 1
ATOM 3029 C C . LEU A 1 388 ? 1.120 6.360 19.250 1.00 77.31 388 LEU A C 1
ATOM 3031 O O . LEU A 1 388 ? 2.132 5.674 19.068 1.00 77.31 388 LEU A O 1
ATOM 3035 N N . PRO A 1 389 ? 0.935 7.533 18.616 1.00 73.44 389 PRO A N 1
ATOM 3036 C CA . PRO A 1 389 ? 1.919 8.046 17.682 1.00 73.44 389 PRO A CA 1
ATOM 3037 C C . PRO A 1 389 ? 3.278 8.256 18.346 1.00 73.44 389 PRO A C 1
ATOM 3039 O O . PRO A 1 389 ? 3.374 8.801 19.451 1.00 73.44 389 PRO A O 1
ATOM 3042 N N . LYS A 1 390 ? 4.346 7.854 17.655 1.00 68.62 390 LYS A N 1
ATOM 3043 C CA . LYS A 1 390 ? 5.710 8.036 18.160 1.00 68.62 390 LYS A CA 1
ATOM 3044 C C . LYS A 1 390 ? 6.130 9.502 18.025 1.00 68.62 390 LYS A C 1
ATOM 3046 O O . LYS A 1 390 ? 5.929 10.127 16.983 1.00 68.62 390 LYS A O 1
ATOM 3051 N N . THR A 1 391 ? 6.734 10.044 19.084 1.00 61.97 391 THR A N 1
ATOM 3052 C CA . THR A 1 391 ? 7.284 11.416 19.133 1.00 61.97 391 THR A CA 1
ATOM 3053 C C . THR A 1 391 ? 8.812 11.449 19.192 1.00 61.97 391 THR A C 1
ATOM 3055 O O . THR A 1 391 ? 9.423 12.500 19.002 1.00 61.97 391 THR A O 1
ATOM 3058 N N . LYS A 1 392 ? 9.442 10.297 19.442 1.00 64.12 392 LYS A N 1
ATOM 3059 C CA . LYS A 1 392 ? 10.893 10.109 19.464 1.00 64.12 392 LYS A CA 1
ATOM 3060 C C . LYS A 1 392 ? 11.278 9.002 18.492 1.00 64.12 392 LYS A C 1
ATOM 3062 O O . LYS A 1 392 ? 10.495 8.081 18.265 1.00 64.12 392 LYS A O 1
ATOM 3067 N N . LEU A 1 393 ? 12.496 9.098 17.960 1.00 64.44 393 LEU A N 1
ATOM 3068 C CA . LEU A 1 393 ? 13.119 7.978 17.262 1.00 64.44 393 LEU A CA 1
ATOM 3069 C C . LEU A 1 393 ? 13.218 6.784 18.223 1.00 64.44 393 LEU A C 1
ATOM 3071 O O . LEU A 1 393 ? 13.482 6.997 19.411 1.00 64.44 393 LEU A O 1
ATOM 3075 N N . PRO A 1 394 ? 12.992 5.555 17.739 1.00 62.84 394 PRO A N 1
ATOM 3076 C CA . PRO A 1 394 ? 13.146 4.370 18.562 1.00 62.84 394 PRO A CA 1
ATOM 3077 C C . PRO A 1 394 ? 14.596 4.242 19.040 1.00 62.84 394 PRO A C 1
ATOM 3079 O O . PRO A 1 394 ? 15.532 4.374 18.251 1.00 62.84 394 PRO A O 1
ATOM 3082 N N . GLU A 1 395 ? 14.781 3.962 20.330 1.00 57.81 395 GLU A N 1
ATOM 3083 C CA . GLU A 1 395 ? 16.065 3.470 20.823 1.00 57.81 395 GLU A CA 1
ATOM 3084 C C . GLU A 1 395 ? 16.265 2.065 20.249 1.00 57.81 395 GLU A C 1
ATOM 3086 O O . GLU A 1 395 ? 15.489 1.144 20.524 1.00 57.81 395 GLU A O 1
ATOM 3091 N N . GLN A 1 396 ? 17.273 1.909 19.390 1.00 58.16 396 GLN A N 1
ATOM 3092 C CA . GLN A 1 396 ? 17.642 0.617 18.818 1.00 58.16 396 GLN A CA 1
ATOM 3093 C C . GLN A 1 396 ? 18.299 -0.244 19.899 1.00 58.16 396 GLN A C 1
ATOM 3095 O O . GLN A 1 396 ? 19.518 -0.355 19.998 1.00 58.16 396 GLN A O 1
ATOM 3100 N N . LEU A 1 397 ? 17.472 -0.844 20.749 1.00 50.66 397 LEU A N 1
ATOM 3101 C CA . LEU A 1 397 ? 17.917 -1.887 21.658 1.00 50.66 397 LEU A CA 1
ATOM 3102 C C . LEU A 1 397 ? 18.272 -3.122 20.824 1.00 50.66 397 LEU A C 1
ATOM 3104 O O . LEU A 1 397 ? 17.430 -3.625 20.080 1.00 50.66 397 LEU A O 1
ATOM 3108 N N . TYR A 1 398 ? 19.499 -3.628 20.974 1.00 49.06 398 TYR A N 1
ATOM 3109 C CA . TYR A 1 398 ? 20.019 -4.786 20.231 1.00 49.06 398 TYR A CA 1
ATOM 3110 C C . TYR A 1 398 ? 19.097 -6.021 20.285 1.00 49.06 398 TYR A C 1
ATOM 3112 O O . TYR A 1 398 ? 19.052 -6.798 19.337 1.00 49.06 398 TYR A O 1
ATOM 3120 N N . HIS A 1 399 ? 18.300 -6.181 21.347 1.00 48.97 399 HIS A N 1
ATOM 3121 C CA . HIS A 1 399 ? 17.345 -7.285 21.485 1.00 48.97 399 HIS A CA 1
ATOM 3122 C C . HIS A 1 399 ? 16.157 -7.223 20.509 1.00 48.97 399 HIS A C 1
ATOM 3124 O O . HIS A 1 399 ? 15.621 -8.270 20.159 1.00 48.97 399 HIS A O 1
ATOM 3130 N N . ASN A 1 400 ? 15.770 -6.041 20.006 1.00 49.72 400 ASN A N 1
ATOM 3131 C CA . ASN A 1 400 ? 14.672 -5.915 19.032 1.00 49.72 400 ASN A CA 1
ATOM 3132 C C . ASN A 1 400 ? 15.007 -6.548 17.669 1.00 49.72 400 ASN A C 1
ATOM 3134 O O . ASN A 1 400 ? 14.104 -6.808 16.879 1.00 49.72 400 ASN A O 1
ATOM 3138 N N . ILE A 1 401 ? 16.289 -6.817 17.406 1.00 53.91 401 ILE A N 1
ATOM 3139 C CA . ILE A 1 401 ? 16.774 -7.470 16.185 1.00 53.91 401 ILE A CA 1
ATOM 3140 C C . ILE A 1 401 ? 16.420 -8.973 16.185 1.00 53.91 401 ILE A C 1
ATOM 3142 O O . ILE A 1 401 ? 16.295 -9.572 15.122 1.00 53.91 401 ILE A O 1
ATOM 3146 N N . LEU A 1 402 ? 16.185 -9.579 17.358 1.00 59.00 402 LEU A N 1
ATOM 3147 C CA . LEU A 1 402 ? 15.873 -11.006 17.533 1.00 59.00 402 LEU A CA 1
ATOM 3148 C C . LEU A 1 402 ? 14.359 -11.290 17.494 1.00 59.00 402 LEU A C 1
ATOM 3150 O O . LEU A 1 402 ? 13.840 -12.056 18.304 1.00 59.00 402 LEU A O 1
ATOM 3154 N N . THR A 1 403 ? 13.627 -10.636 16.593 1.00 68.19 403 THR A N 1
ATOM 3155 C CA . THR A 1 403 ? 12.199 -10.929 16.393 1.00 68.19 403 THR A CA 1
ATOM 3156 C C . THR A 1 403 ? 12.018 -12.208 15.582 1.00 68.19 403 THR A C 1
ATOM 3158 O O . THR A 1 403 ? 12.840 -12.526 14.722 1.00 68.19 403 THR A O 1
ATOM 3161 N N . ASP A 1 404 ? 10.941 -12.951 15.854 1.00 81.19 404 ASP A N 1
ATOM 3162 C CA . ASP A 1 404 ? 10.618 -14.141 15.069 1.00 81.19 404 ASP A CA 1
ATOM 3163 C C . ASP A 1 404 ? 10.381 -13.739 13.600 1.00 81.19 404 ASP A C 1
ATOM 3165 O O . ASP A 1 404 ? 9.501 -12.915 13.329 1.00 81.19 404 ASP A O 1
ATOM 3169 N N . PRO A 1 405 ? 11.118 -14.304 12.625 1.00 86.62 405 PRO A N 1
ATOM 3170 C CA . PRO A 1 405 ? 10.941 -13.963 11.220 1.00 86.62 405 PRO A CA 1
ATOM 3171 C C . PRO A 1 405 ? 9.501 -14.125 10.719 1.00 86.62 405 PRO A C 1
ATOM 3173 O O . PRO A 1 405 ? 9.140 -13.500 9.720 1.00 86.62 405 PRO A O 1
ATOM 3176 N N . ILE A 1 406 ? 8.677 -14.964 11.361 1.00 91.12 406 ILE A N 1
ATOM 3177 C CA . ILE A 1 406 ? 7.297 -15.238 10.943 1.00 91.12 406 ILE A CA 1
ATOM 3178 C C . ILE A 1 406 ? 6.400 -13.993 10.957 1.00 91.12 406 ILE A C 1
ATOM 3180 O O . ILE A 1 406 ? 5.477 -13.912 10.143 1.00 91.12 406 ILE A O 1
ATOM 3184 N N . VAL A 1 407 ? 6.695 -12.990 11.795 1.00 93.44 407 VAL A N 1
ATOM 3185 C CA . VAL A 1 407 ? 5.905 -11.744 11.855 1.00 93.44 407 VAL A CA 1
ATOM 3186 C C . VAL A 1 407 ? 6.280 -10.725 10.777 1.00 93.44 407 VAL A C 1
ATOM 3188 O O . VAL A 1 407 ? 5.571 -9.738 10.600 1.00 93.44 407 VAL A O 1
ATOM 3191 N N . SER A 1 408 ? 7.373 -10.953 10.046 1.00 93.69 408 SER A N 1
ATOM 3192 C CA . SER A 1 408 ? 7.916 -10.023 9.054 1.00 93.69 408 SER A CA 1
ATOM 3193 C C . SER A 1 408 ? 6.892 -9.654 7.979 1.00 93.69 408 SER A C 1
ATOM 3195 O O . SER A 1 408 ? 6.308 -10.535 7.344 1.00 93.69 408 SER A O 1
ATOM 3197 N N . ILE A 1 409 ? 6.706 -8.352 7.734 1.00 96.44 409 ILE A N 1
ATOM 3198 C CA . ILE A 1 409 ? 5.843 -7.830 6.666 1.00 96.44 409 ILE A CA 1
ATOM 3199 C C . ILE A 1 409 ? 6.724 -7.501 5.458 1.00 96.44 409 ILE A C 1
ATOM 3201 O O . ILE A 1 409 ? 7.580 -6.623 5.528 1.00 96.44 409 ILE A O 1
ATOM 3205 N N . HIS A 1 410 ? 6.524 -8.212 4.348 1.00 95.12 410 HIS A N 1
ATOM 3206 C CA . HIS A 1 410 ? 7.399 -8.155 3.172 1.00 95.12 410 HIS A CA 1
ATOM 3207 C C . HIS A 1 410 ? 6.945 -7.140 2.127 1.00 95.12 410 HIS A C 1
ATOM 3209 O O . HIS A 1 410 ? 7.778 -6.533 1.455 1.00 95.12 410 HIS A O 1
ATOM 3215 N N . LYS A 1 411 ? 5.632 -6.965 1.948 1.00 96.69 411 LYS A N 1
ATOM 3216 C CA . LYS A 1 411 ? 5.071 -6.086 0.917 1.00 96.69 411 LYS A CA 1
ATOM 3217 C C . LYS A 1 411 ? 3.953 -5.221 1.467 1.00 96.69 411 LYS A C 1
ATOM 3219 O O . LYS A 1 411 ? 3.167 -5.648 2.311 1.00 96.69 411 LYS A O 1
ATOM 3224 N N . VAL A 1 412 ? 3.878 -4.014 0.923 1.00 97.62 412 VAL A N 1
ATOM 3225 C CA . VAL A 1 412 ? 2.776 -3.075 1.100 1.00 97.62 412 VAL A CA 1
ATOM 3226 C C . VAL A 1 412 ? 2.399 -2.489 -0.259 1.00 97.62 412 VAL A C 1
ATOM 3228 O O . VAL A 1 412 ? 3.268 -2.290 -1.109 1.00 97.62 412 VAL A O 1
ATOM 3231 N N . ALA A 1 413 ? 1.112 -2.232 -0.473 1.00 96.62 413 ALA A N 1
ATOM 3232 C CA . ALA A 1 413 ? 0.585 -1.610 -1.680 1.00 96.62 413 ALA A CA 1
ATOM 3233 C C . ALA A 1 413 ? -0.593 -0.689 -1.343 1.00 96.62 413 ALA A C 1
ATOM 3235 O O . ALA A 1 413 ? -1.489 -1.070 -0.591 1.00 96.62 413 ALA A O 1
ATOM 3236 N N . TRP A 1 414 ? -0.600 0.510 -1.926 1.00 94.81 414 TRP A N 1
ATOM 3237 C CA . TRP A 1 414 ? -1.783 1.369 -1.960 1.00 94.81 414 TRP A CA 1
ATOM 3238 C C . TRP A 1 414 ? -2.695 0.948 -3.105 1.00 94.81 414 TRP A C 1
ATOM 3240 O O . TRP A 1 414 ? -2.217 0.500 -4.152 1.00 94.81 414 TRP A O 1
ATOM 3250 N N . ASN A 1 415 ? -4.001 1.110 -2.922 1.00 92.94 415 ASN A N 1
ATOM 3251 C CA . ASN A 1 415 ? -4.928 0.984 -4.030 1.00 92.94 415 ASN A CA 1
ATOM 3252 C C . ASN A 1 415 ? -4.797 2.217 -4.936 1.00 92.94 415 ASN A C 1
ATOM 3254 O O . ASN A 1 415 ? -5.021 3.347 -4.515 1.00 92.94 415 ASN A O 1
ATOM 3258 N N . ASN A 1 416 ? -4.411 1.992 -6.190 1.00 87.12 416 ASN A N 1
ATOM 3259 C CA . ASN A 1 416 ? -4.208 3.047 -7.182 1.00 87.12 416 ASN A CA 1
ATOM 3260 C C . ASN A 1 416 ? -5.476 3.332 -8.011 1.00 87.12 416 ASN A C 1
ATOM 3262 O O . ASN A 1 416 ? -5.379 3.861 -9.116 1.00 87.12 416 ASN A O 1
ATOM 3266 N N . ASN A 1 417 ? -6.656 2.986 -7.499 1.00 88.88 417 ASN A N 1
ATOM 3267 C CA . ASN A 1 417 ? -7.938 3.375 -8.079 1.00 88.88 417 ASN A CA 1
ATOM 3268 C C . ASN A 1 417 ? -8.480 4.598 -7.339 1.00 88.88 417 ASN A C 1
ATOM 3270 O O . ASN A 1 417 ? -8.426 4.665 -6.111 1.00 88.88 417 ASN A O 1
ATOM 3274 N N . ASN A 1 418 ? -9.007 5.574 -8.079 1.00 84.69 418 ASN A N 1
ATOM 3275 C CA . ASN A 1 418 ? -9.403 6.874 -7.537 1.00 84.69 418 ASN A CA 1
ATOM 3276 C C . ASN A 1 418 ? -10.436 6.734 -6.402 1.00 84.69 418 ASN A C 1
ATOM 3278 O O . ASN A 1 418 ? -10.218 7.233 -5.294 1.00 84.69 418 ASN A O 1
ATOM 3282 N N . ASN A 1 419 ? -11.495 5.950 -6.640 1.00 85.69 419 ASN A N 1
ATOM 3283 C CA . ASN A 1 419 ? -12.560 5.674 -5.669 1.00 85.69 419 ASN A CA 1
ATOM 3284 C C . ASN A 1 419 ? -12.118 4.860 -4.435 1.00 85.69 419 ASN A C 1
ATOM 3286 O O . ASN A 1 419 ? -12.864 4.769 -3.462 1.00 85.69 419 ASN A O 1
ATOM 3290 N N . ALA A 1 420 ? -10.921 4.274 -4.459 1.00 88.88 420 ALA A N 1
ATOM 3291 C CA . ALA A 1 420 ? -10.423 3.370 -3.430 1.00 88.88 420 ALA A CA 1
ATOM 3292 C C . ALA A 1 420 ? -9.049 3.783 -2.879 1.00 88.88 420 ALA A C 1
ATOM 3294 O O . ALA A 1 420 ? -8.452 3.030 -2.116 1.00 88.88 420 ALA A O 1
ATOM 3295 N N . SER A 1 421 ? -8.552 4.972 -3.226 1.00 88.81 421 SER A N 1
ATOM 3296 C CA . SER A 1 421 ? -7.174 5.407 -2.953 1.00 88.81 421 SER A CA 1
ATOM 3297 C C . SER A 1 421 ? -6.773 5.399 -1.473 1.00 88.81 421 SER A C 1
ATOM 3299 O O . SER A 1 421 ? -5.600 5.247 -1.151 1.00 88.81 421 SER A O 1
ATOM 3301 N N . GLY A 1 422 ? -7.742 5.493 -0.558 1.00 89.44 422 GLY A N 1
ATOM 3302 C CA . GLY A 1 422 ? -7.514 5.383 0.886 1.00 89.44 422 GLY A CA 1
ATOM 3303 C C . GLY A 1 422 ? -7.304 3.958 1.415 1.00 89.44 422 GLY A C 1
ATOM 3304 O O . GLY A 1 422 ? -7.101 3.805 2.619 1.00 89.44 422 GLY A O 1
ATOM 3305 N N . TRP A 1 423 ? -7.385 2.924 0.575 1.00 93.31 423 TRP A N 1
ATOM 3306 C CA . TRP A 1 423 ? -7.152 1.532 0.964 1.00 93.31 423 TRP A CA 1
ATOM 3307 C C . TRP A 1 423 ? -5.677 1.146 0.818 1.00 93.31 423 TRP A C 1
ATOM 3309 O O . TRP A 1 423 ? -5.062 1.349 -0.231 1.00 93.31 423 TRP A O 1
ATOM 3319 N N . VAL A 1 424 ? -5.130 0.520 1.858 1.00 95.56 424 VAL A N 1
ATOM 3320 C CA . VAL A 1 424 ? -3.786 -0.066 1.874 1.00 95.56 424 VAL A CA 1
ATOM 3321 C C . VAL A 1 424 ? -3.875 -1.562 2.148 1.00 95.56 424 VAL A C 1
ATOM 3323 O O . VAL A 1 424 ? -4.674 -2.009 2.972 1.00 95.56 424 VAL A O 1
ATOM 3326 N N . ALA A 1 425 ? -3.046 -2.341 1.462 1.00 97.44 425 ALA A N 1
ATOM 3327 C CA . ALA A 1 425 ? -2.853 -3.757 1.731 1.00 97.44 425 ALA A CA 1
ATOM 3328 C C . ALA A 1 425 ? -1.403 -4.023 2.138 1.00 97.44 425 ALA A C 1
ATOM 3330 O O . ALA A 1 425 ? -0.470 -3.449 1.573 1.00 97.44 425 ALA A O 1
ATOM 3331 N N . SER A 1 426 ? -1.205 -4.923 3.090 1.00 98.00 426 SER A N 1
ATOM 3332 C CA . SER A 1 426 ? 0.112 -5.363 3.551 1.00 98.00 426 SER A CA 1
ATOM 3333 C C . SER A 1 426 ? 0.128 -6.869 3.774 1.00 98.00 426 SER A C 1
ATOM 3335 O O . SER A 1 426 ? -0.864 -7.453 4.201 1.00 98.00 426 SER A O 1
ATOM 3337 N N . GLY A 1 427 ? 1.250 -7.521 3.482 1.00 97.19 427 GLY A N 1
ATOM 3338 C CA . GLY A 1 427 ? 1.388 -8.972 3.600 1.00 97.19 427 GLY A CA 1
ATOM 3339 C C . GLY A 1 427 ? 2.814 -9.391 3.929 1.00 97.19 427 GLY A C 1
ATOM 3340 O O . GLY A 1 427 ? 3.769 -8.663 3.643 1.00 97.19 427 GLY A O 1
ATOM 3341 N N . GLY A 1 428 ? 2.956 -10.551 4.567 1.00 95.00 428 GLY A N 1
ATOM 3342 C CA . GLY A 1 428 ? 4.226 -10.980 5.145 1.00 95.00 428 GLY A CA 1
ATOM 3343 C C . GLY A 1 428 ? 4.474 -12.481 5.159 1.00 95.00 428 GLY A C 1
ATOM 3344 O O . GLY A 1 428 ? 3.783 -13.259 4.493 1.00 95.00 428 GLY A O 1
ATOM 3345 N N . LYS A 1 429 ? 5.482 -12.881 5.947 1.00 93.88 429 LYS A N 1
ATOM 3346 C CA . LYS A 1 429 ? 5.971 -14.262 6.011 1.00 93.88 429 LYS A CA 1
ATOM 3347 C C . LYS A 1 429 ? 4.877 -15.250 6.405 1.00 93.88 429 LYS A C 1
ATOM 3349 O O . LYS A 1 429 ? 4.754 -16.269 5.736 1.00 93.88 429 LYS A O 1
ATOM 3354 N N . ALA A 1 430 ? 4.069 -14.909 7.408 1.00 93.19 430 ALA A N 1
ATOM 3355 C CA . ALA A 1 430 ? 2.975 -15.728 7.937 1.00 93.19 430 ALA A CA 1
ATOM 3356 C C . ALA A 1 430 ? 1.860 -16.083 6.932 1.00 93.19 430 ALA A C 1
ATOM 3358 O O . ALA A 1 430 ? 0.959 -16.843 7.271 1.00 93.19 430 ALA A O 1
ATOM 3359 N N . GLY A 1 431 ? 1.858 -15.500 5.729 1.00 93.62 431 GLY A N 1
ATOM 3360 C CA . GLY A 1 431 ? 0.769 -15.665 4.764 1.00 93.62 431 GLY A CA 1
ATOM 3361 C C . GLY A 1 431 ? -0.525 -14.945 5.141 1.00 93.62 431 GLY A C 1
ATOM 3362 O O . GLY A 1 431 ? -1.564 -15.151 4.514 1.00 93.62 431 GLY A O 1
ATOM 3363 N N . LEU A 1 432 ? -0.457 -14.056 6.133 1.00 95.94 432 LEU A N 1
ATOM 3364 C CA . LEU A 1 432 ? -1.528 -13.134 6.478 1.00 95.94 432 LEU A CA 1
ATOM 3365 C C . LEU A 1 432 ? -1.391 -11.856 5.647 1.00 95.94 432 LEU A C 1
ATOM 3367 O O . LEU A 1 432 ? -0.314 -11.252 5.596 1.00 95.94 432 LEU A O 1
ATOM 3371 N N . CYS A 1 433 ? -2.484 -11.438 5.015 1.00 96.81 433 CYS A N 1
ATOM 3372 C CA . CYS A 1 433 ? -2.584 -10.167 4.309 1.00 96.81 433 CYS A CA 1
ATOM 3373 C C . CYS A 1 433 ? -3.658 -9.300 4.965 1.00 96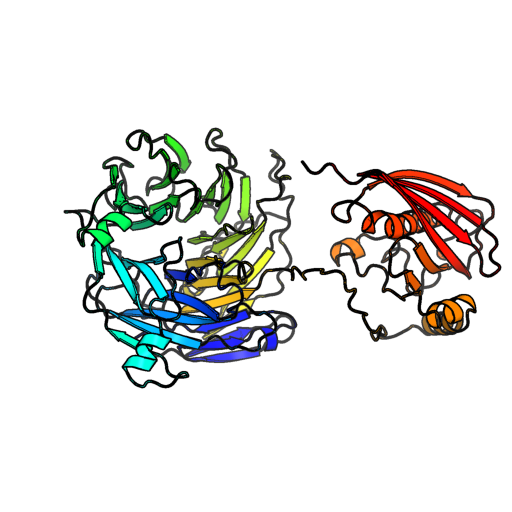.81 433 CYS A C 1
ATOM 3375 O O . CYS A 1 433 ? -4.804 -9.719 5.082 1.00 96.81 433 CYS A O 1
ATOM 3377 N N . ARG A 1 434 ? -3.308 -8.095 5.408 1.00 96.12 434 ARG A N 1
ATOM 3378 C CA . ARG A 1 434 ? -4.250 -7.153 6.014 1.00 96.12 434 ARG A CA 1
ATOM 3379 C C . ARG A 1 434 ? -4.611 -6.068 5.010 1.00 96.12 434 ARG A C 1
ATOM 3381 O O . ARG A 1 434 ? -3.728 -5.414 4.463 1.00 96.12 434 ARG A O 1
ATOM 3388 N N . LEU A 1 435 ? -5.907 -5.888 4.795 1.00 95.12 435 LEU A N 1
ATOM 3389 C CA . LEU A 1 435 ? -6.510 -4.821 4.008 1.00 95.12 435 LEU A CA 1
ATOM 3390 C C . LEU A 1 435 ? -7.128 -3.811 4.976 1.00 95.12 435 LEU A C 1
ATOM 3392 O O . LEU A 1 435 ? -7.926 -4.193 5.828 1.00 95.12 435 LEU A O 1
ATOM 3396 N N . GLU A 1 436 ? -6.785 -2.535 4.865 1.00 92.50 436 GLU A N 1
ATOM 3397 C CA . GLU A 1 436 ? -7.261 -1.504 5.787 1.00 92.50 436 GLU A CA 1
ATOM 3398 C C . GLU A 1 436 ? -7.522 -0.185 5.064 1.00 92.50 436 GLU A C 1
ATOM 3400 O O . GLU A 1 436 ? -6.738 0.239 4.216 1.00 92.50 436 GLU A O 1
ATOM 3405 N N . PHE A 1 437 ? -8.615 0.486 5.421 1.00 90.75 437 PHE A N 1
ATOM 3406 C CA . PHE A 1 437 ? -8.890 1.836 4.953 1.00 90.75 437 PHE A CA 1
ATOM 3407 C C . PHE A 1 437 ? -8.302 2.863 5.921 1.00 90.75 437 PHE A C 1
ATOM 3409 O O . PHE A 1 437 ? -8.709 2.947 7.082 1.00 90.75 437 PHE A O 1
ATOM 3416 N N . THR A 1 438 ? -7.374 3.682 5.433 1.00 83.75 438 THR A N 1
ATOM 3417 C CA . THR A 1 438 ? -6.669 4.704 6.222 1.00 83.75 438 THR A CA 1
ATOM 3418 C C . THR A 1 438 ? -7.128 6.125 5.910 1.00 83.75 438 THR A C 1
ATOM 3420 O O . THR A 1 438 ? -6.586 7.081 6.463 1.00 83.75 438 THR A O 1
ATOM 3423 N N . GLY A 1 439 ? -8.091 6.297 5.003 1.00 65.62 439 GLY A N 1
ATOM 3424 C CA . GLY A 1 439 ? -8.663 7.608 4.728 1.00 65.62 439 GLY A CA 1
ATOM 3425 C C . GLY A 1 439 ? -9.456 8.135 5.928 1.00 65.62 439 GLY A C 1
ATOM 3426 O O . GLY A 1 439 ? -10.235 7.411 6.558 1.00 65.62 439 GLY A O 1
ATOM 3427 N N . SER A 1 440 ? -9.351 9.436 6.202 1.00 48.56 440 SER A N 1
ATOM 3428 C CA . SER A 1 440 ? -10.538 10.144 6.681 1.00 48.56 440 SER A CA 1
ATOM 3429 C C . SER A 1 440 ? -11.574 10.028 5.566 1.00 48.56 440 SER A C 1
ATOM 3431 O O . SER A 1 440 ? -11.209 10.028 4.389 1.00 48.56 440 SER A O 1
ATOM 3433 N N . GLN A 1 441 ? -12.865 9.898 5.873 1.00 29.89 441 GLN A N 1
ATOM 3434 C CA . GLN A 1 441 ? -13.826 10.209 4.823 1.00 29.89 441 GLN A CA 1
ATOM 3435 C C . GLN A 1 441 ? -13.500 11.641 4.367 1.00 29.89 441 GLN A C 1
ATOM 3437 O O . GLN A 1 441 ? -13.734 12.591 5.115 1.00 29.89 441 GLN A O 1
ATOM 3442 N N . MET A 1 442 ? -12.998 11.809 3.139 1.00 27.19 442 MET A N 1
ATOM 3443 C CA . MET A 1 442 ? -13.515 12.889 2.316 1.00 27.19 442 MET A CA 1
ATOM 3444 C C . MET A 1 442 ? -14.990 12.553 2.173 1.00 27.19 442 MET A C 1
ATOM 3446 O O . MET A 1 442 ? -15.435 11.921 1.223 1.00 27.19 442 MET A O 1
ATOM 3450 N N . SER A 1 443 ? -15.758 12.922 3.191 1.00 24.86 443 SER A N 1
ATOM 3451 C CA . SER A 1 443 ? -17.106 13.351 2.939 1.00 24.86 443 SER A CA 1
ATOM 3452 C C . SER A 1 443 ? -16.917 14.399 1.862 1.00 24.86 443 SER A C 1
ATOM 3454 O O . SER A 1 443 ? -16.324 15.455 2.093 1.00 24.86 443 SER A O 1
ATOM 3456 N N . SER A 1 444 ? -17.342 14.055 0.654 1.00 25.56 444 SER A N 1
ATOM 3457 C CA . SER A 1 444 ? -17.934 15.025 -0.233 1.00 25.56 444 SER A CA 1
ATOM 3458 C C . SER A 1 444 ? -18.884 15.846 0.636 1.00 25.56 444 SER A C 1
ATOM 3460 O O . SER A 1 444 ? -20.037 15.479 0.845 1.00 25.56 444 SER A O 1
ATOM 3462 N N . HIS A 1 445 ? -18.377 16.929 1.217 1.00 30.30 445 HIS A N 1
ATOM 3463 C CA . HIS A 1 445 ? -19.183 18.013 1.732 1.00 30.30 445 HIS A CA 1
ATOM 3464 C C . HIS A 1 445 ? -19.736 18.724 0.490 1.00 30.30 445 HIS A C 1
ATOM 3466 O O . HIS A 1 445 ? -19.448 19.884 0.226 1.00 30.30 445 HIS A O 1
ATOM 3472 N N . SER A 1 446 ? -20.527 18.003 -0.314 1.00 24.84 446 SER A N 1
ATOM 3473 C CA . SER A 1 446 ? -21.713 18.601 -0.898 1.00 24.84 446 SER A CA 1
ATOM 3474 C C . SER A 1 446 ? -22.488 19.130 0.300 1.00 24.84 446 SER A C 1
ATOM 3476 O O . SER A 1 446 ? -22.847 18.341 1.177 1.00 24.84 446 SER A O 1
ATOM 3478 N N . GLY A 1 447 ? -22.601 20.453 0.393 1.00 32.38 447 GLY A N 1
ATOM 3479 C CA . GLY A 1 447 ? -23.113 21.183 1.545 1.00 32.38 447 GLY A CA 1
ATOM 3480 C C . GLY A 1 447 ? -24.524 20.768 1.936 1.00 32.38 447 GLY A C 1
ATOM 3481 O O . GLY A 1 447 ? -25.496 21.423 1.588 1.00 32.38 447 GLY A O 1
ATOM 3482 N N . VAL A 1 448 ? -24.615 19.693 2.706 1.00 27.48 448 VAL A N 1
ATOM 3483 C CA . VAL A 1 448 ? -25.762 19.367 3.533 1.00 27.48 448 VAL A CA 1
ATOM 3484 C C . VAL A 1 448 ? -25.179 18.970 4.873 1.00 27.48 448 VAL A C 1
ATOM 3486 O O . VAL A 1 448 ? -24.663 17.865 5.052 1.00 27.48 448 VAL A O 1
ATOM 3489 N N . ILE A 1 449 ? -25.217 19.924 5.801 1.00 30.33 449 ILE A N 1
ATOM 3490 C CA . ILE A 1 449 ? -24.994 19.702 7.224 1.00 30.33 449 ILE A CA 1
ATOM 3491 C C . ILE A 1 449 ? -25.911 18.539 7.615 1.00 30.33 449 ILE A C 1
ATOM 3493 O O . ILE A 1 449 ? -27.132 18.687 7.693 1.00 30.33 449 ILE A O 1
ATOM 3497 N N . LYS A 1 450 ? -25.349 17.340 7.799 1.00 26.81 450 LYS A N 1
ATOM 3498 C CA . LYS A 1 450 ? -26.100 16.229 8.381 1.00 26.81 450 LYS A CA 1
ATOM 3499 C C . LYS A 1 450 ? -26.429 16.642 9.810 1.00 26.81 450 LYS A C 1
ATOM 3501 O O . LYS A 1 450 ? -25.546 16.654 10.663 1.00 26.81 450 LYS A O 1
ATOM 3506 N N . LYS A 1 451 ? -27.697 17.006 10.034 1.00 30.20 451 LYS A N 1
ATOM 3507 C CA . LYS A 1 451 ? -28.299 17.264 11.346 1.00 30.20 451 LYS A CA 1
ATOM 3508 C C . LYS A 1 451 ? -27.932 16.118 12.289 1.00 30.20 451 LYS A C 1
ATOM 3510 O O . LYS A 1 451 ? -28.486 15.023 12.190 1.00 30.20 451 LYS A O 1
ATOM 3515 N N . VAL A 1 452 ? -26.984 16.364 13.187 1.00 33.12 452 VAL A N 1
ATOM 3516 C CA . VAL A 1 452 ? -26.728 15.472 14.313 1.00 33.12 452 VAL A CA 1
ATOM 3517 C C . VAL A 1 452 ? -27.909 15.656 15.258 1.00 33.12 452 VAL A C 1
ATOM 3519 O O . VAL A 1 452 ? -28.076 16.722 15.842 1.00 33.12 452 VAL A O 1
ATOM 3522 N N . LYS A 1 453 ? -28.763 14.635 15.389 1.00 32.97 453 LYS A N 1
ATOM 3523 C CA . LYS A 1 453 ? -29.670 14.557 16.536 1.00 32.97 453 LYS A CA 1
ATOM 3524 C C . LYS A 1 453 ? -28.790 14.400 17.773 1.00 32.97 453 LYS A C 1
ATOM 3526 O O . LYS A 1 453 ? -28.107 13.389 17.914 1.00 32.97 453 LYS A O 1
ATOM 3531 N N . ILE A 1 454 ? -28.761 15.424 18.620 1.00 39.00 454 ILE A N 1
ATOM 3532 C CA . ILE A 1 454 ? -28.027 15.400 19.883 1.00 39.00 454 ILE A CA 1
ATOM 3533 C C . ILE A 1 454 ? -28.765 14.447 20.826 1.00 39.00 454 ILE A C 1
ATOM 3535 O O . ILE A 1 454 ? -29.746 14.816 21.458 1.00 39.00 454 ILE A O 1
ATOM 3539 N N . THR A 1 455 ? -28.280 13.215 20.912 1.00 39.50 455 THR A N 1
ATOM 3540 C CA . THR A 1 455 ? -28.522 12.313 22.044 1.00 39.50 455 THR A CA 1
ATOM 3541 C C . THR A 1 455 ? -27.195 11.670 22.422 1.00 39.50 455 THR A C 1
ATOM 3543 O O . THR A 1 455 ? -26.995 10.473 22.264 1.00 39.50 455 THR A O 1
ATOM 3546 N N . GLU A 1 456 ? -26.262 12.497 22.882 1.00 41.34 456 GLU A N 1
ATOM 3547 C CA . GLU A 1 456 ? -25.171 12.055 23.749 1.00 41.34 456 GLU A CA 1
ATOM 3548 C C . GLU A 1 456 ? -25.293 12.862 25.041 1.00 41.34 456 GLU A C 1
ATOM 3550 O O . GLU A 1 456 ? -24.664 13.909 25.223 1.00 41.34 456 GLU A O 1
ATOM 3555 N N . GLU A 1 457 ? -26.192 12.411 25.918 1.00 46.41 457 GLU A N 1
ATOM 3556 C CA . GLU A 1 457 ? -26.137 12.796 27.322 1.00 46.41 457 GLU A CA 1
ATOM 3557 C C . GLU A 1 457 ? -24.869 12.171 27.909 1.00 46.41 457 GLU A C 1
ATOM 3559 O O . GLU A 1 457 ? -24.716 10.950 27.954 1.00 46.41 457 GLU A O 1
ATOM 3564 N N . HIS A 1 458 ? -23.919 13.026 28.292 1.00 47.03 458 HIS A N 1
ATOM 3565 C CA . HIS A 1 458 ? -22.711 12.607 28.997 1.00 47.03 458 HIS A CA 1
ATOM 3566 C C . HIS A 1 458 ? -23.109 11.912 30.304 1.00 47.03 458 HIS A C 1
ATOM 3568 O O . HIS A 1 458 ? -23.958 12.402 31.047 1.00 47.03 458 HIS A O 1
ATOM 3574 N N . ALA A 1 459 ? -22.508 10.750 30.553 1.00 44.00 459 ALA A N 1
ATOM 3575 C CA . ALA A 1 459 ? -22.771 9.933 31.726 1.00 44.00 459 ALA A CA 1
ATOM 3576 C C . ALA A 1 459 ? -22.217 10.579 33.011 1.00 44.00 459 ALA A C 1
ATOM 3578 O O . ALA A 1 459 ? -21.060 10.989 33.055 1.00 44.00 459 ALA A O 1
ATOM 3579 N N . VAL A 1 460 ? -23.064 10.551 34.049 1.00 47.25 460 VAL A N 1
ATOM 3580 C CA . VAL A 1 460 ? -22.858 10.909 35.467 1.00 47.25 460 VAL A CA 1
ATOM 3581 C C . VAL A 1 460 ? -22.559 12.389 35.738 1.00 47.25 460 VAL A C 1
ATOM 3583 O O . VAL A 1 460 ? -21.417 12.836 35.734 1.00 47.25 460 VAL A O 1
ATOM 3586 N N . LEU A 1 461 ? -23.630 13.120 36.060 1.00 59.41 461 LEU A N 1
ATOM 3587 C CA . LEU A 1 461 ? -23.613 14.484 36.585 1.00 59.41 461 LEU A CA 1
ATOM 3588 C C . LEU A 1 461 ? -23.366 14.433 38.101 1.00 59.41 461 LEU A C 1
ATOM 3590 O O . LEU A 1 461 ? -24.003 13.647 38.808 1.00 59.41 461 LEU A O 1
ATOM 3594 N N . SER A 1 462 ? -22.465 15.274 38.615 1.00 74.94 462 SER A N 1
ATOM 3595 C CA . SER A 1 462 ? -22.497 15.614 40.041 1.00 74.94 462 SER A CA 1
ATOM 3596 C C . SER A 1 462 ? -23.839 16.290 40.366 1.00 74.94 462 SER A C 1
ATOM 3598 O O . SER A 1 462 ? -24.491 16.842 39.477 1.00 74.94 462 SER A O 1
ATOM 3600 N N . ILE A 1 463 ? -24.265 16.263 41.634 1.00 81.06 463 ILE A N 1
ATOM 3601 C CA . ILE A 1 463 ? -25.524 16.905 42.068 1.00 81.06 463 ILE A CA 1
ATOM 3602 C C . ILE A 1 463 ? -25.550 18.384 41.637 1.00 81.06 463 ILE A C 1
ATOM 3604 O O . ILE A 1 463 ? -26.531 18.852 41.068 1.00 81.06 463 ILE A O 1
ATOM 3608 N N . GLU A 1 464 ? -24.422 19.075 41.796 1.00 83.31 464 GLU A N 1
ATOM 3609 C CA . GLU A 1 464 ? -24.236 20.473 41.397 1.00 83.31 464 GLU A CA 1
ATOM 3610 C C . GLU A 1 464 ? -24.378 20.684 39.878 1.00 83.31 464 GLU A C 1
ATOM 3612 O O . GLU A 1 464 ? -24.990 21.652 39.432 1.00 83.31 464 GLU A O 1
ATOM 3617 N N . GLU A 1 465 ? -23.846 19.782 39.042 1.00 84.62 465 GLU A N 1
ATOM 3618 C CA . GLU A 1 465 ? -23.957 19.926 37.583 1.00 84.62 465 GLU A CA 1
ATOM 3619 C C . GLU A 1 465 ? -25.391 19.671 37.094 1.00 84.62 465 GLU A C 1
ATOM 3621 O O . GLU A 1 465 ? -25.837 20.288 36.121 1.00 84.62 465 GLU A O 1
ATOM 3626 N N . GLN A 1 466 ? -26.138 18.809 37.791 1.00 84.56 466 GLN A N 1
ATOM 3627 C CA . GLN A 1 466 ? -27.559 18.587 37.531 1.00 84.56 466 GLN A CA 1
ATOM 3628 C C . GLN A 1 466 ? -28.406 19.817 37.894 1.00 84.56 466 GLN A C 1
ATOM 3630 O O . GLN A 1 466 ? -29.334 20.154 37.159 1.00 84.56 466 GLN A O 1
ATOM 3635 N N . GLU A 1 467 ? -28.085 20.522 38.978 1.00 88.00 467 GLU A N 1
ATOM 3636 C CA . GLU A 1 467 ? -28.758 21.779 39.330 1.00 88.00 467 GLU A CA 1
ATOM 3637 C C . GLU A 1 467 ? -28.523 22.856 38.267 1.00 88.00 467 GLU A C 1
ATOM 3639 O O . GLU A 1 467 ? -29.478 23.477 37.793 1.00 88.00 467 GLU A O 1
ATOM 3644 N N . ILE A 1 468 ? -27.276 23.014 37.810 1.00 89.81 468 ILE A N 1
ATOM 3645 C CA . ILE A 1 468 ? -26.940 23.935 36.717 1.00 89.81 468 ILE A CA 1
ATOM 3646 C C . ILE A 1 468 ? -27.624 23.515 35.404 1.00 89.81 468 ILE A C 1
ATOM 3648 O O . ILE A 1 468 ? -28.112 24.381 34.680 1.00 89.81 468 ILE A O 1
ATOM 3652 N N . LYS A 1 469 ? -27.747 22.212 35.103 1.00 88.88 469 LYS A N 1
ATOM 3653 C CA . LYS A 1 469 ? -28.540 21.713 33.956 1.00 88.88 469 LYS A CA 1
ATOM 3654 C C . LYS A 1 469 ? -29.999 22.160 34.042 1.00 88.88 469 LYS A C 1
ATOM 3656 O O . LYS A 1 469 ? -30.547 22.661 33.065 1.00 88.88 469 LYS A O 1
ATOM 3661 N N . ASN A 1 470 ? -30.620 22.000 35.206 1.00 89.00 470 ASN A N 1
ATOM 3662 C CA . ASN A 1 470 ? -32.021 22.365 35.396 1.00 89.00 470 ASN A CA 1
ATOM 3663 C C . ASN A 1 470 ? -32.227 23.883 35.246 1.00 89.00 470 ASN A C 1
ATOM 3665 O O . ASN A 1 470 ? -33.218 24.310 34.657 1.00 89.00 470 ASN A O 1
ATOM 3669 N N . GLN A 1 471 ? -31.283 24.699 35.731 1.00 91.12 471 GLN A N 1
ATOM 3670 C CA . GLN A 1 471 ? -31.300 26.150 35.517 1.00 91.12 471 GLN A CA 1
ATOM 3671 C C . GLN A 1 471 ? -31.157 26.506 34.030 1.00 91.12 471 GLN A C 1
ATOM 3673 O O . GLN A 1 471 ? -31.948 27.296 33.519 1.00 91.12 471 GLN A O 1
ATOM 3678 N N . GLU A 1 472 ? -30.198 25.892 33.327 1.00 91.88 472 GLU A N 1
ATOM 3679 C CA . GLU A 1 472 ? -29.957 26.073 31.887 1.00 91.88 472 GLU A CA 1
ATOM 3680 C C . GLU A 1 472 ? -31.230 25.838 31.062 1.00 91.88 472 GLU A C 1
ATOM 3682 O O . GLU A 1 472 ? -31.594 26.658 30.219 1.00 91.88 472 GLU A O 1
ATOM 3687 N N . GLU A 1 473 ? -31.939 24.740 31.329 1.00 88.81 473 GLU A N 1
ATOM 3688 C CA . GLU A 1 473 ? -33.173 24.368 30.627 1.00 88.81 473 GLU A CA 1
ATOM 3689 C C . GLU A 1 473 ? -34.338 25.329 30.907 1.00 88.81 473 GLU A C 1
ATOM 3691 O O . GLU A 1 473 ? -35.279 25.416 30.112 1.00 88.81 473 GLU A O 1
ATOM 3696 N N . GLN A 1 474 ? -34.292 26.069 32.017 1.00 92.38 474 GLN A N 1
ATOM 3697 C CA . GLN A 1 474 ? -35.321 27.037 32.389 1.00 92.38 474 GLN A CA 1
ATOM 3698 C C . GLN A 1 474 ? -35.107 28.425 31.772 1.00 92.38 474 GLN A C 1
ATOM 3700 O O . GLN A 1 474 ? -36.093 29.165 31.666 1.00 92.38 474 GLN A O 1
ATOM 3705 N N . LEU A 1 475 ? -33.889 28.752 31.315 1.00 93.94 475 LEU A N 1
ATOM 3706 C CA . LEU A 1 475 ? -33.547 30.048 30.721 1.00 93.94 475 LEU A CA 1
ATOM 3707 C C . LEU A 1 475 ? -34.418 30.364 29.495 1.00 93.94 475 LEU A C 1
ATOM 3709 O O . LEU A 1 475 ? -34.537 29.559 28.567 1.00 93.94 475 LEU A O 1
ATOM 3713 N N . ALA A 1 476 ? -34.985 31.575 29.462 1.00 93.06 476 ALA A N 1
ATOM 3714 C CA . ALA A 1 476 ? -35.862 32.025 28.378 1.00 93.06 476 ALA A CA 1
ATOM 3715 C C . ALA A 1 476 ? -35.170 31.956 27.005 1.00 93.06 476 ALA A C 1
ATOM 3717 O O . ALA A 1 476 ? -35.723 31.383 26.069 1.00 93.06 476 ALA A O 1
ATOM 3718 N N . ILE A 1 477 ? -33.923 32.432 26.921 1.00 92.62 477 ILE A N 1
ATOM 3719 C CA . ILE A 1 477 ? -33.117 32.403 25.692 1.00 92.62 477 ILE A CA 1
ATOM 3720 C C . ILE A 1 477 ? -32.843 30.974 25.193 1.00 92.62 477 ILE A C 1
ATOM 3722 O O . ILE A 1 477 ? -32.848 30.729 23.991 1.00 92.62 477 ILE A O 1
ATOM 3726 N N . VAL A 1 478 ? -32.651 29.999 26.088 1.00 93.00 478 VAL A N 1
ATOM 3727 C CA . VAL A 1 478 ? -32.410 28.599 25.693 1.00 93.00 478 VAL A CA 1
ATOM 3728 C C . VAL A 1 478 ? -33.677 27.990 25.092 1.00 93.00 478 VAL A C 1
ATOM 3730 O O . VAL A 1 478 ? -33.609 27.322 24.060 1.00 93.00 478 VAL A O 1
ATOM 3733 N N . LYS A 1 479 ? -34.842 28.252 25.696 1.00 92.69 479 LYS A N 1
ATOM 3734 C CA . LYS A 1 479 ? -36.143 27.813 25.164 1.00 92.69 479 LYS A CA 1
ATOM 3735 C C . LYS A 1 479 ? -36.453 28.459 23.813 1.00 92.69 479 LYS A C 1
ATOM 3737 O O . LYS A 1 479 ? -36.939 27.781 22.908 1.00 92.69 479 LYS A O 1
ATOM 3742 N N . GLU A 1 480 ? -36.139 29.742 23.656 1.00 92.50 480 GLU A N 1
ATOM 3743 C CA . GLU A 1 480 ? -36.296 30.469 22.393 1.00 92.50 480 GLU A CA 1
ATOM 3744 C C . GLU A 1 480 ? -35.402 29.879 21.290 1.00 92.50 480 GLU A C 1
ATOM 3746 O O . GLU A 1 480 ? -35.890 29.518 20.221 1.00 92.50 480 GLU A O 1
ATOM 3751 N N . LEU A 1 481 ? -34.107 29.683 21.557 1.00 91.62 481 LEU A N 1
ATOM 3752 C CA . LEU A 1 481 ? -33.168 29.161 20.558 1.00 91.62 481 LEU A CA 1
ATOM 3753 C C . LEU A 1 481 ? -33.461 27.707 20.168 1.00 91.62 481 LEU A C 1
ATOM 3755 O O . LEU A 1 481 ? -33.335 27.363 18.997 1.00 91.62 481 LEU A O 1
ATOM 3759 N N . ARG A 1 482 ? -33.895 26.862 21.113 1.00 90.69 482 ARG A N 1
ATOM 3760 C CA . ARG A 1 482 ? -34.277 25.465 20.830 1.00 90.69 482 ARG A CA 1
ATOM 3761 C C . ARG A 1 482 ? -35.610 25.325 20.092 1.00 90.69 482 ARG A C 1
ATOM 3763 O O . ARG A 1 482 ? -35.823 24.304 19.446 1.00 90.69 482 ARG A O 1
ATOM 3770 N N . SER A 1 483 ? -36.506 26.308 20.205 1.00 88.69 483 SER A N 1
ATOM 3771 C CA . SER A 1 483 ? -37.782 26.328 19.468 1.00 88.69 483 SER A CA 1
ATOM 3772 C C . SER A 1 483 ? -37.676 26.991 18.093 1.00 88.69 483 SER A C 1
ATOM 3774 O O . SER A 1 483 ? -38.560 26.808 17.258 1.00 88.69 483 SER A O 1
ATOM 3776 N N . SER A 1 484 ? -36.597 27.731 17.831 1.00 87.00 484 SER A N 1
ATOM 3777 C CA . SER A 1 484 ? -36.343 28.358 16.539 1.00 87.00 484 SER A CA 1
ATOM 3778 C C . SER A 1 484 ? -35.922 27.340 15.476 1.00 87.00 484 SER A C 1
ATOM 3780 O O . SER A 1 484 ? -35.025 26.531 15.695 1.00 87.00 484 SER A O 1
ATOM 3782 N N . GLU A 1 485 ? -36.498 27.437 14.276 1.00 83.12 485 GLU A N 1
ATOM 3783 C CA . GLU A 1 485 ? -36.062 26.640 13.119 1.00 83.12 485 GLU A CA 1
ATOM 3784 C C . GLU A 1 485 ? -34.730 27.122 12.518 1.00 83.12 485 GLU A C 1
ATOM 3786 O O . GLU A 1 485 ? -34.092 26.382 11.774 1.00 83.12 485 GLU A O 1
ATOM 3791 N N . VAL A 1 486 ? -34.306 28.350 12.848 1.00 83.12 486 VAL A N 1
ATOM 3792 C CA . VAL A 1 486 ? -33.118 29.017 12.283 1.00 83.12 486 VAL A CA 1
ATOM 3793 C C . VAL A 1 486 ? -31.843 28.680 13.058 1.00 83.12 486 VAL A C 1
ATOM 3795 O O . VAL A 1 486 ? -30.747 28.714 12.499 1.00 83.12 486 VAL A O 1
ATOM 3798 N N . TRP A 1 487 ? -31.971 28.391 14.354 1.00 86.38 487 TRP A N 1
ATOM 3799 C CA . TRP A 1 487 ? -30.840 28.113 15.232 1.00 86.38 487 TRP A CA 1
ATOM 3800 C C . TRP A 1 487 ? -30.654 26.613 15.429 1.00 86.38 487 TRP A C 1
ATOM 3802 O O . TRP A 1 487 ? -31.597 25.852 15.639 1.00 86.38 487 TRP A O 1
ATOM 3812 N N . HIS A 1 488 ? -29.401 26.179 15.388 1.00 85.88 488 HIS A N 1
ATOM 3813 C CA . HIS A 1 488 ? -29.026 24.785 15.554 1.00 85.88 488 HIS A CA 1
ATOM 3814 C C . HIS A 1 488 ? -28.053 24.639 16.709 1.00 85.88 488 HIS A C 1
ATOM 3816 O O . HIS A 1 488 ? -26.975 25.236 16.708 1.00 85.88 488 HIS A O 1
ATOM 3822 N N . GLU A 1 489 ? -28.440 23.832 17.694 1.00 87.75 489 GLU A N 1
ATOM 3823 C CA . GLU A 1 489 ? -27.561 23.471 18.798 1.00 87.75 489 GLU A CA 1
ATOM 3824 C C . GLU A 1 489 ? -26.406 22.613 18.262 1.00 87.75 489 GLU A C 1
ATOM 3826 O O . GLU A 1 489 ? -26.603 21.656 17.510 1.00 87.75 489 GLU A O 1
ATOM 3831 N N . ALA A 1 490 ? -25.184 22.977 18.630 1.00 83.38 490 ALA A N 1
ATOM 3832 C CA . ALA A 1 490 ? -23.960 22.308 18.229 1.00 83.38 490 ALA A CA 1
ATOM 3833 C C . ALA A 1 490 ? -23.144 21.948 19.467 1.00 83.38 490 ALA A C 1
ATOM 3835 O O . ALA A 1 490 ? -23.092 22.695 20.441 1.00 83.38 490 ALA A O 1
ATOM 3836 N N . ILE A 1 491 ? -22.445 20.815 19.416 1.00 83.38 491 ILE A N 1
ATOM 3837 C CA . ILE A 1 491 ? -21.545 20.406 20.495 1.00 83.38 491 ILE A CA 1
ATOM 3838 C C . ILE A 1 491 ? -20.283 21.287 20.443 1.00 83.38 491 ILE A C 1
ATOM 3840 O O . ILE A 1 491 ? -19.555 21.226 19.440 1.00 83.38 491 ILE A O 1
ATOM 3844 N N . PRO A 1 492 ? -19.976 22.090 21.486 1.00 78.38 492 PRO A N 1
ATOM 3845 C CA . PRO A 1 492 ? -18.721 22.836 21.537 1.00 78.38 492 PRO A CA 1
ATOM 3846 C C . PRO A 1 492 ? -17.517 21.898 21.474 1.00 78.38 492 PRO A C 1
ATOM 3848 O O . PRO A 1 492 ? -17.591 20.746 21.902 1.00 78.38 492 PRO A O 1
ATOM 3851 N N . TYR A 1 493 ? -16.405 22.394 20.934 1.00 79.81 493 TYR A N 1
ATOM 3852 C CA . TYR A 1 493 ? -15.148 21.650 20.761 1.00 79.81 493 TYR A CA 1
ATOM 3853 C C . TYR A 1 493 ? -15.210 20.410 19.848 1.00 79.81 493 TYR A C 1
ATOM 3855 O O . TYR A 1 493 ? -14.178 19.789 19.629 1.00 79.81 493 TYR A O 1
ATOM 3863 N N . SER A 1 494 ? -16.359 20.064 19.254 1.00 74.25 494 SER A N 1
ATOM 3864 C CA . SER A 1 494 ? -16.501 18.898 18.353 1.00 74.25 494 SER A CA 1
ATOM 3865 C C . SER A 1 494 ? -15.598 18.942 17.111 1.00 74.25 494 SER A C 1
ATOM 3867 O O . SER A 1 494 ? -15.232 17.908 16.564 1.00 74.25 494 SER A O 1
ATOM 3869 N N . TYR A 1 495 ? -15.205 20.143 16.686 1.00 70.44 495 TYR A N 1
ATOM 3870 C CA . TYR A 1 495 ? -14.263 20.392 15.593 1.00 70.44 495 TYR A CA 1
ATOM 3871 C C . TYR A 1 495 ? -12.791 20.216 16.009 1.00 70.44 495 TYR A C 1
ATOM 3873 O O . TYR A 1 495 ? -11.907 20.175 15.152 1.00 70.44 495 TYR A O 1
ATOM 3881 N N . MET A 1 496 ? -12.498 20.144 17.313 1.00 72.81 496 MET A N 1
ATOM 3882 C CA . MET A 1 496 ? -11.143 19.984 17.835 1.00 72.81 496 MET A CA 1
ATOM 3883 C C . MET A 1 496 ? -10.767 18.503 17.933 1.00 72.81 496 MET A C 1
ATOM 3885 O O . MET A 1 496 ? -11.550 17.657 18.353 1.00 72.81 496 MET A O 1
ATOM 3889 N N . THR A 1 497 ? -9.514 18.178 17.606 1.00 73.06 497 THR A N 1
ATOM 3890 C CA . THR A 1 497 ? -8.978 16.829 17.848 1.00 73.06 497 THR A CA 1
ATOM 3891 C C . THR A 1 497 ? -8.828 16.565 19.355 1.00 73.06 497 THR A C 1
ATOM 3893 O O . THR A 1 497 ? -8.592 17.512 20.110 1.00 73.06 497 THR A O 1
ATOM 3896 N N . PRO A 1 498 ? -8.828 15.300 19.823 1.00 72.88 498 PRO A N 1
ATOM 3897 C CA . PRO A 1 498 ? -8.595 14.985 21.239 1.00 72.88 498 PRO A CA 1
ATOM 3898 C C . PRO A 1 498 ? -7.289 15.572 21.799 1.00 72.88 498 PRO A C 1
ATOM 3900 O O . PRO A 1 498 ? -7.195 15.913 22.976 1.00 72.88 498 PRO A O 1
ATOM 3903 N N . SER A 1 499 ? -6.264 15.730 20.954 1.00 73.94 499 SER A N 1
ATOM 3904 C CA . SER A 1 499 ? -5.025 16.398 21.353 1.00 73.94 499 SER A CA 1
ATOM 3905 C C . SER A 1 499 ? -5.206 17.903 21.544 1.00 73.94 499 SER A C 1
ATOM 3907 O O . SER A 1 499 ? -4.669 18.440 22.504 1.00 73.94 499 SER A O 1
ATOM 3909 N N . ALA A 1 500 ? -5.949 18.579 20.663 1.00 72.19 500 ALA A N 1
ATOM 3910 C CA . ALA A 1 500 ? -6.232 20.008 20.793 1.00 72.19 500 ALA A CA 1
ATOM 3911 C C . ALA A 1 500 ? -7.121 20.299 22.013 1.00 72.19 500 ALA A C 1
ATOM 3913 O O . ALA A 1 500 ? -6.840 21.245 22.744 1.00 72.19 500 ALA A O 1
ATOM 3914 N N . ILE A 1 501 ? -8.107 19.437 22.297 1.00 78.81 501 ILE A N 1
ATOM 3915 C CA . ILE A 1 501 ? -8.956 19.533 23.496 1.00 78.81 501 ILE A CA 1
ATOM 3916 C C . ILE A 1 501 ? -8.099 19.514 24.768 1.00 78.81 501 ILE A C 1
ATOM 3918 O O . ILE A 1 501 ? -8.258 20.387 25.613 1.00 78.81 501 ILE A O 1
ATOM 3922 N N . ARG A 1 502 ? -7.121 18.598 24.873 1.00 79.94 502 ARG A N 1
ATOM 3923 C CA . ARG A 1 502 ? -6.196 18.525 26.027 1.00 79.94 502 ARG A CA 1
ATOM 3924 C C . ARG A 1 502 ? -5.356 19.785 26.250 1.00 79.94 502 ARG A C 1
ATOM 3926 O O . ARG A 1 502 ? -4.827 19.966 27.341 1.00 79.94 502 ARG A O 1
ATOM 3933 N N . HIS A 1 503 ? -5.205 20.623 25.229 1.00 80.56 503 HIS A N 1
ATOM 3934 C CA . HIS A 1 503 ? -4.462 21.880 25.297 1.00 80.56 503 HIS A CA 1
ATOM 3935 C C . HIS A 1 503 ? -5.376 23.116 25.300 1.00 80.56 503 HIS A C 1
ATOM 3937 O O . HIS A 1 503 ? -4.870 24.236 25.289 1.00 80.56 503 HIS A O 1
ATOM 3943 N N . SER A 1 504 ? -6.701 22.937 25.327 1.00 84.75 504 SER A N 1
ATOM 3944 C CA . SER A 1 504 ? -7.663 24.033 25.421 1.00 84.75 504 SER A CA 1
ATOM 3945 C C . SER A 1 504 ? -7.959 24.363 26.883 1.00 84.75 504 SER A C 1
ATOM 3947 O O . SER A 1 504 ? -8.410 23.505 27.645 1.00 84.75 504 SER A O 1
ATOM 3949 N N . LEU A 1 505 ? -7.741 25.624 27.269 1.00 88.81 505 LEU A N 1
ATOM 3950 C CA . LEU A 1 505 ? -8.034 26.120 28.616 1.00 88.81 505 LEU A CA 1
ATOM 3951 C C . LEU A 1 505 ? -9.524 25.983 28.962 1.00 88.81 505 LEU A C 1
ATOM 3953 O O . LEU A 1 505 ? -9.850 25.513 30.051 1.00 88.81 505 LEU A O 1
ATOM 3957 N N . THR A 1 506 ? -10.412 26.346 28.032 1.00 90.19 506 THR A N 1
ATOM 3958 C CA . THR A 1 506 ? -11.875 26.360 28.212 1.00 90.19 506 THR A CA 1
ATOM 3959 C C . THR A 1 506 ? -12.475 24.955 28.205 1.00 90.19 506 THR A C 1
ATOM 3961 O O . THR A 1 506 ? -13.438 24.701 28.928 1.00 90.19 506 THR A O 1
ATOM 3964 N N . ALA A 1 507 ? -11.867 24.013 27.474 1.00 86.25 507 ALA A N 1
ATOM 3965 C CA . ALA A 1 507 ? -12.310 22.619 27.439 1.00 86.25 507 ALA A CA 1
ATOM 3966 C C . ALA A 1 507 ? -11.713 21.737 28.554 1.00 86.25 507 ALA A C 1
ATOM 3968 O O . ALA A 1 507 ? -12.209 20.631 28.763 1.00 86.25 507 ALA A O 1
ATOM 3969 N N . THR A 1 508 ? -10.666 22.186 29.267 1.00 87.75 508 THR A N 1
ATOM 3970 C CA . THR A 1 508 ? -9.993 21.380 30.309 1.00 87.75 508 THR A CA 1
ATOM 3971 C C . THR A 1 508 ? -9.692 22.148 31.599 1.00 87.75 508 THR A C 1
ATOM 3973 O O . THR A 1 508 ? -10.461 22.047 32.546 1.00 87.75 508 THR A O 1
ATOM 3976 N N . THR A 1 509 ? -8.597 22.909 31.680 1.00 89.62 509 THR A N 1
ATOM 3977 C CA . THR A 1 509 ? -8.066 23.507 32.926 1.00 89.62 509 THR A CA 1
ATOM 3978 C C . THR A 1 509 ? -9.073 24.377 33.694 1.00 89.62 509 THR A C 1
ATOM 3980 O O . THR A 1 509 ? -9.041 24.448 34.930 1.00 89.62 509 THR A O 1
ATOM 3983 N N . LEU A 1 510 ? -9.972 25.044 32.966 1.00 92.62 510 LEU A N 1
ATOM 3984 C CA . LEU A 1 510 ? -11.006 25.927 33.510 1.00 92.62 510 LEU A CA 1
ATOM 3985 C C . LEU A 1 510 ? -12.353 25.221 33.742 1.00 92.62 510 LEU A C 1
ATOM 3987 O O . LEU A 1 510 ? -13.336 25.877 34.080 1.00 92.62 510 LEU A O 1
ATOM 3991 N N . ARG A 1 511 ? -12.415 23.895 33.588 1.00 90.12 511 ARG A N 1
ATOM 3992 C CA . ARG A 1 511 ? -13.592 23.073 33.892 1.00 90.12 511 ARG A CA 1
ATOM 3993 C C . ARG A 1 511 ? -13.601 22.634 35.358 1.00 90.12 511 ARG A C 1
ATOM 3995 O O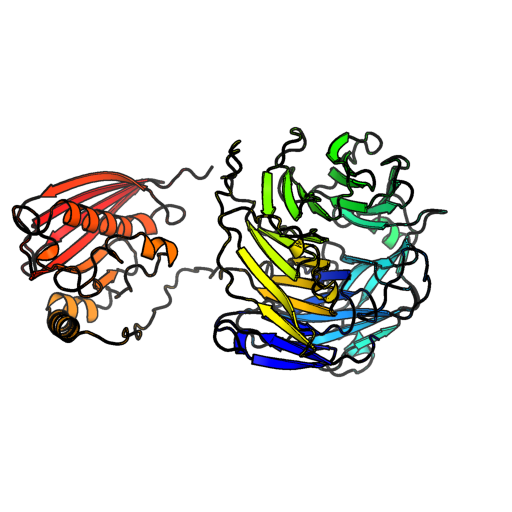 . ARG A 1 511 ? -12.542 22.480 35.970 1.00 90.12 511 ARG A O 1
ATOM 4002 N N . GLY A 1 512 ? -14.795 22.384 35.890 1.00 87.12 512 GLY A N 1
ATOM 4003 C CA . GLY A 1 512 ? -15.009 21.797 37.219 1.00 87.12 512 GLY A CA 1
ATOM 4004 C C . GLY A 1 512 ? -15.843 22.672 38.156 1.00 87.12 512 GLY A C 1
ATOM 4005 O O . GLY A 1 512 ? -16.267 23.768 37.784 1.00 87.12 512 GLY A O 1
ATOM 4006 N N . THR A 1 513 ? -16.075 22.176 39.374 1.00 87.69 513 THR A N 1
ATOM 4007 C CA . THR A 1 513 ? -16.835 22.874 40.424 1.00 87.69 513 THR A CA 1
ATOM 4008 C C . THR A 1 513 ? -16.241 24.251 40.723 1.00 87.69 513 THR A C 1
ATOM 4010 O O . THR A 1 513 ? -15.020 24.426 40.681 1.00 87.69 513 THR A O 1
ATOM 4013 N N . HIS A 1 514 ? -17.108 25.240 40.965 1.00 90.19 514 HIS A N 1
ATOM 4014 C CA . HIS A 1 514 ? -16.762 26.661 41.126 1.00 90.19 514 HIS A CA 1
ATOM 4015 C C . HIS A 1 514 ? -16.066 27.316 39.910 1.00 90.19 514 HIS A C 1
ATOM 4017 O O . HIS A 1 514 ? -15.695 28.485 39.963 1.00 90.19 514 HIS A O 1
ATOM 4023 N N . LYS A 1 515 ? -15.908 26.605 38.784 1.00 93.25 515 LYS A N 1
ATOM 4024 C CA . LYS A 1 515 ? -15.365 27.125 37.519 1.00 93.25 515 LYS A CA 1
ATOM 4025 C C . LYS A 1 515 ? -16.417 27.028 36.406 1.00 93.25 515 LYS A C 1
ATOM 4027 O O . LYS A 1 515 ? -17.587 27.319 36.640 1.00 93.25 515 LYS A O 1
ATOM 4032 N N . ILE A 1 516 ? -16.033 26.629 35.188 1.00 92.88 516 ILE A N 1
ATOM 4033 C CA . ILE A 1 516 ? -16.985 26.294 34.125 1.00 92.88 516 ILE A CA 1
ATOM 4034 C C . ILE A 1 516 ? -17.457 24.856 34.370 1.00 92.88 516 ILE A C 1
ATOM 4036 O O . ILE A 1 516 ? -16.879 23.897 33.850 1.00 92.88 516 ILE A O 1
ATOM 4040 N N . LEU A 1 517 ? -18.476 24.707 35.218 1.00 88.00 517 LEU A N 1
ATOM 4041 C CA . LEU A 1 517 ? -18.963 23.399 35.662 1.00 88.00 517 LEU A CA 1
ATOM 4042 C C . LEU A 1 517 ? -19.602 22.618 34.508 1.00 88.00 517 LEU A C 1
ATOM 4044 O O . LEU A 1 517 ? -19.183 21.507 34.196 1.00 88.00 517 LEU A O 1
ATOM 4048 N N . ARG A 1 518 ? -20.542 23.237 33.793 1.00 87.19 518 ARG A N 1
ATOM 4049 C CA . ARG A 1 518 ? -21.300 22.612 32.703 1.00 87.19 518 ARG A CA 1
ATOM 4050 C C . ARG A 1 518 ? -20.790 23.040 31.334 1.00 87.19 518 ARG A C 1
ATOM 4052 O O . ARG A 1 518 ? -20.297 24.157 31.179 1.00 87.19 518 ARG A O 1
ATOM 4059 N N . ARG A 1 519 ? -20.794 22.129 30.354 1.00 87.62 519 ARG A N 1
ATOM 4060 C CA . ARG A 1 519 ? -20.323 22.418 28.986 1.00 87.62 519 ARG A CA 1
ATOM 4061 C C . ARG A 1 519 ? -21.130 23.596 28.418 1.00 87.62 519 ARG A C 1
ATOM 4063 O O . ARG A 1 519 ? -22.346 23.551 28.556 1.00 87.62 519 ARG A O 1
ATOM 4070 N N . PRO A 1 520 ? -20.501 24.595 27.770 1.00 91.31 520 PRO A N 1
ATOM 4071 C CA . PRO A 1 520 ? -21.249 25.690 27.158 1.00 91.31 520 PRO A CA 1
ATOM 4072 C C . PRO A 1 520 ? -22.317 25.175 26.183 1.00 91.31 520 PRO A C 1
ATOM 4074 O O . PRO A 1 520 ? -22.104 24.171 25.500 1.00 91.31 520 PRO A O 1
ATOM 4077 N N . LEU A 1 521 ? -23.448 25.864 26.079 1.00 91.81 521 LEU A N 1
ATOM 4078 C CA . LEU A 1 521 ? -24.385 25.644 24.979 1.00 91.81 521 LEU A CA 1
ATOM 4079 C C . LEU A 1 521 ? -23.966 26.505 23.803 1.00 91.81 521 LEU A C 1
ATOM 4081 O O . LEU A 1 521 ? -23.676 27.683 23.981 1.00 91.81 521 LEU A O 1
ATOM 4085 N N . LYS A 1 522 ? -23.947 25.933 22.603 1.00 92.62 522 LYS A N 1
ATOM 4086 C CA . LYS A 1 522 ? -23.578 26.646 21.382 1.00 92.62 522 LYS A CA 1
ATOM 4087 C C . LYS A 1 522 ? -24.688 26.505 20.354 1.00 92.62 522 LYS A C 1
ATOM 4089 O O . LYS A 1 522 ? -25.094 25.391 20.048 1.00 92.62 522 LYS A O 1
ATOM 4094 N N . PHE A 1 523 ? -25.111 27.625 19.784 1.00 92.50 523 PHE A N 1
ATOM 4095 C CA . PHE A 1 523 ? -26.098 27.706 18.716 1.00 92.50 523 PHE A CA 1
ATOM 4096 C C . PHE A 1 523 ? -25.496 28.400 17.493 1.00 92.50 523 PHE A C 1
ATOM 4098 O O . PHE A 1 523 ? -24.804 29.411 17.617 1.00 92.50 523 PHE A O 1
ATOM 4105 N N . LEU A 1 524 ? -25.755 27.850 16.310 1.00 87.62 524 LEU A N 1
ATOM 4106 C CA . LEU A 1 524 ? -25.274 28.344 15.017 1.00 87.62 524 LEU A CA 1
ATOM 4107 C C . LEU A 1 524 ? -26.447 28.484 14.042 1.00 87.62 524 LEU A C 1
ATOM 4109 O O . LEU A 1 524 ? -27.397 27.707 14.125 1.00 87.62 524 LEU A O 1
ATOM 4113 N N . LYS A 1 525 ? -26.366 29.432 13.106 1.00 84.12 525 LYS A N 1
ATOM 4114 C CA . LYS A 1 525 ? -27.260 29.483 11.934 1.00 84.12 525 LYS A CA 1
ATOM 4115 C C . LYS A 1 525 ? -26.746 28.571 10.808 1.00 84.12 525 LYS A C 1
ATOM 4117 O O . LYS A 1 525 ? -25.559 28.247 10.777 1.00 84.12 525 LYS A O 1
ATOM 4122 N N . ASP A 1 526 ? -27.622 28.208 9.864 1.00 68.62 526 ASP A N 1
ATOM 4123 C CA . ASP A 1 526 ? -27.284 27.412 8.664 1.00 68.62 526 ASP A CA 1
ATOM 4124 C C . ASP A 1 526 ? -26.111 27.997 7.864 1.00 68.62 526 ASP A C 1
ATOM 4126 O O . ASP A 1 526 ? -25.212 27.278 7.425 1.00 68.62 526 ASP A O 1
ATOM 4130 N N . ASN A 1 527 ? -26.089 29.324 7.733 1.00 72.75 527 ASN A N 1
ATOM 4131 C CA . ASN A 1 527 ? -24.908 30.054 7.305 1.00 72.75 527 ASN A CA 1
ATOM 4132 C C . ASN A 1 527 ? -24.127 30.463 8.561 1.00 72.75 527 ASN A C 1
ATOM 4134 O O . ASN A 1 527 ? -24.692 31.165 9.403 1.00 72.75 527 ASN A O 1
ATOM 4138 N N . PRO A 1 528 ? -22.842 30.089 8.704 1.00 71.69 528 PRO A N 1
ATOM 4139 C CA . PRO A 1 528 ? -22.051 30.311 9.918 1.00 71.69 528 PRO A CA 1
ATOM 4140 C C . PRO A 1 528 ? -21.601 31.778 10.075 1.00 71.69 528 PRO A C 1
ATOM 4142 O O . PRO A 1 528 ? -20.456 32.057 10.425 1.00 71.69 528 PRO A O 1
ATOM 4145 N N . SER A 1 529 ? -22.480 32.734 9.773 1.00 82.25 529 SER A N 1
ATOM 4146 C CA . SER A 1 529 ? -22.268 34.167 9.973 1.00 82.25 529 SER A CA 1
ATOM 4147 C C . SER A 1 529 ? -22.564 34.599 11.406 1.00 82.25 529 SER A C 1
ATOM 4149 O O . SER A 1 529 ? -22.050 35.623 11.840 1.00 82.25 529 SER A O 1
ATOM 4151 N N . GLU A 1 530 ? -23.372 33.839 12.148 1.00 92.69 530 GLU A N 1
ATOM 4152 C CA . GLU A 1 530 ? -23.732 34.147 13.532 1.00 92.69 530 GLU A CA 1
ATOM 4153 C C . GLU A 1 530 ? -23.612 32.922 14.440 1.00 92.69 530 GLU A C 1
ATOM 4155 O O . GLU A 1 530 ? -23.933 31.793 14.056 1.00 92.69 530 GLU A O 1
ATOM 4160 N N . CYS A 1 531 ? -23.165 33.167 15.669 1.00 94.25 531 CYS A N 1
ATOM 4161 C CA . CYS A 1 531 ? -23.007 32.162 16.712 1.00 94.25 531 CYS A CA 1
ATOM 4162 C C . CYS A 1 531 ? -23.458 32.748 18.052 1.00 94.25 531 CYS A C 1
ATOM 4164 O O . CYS A 1 531 ? -23.167 33.909 18.357 1.00 94.25 531 CYS A O 1
ATOM 4166 N N . ILE A 1 532 ? -24.130 31.940 18.870 1.00 96.12 532 ILE A N 1
ATOM 4167 C CA . ILE A 1 532 ? -24.479 32.272 20.255 1.00 96.12 532 ILE A CA 1
ATOM 4168 C C . ILE A 1 532 ? -23.928 31.174 21.156 1.00 96.12 532 ILE A C 1
ATOM 4170 O O . ILE A 1 532 ? -24.161 29.993 20.907 1.00 96.12 532 ILE A O 1
ATOM 4174 N N . VAL A 1 533 ? -23.202 31.559 22.201 1.00 95.81 533 VAL A N 1
ATOM 4175 C CA . VAL A 1 533 ? -22.727 30.648 23.243 1.00 95.81 533 VAL A CA 1
ATOM 4176 C C . VAL A 1 533 ? -23.284 31.086 24.590 1.00 95.81 533 VAL A C 1
ATOM 4178 O O . VAL A 1 533 ? -23.227 32.261 24.928 1.00 95.81 533 VAL A O 1
ATOM 4181 N N . ILE A 1 534 ? -23.824 30.147 25.360 1.00 96.44 534 ILE A N 1
ATOM 4182 C CA . ILE A 1 534 ? -24.371 30.381 26.699 1.00 96.44 534 ILE A CA 1
ATOM 4183 C C . ILE A 1 534 ? -23.533 29.571 27.683 1.00 96.44 534 ILE A C 1
ATOM 4185 O O . ILE A 1 534 ? -23.332 28.368 27.492 1.00 96.44 534 ILE A O 1
ATOM 4189 N N . VAL A 1 535 ? -23.004 30.226 28.715 1.00 95.50 535 VAL A N 1
ATOM 4190 C CA . VAL A 1 535 ? -22.078 29.597 29.666 1.00 95.50 535 VAL A CA 1
ATOM 4191 C C . VAL A 1 535 ? -22.296 30.120 31.082 1.00 95.50 535 VAL A C 1
ATOM 4193 O O . VAL A 1 535 ? -22.524 31.310 31.287 1.00 95.50 535 VAL A O 1
ATOM 4196 N N . TYR A 1 536 ? -22.215 29.217 32.058 1.00 95.25 536 TYR A N 1
ATOM 4197 C CA . TYR A 1 536 ? -22.197 29.546 33.480 1.00 95.25 536 TYR A CA 1
ATOM 4198 C C . TYR A 1 536 ? -20.756 29.727 33.960 1.00 95.25 536 TYR A C 1
ATOM 4200 O O . TYR A 1 536 ? -19.900 28.874 33.692 1.00 95.25 536 TYR A O 1
ATOM 4208 N N . LEU A 1 537 ? -20.488 30.813 34.685 1.00 95.69 537 LEU A N 1
ATOM 4209 C CA . LEU A 1 537 ? -19.158 31.131 35.206 1.00 95.69 537 LEU A CA 1
ATOM 4210 C C . LEU A 1 537 ? -19.159 31.141 36.735 1.00 95.69 537 LEU A C 1
ATOM 4212 O O . LEU A 1 537 ? -19.814 31.982 37.343 1.00 95.69 537 LEU A O 1
ATOM 4216 N N . GLY A 1 538 ? -18.407 30.229 37.353 1.00 94.38 538 GLY A N 1
ATOM 4217 C CA . GLY A 1 538 ? -18.245 30.169 38.807 1.00 94.38 538 GLY A CA 1
ATOM 4218 C C . GLY A 1 538 ? -17.248 31.183 39.387 1.00 94.38 538 GLY A C 1
ATOM 4219 O O . GLY A 1 538 ? -16.500 31.852 38.672 1.00 94.38 538 GLY A O 1
ATOM 4220 N N . ASP A 1 539 ? -17.230 31.282 40.712 1.00 93.06 539 ASP A N 1
ATOM 4221 C CA . ASP A 1 539 ? -16.426 32.221 41.505 1.00 93.06 539 ASP A CA 1
ATOM 4222 C C . ASP A 1 539 ? -14.915 31.945 41.545 1.00 93.06 539 ASP A C 1
ATOM 4224 O O . ASP A 1 539 ? -14.134 32.878 41.733 1.00 93.06 539 ASP A O 1
ATOM 4228 N N . HIS A 1 540 ? -14.451 30.726 41.263 1.00 94.25 540 HIS A N 1
ATOM 4229 C CA . HIS A 1 540 ? -13.013 30.435 41.129 1.00 94.25 540 HIS A CA 1
ATOM 4230 C C . HIS A 1 540 ? -12.404 30.946 39.809 1.00 94.25 540 HIS A C 1
ATOM 4232 O O . HIS A 1 540 ? -11.230 30.699 39.524 1.00 94.25 540 HIS A O 1
ATOM 4238 N N . LEU A 1 541 ? -13.191 31.645 38.988 1.00 93.75 541 LEU A N 1
ATOM 4239 C CA . LEU A 1 541 ? -12.746 32.331 37.772 1.00 93.75 541 LEU A CA 1
ATOM 4240 C C . LEU A 1 541 ? -12.598 33.848 37.982 1.00 93.75 541 LEU A C 1
ATOM 4242 O O . LEU A 1 541 ? -12.333 34.582 37.024 1.00 93.75 541 LEU A O 1
ATOM 4246 N N . CYS A 1 542 ? -12.779 34.324 39.217 1.00 91.94 542 CYS A N 1
ATOM 4247 C CA . CYS A 1 542 ? -12.648 35.729 39.577 1.00 91.94 542 CYS A CA 1
ATOM 4248 C C . CYS A 1 542 ? -11.197 36.230 39.542 1.00 91.94 542 CYS A C 1
ATOM 4250 O O . CYS A 1 542 ? -10.252 35.520 39.883 1.00 91.94 542 CYS A O 1
ATOM 4252 N N . GLY A 1 543 ? -11.040 37.492 39.149 1.00 84.69 543 GLY A N 1
ATOM 4253 C CA . GLY A 1 543 ? -9.872 38.321 39.433 1.00 84.69 543 GLY A CA 1
ATOM 4254 C C . GLY A 1 543 ? -10.170 39.298 40.574 1.00 84.69 543 GLY A C 1
ATOM 4255 O O . GLY A 1 543 ? -10.940 38.993 41.478 1.00 84.69 543 GLY A O 1
ATOM 4256 N N . ASN A 1 544 ? -9.585 40.499 40.518 1.00 74.81 544 ASN A N 1
ATOM 4257 C CA . ASN A 1 544 ? -9.742 41.496 41.586 1.00 74.81 544 ASN A CA 1
ATOM 4258 C C . ASN A 1 544 ? -11.178 42.041 41.713 1.00 74.81 544 ASN A C 1
ATOM 4260 O O . ASN A 1 544 ? -11.635 42.265 42.827 1.00 74.81 544 ASN A O 1
ATOM 4264 N N . ASN A 1 545 ? -11.886 42.230 40.593 1.00 76.50 545 ASN A N 1
ATOM 4265 C CA . ASN A 1 545 ? -13.232 42.810 40.543 1.00 76.50 545 ASN A CA 1
ATOM 4266 C C . ASN A 1 545 ? -14.129 41.951 39.632 1.00 76.50 545 ASN A C 1
ATOM 4268 O O . ASN A 1 545 ? -14.322 42.312 38.479 1.00 76.50 545 ASN A O 1
ATOM 4272 N N . GLY A 1 546 ? -14.640 40.811 40.112 1.00 90.31 546 GLY A N 1
ATOM 4273 C CA . GLY A 1 546 ? -15.488 39.896 39.322 1.00 90.31 546 GLY A CA 1
ATOM 4274 C C . GLY A 1 546 ? -14.700 38.901 38.463 1.00 90.31 546 GLY A C 1
ATOM 4275 O O . GLY A 1 546 ? -13.514 38.680 38.706 1.00 90.31 546 GLY A O 1
ATOM 4276 N N . ILE A 1 547 ? -15.349 38.276 37.474 1.00 95.81 547 ILE A N 1
ATOM 4277 C CA . ILE A 1 547 ? -14.719 37.332 36.538 1.00 95.81 547 ILE A CA 1
ATOM 4278 C C . ILE A 1 547 ? -13.497 37.979 35.885 1.00 95.81 547 ILE A C 1
ATOM 4280 O O . ILE A 1 547 ? -13.536 39.118 35.427 1.00 95.81 547 ILE A O 1
ATOM 4284 N N . HIS A 1 548 ? -12.395 37.236 35.823 1.00 94.56 548 HIS A N 1
ATOM 4285 C CA . HIS A 1 548 ? -11.135 37.753 35.313 1.00 94.56 548 HIS A CA 1
ATOM 4286 C C . HIS A 1 548 ? -11.257 38.205 33.844 1.00 94.56 548 HIS A C 1
ATOM 4288 O O . HIS A 1 548 ? -11.570 37.404 32.964 1.00 94.56 548 HIS A O 1
ATOM 4294 N N . ASN A 1 549 ? -10.909 39.461 33.548 1.00 93.56 549 ASN A N 1
ATOM 4295 C CA . ASN A 1 549 ? -11.000 40.036 32.195 1.00 93.56 549 ASN A CA 1
ATOM 4296 C C . ASN A 1 549 ? -10.261 39.211 31.126 1.00 93.56 549 ASN A C 1
ATOM 4298 O O . ASN A 1 549 ? -10.745 39.055 30.011 1.00 93.56 549 ASN A O 1
ATOM 4302 N N . GLY A 1 550 ? -9.127 38.593 31.473 1.00 93.44 550 GLY A N 1
ATOM 4303 C CA . GLY A 1 550 ? -8.418 37.677 30.568 1.00 93.44 550 GLY A CA 1
ATOM 4304 C C . GLY A 1 550 ? -9.217 36.420 30.181 1.00 93.44 550 GLY A C 1
ATOM 4305 O O . GLY A 1 550 ? -9.056 35.914 29.071 1.00 93.44 550 GLY A O 1
ATOM 4306 N N . LEU A 1 551 ? -10.111 35.931 31.050 1.00 94.69 551 LEU A N 1
ATOM 4307 C CA . LEU A 1 551 ? -11.034 34.850 30.696 1.00 94.69 551 LEU A CA 1
ATOM 4308 C C . LEU A 1 551 ? -12.089 35.349 29.707 1.00 94.69 551 LEU A C 1
ATOM 4310 O O . LEU A 1 551 ? -12.328 34.688 28.7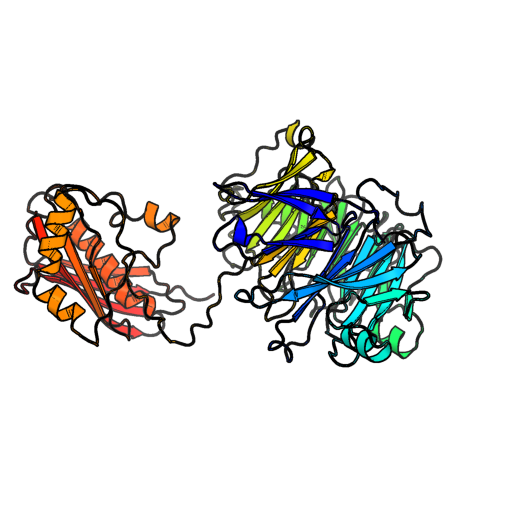01 1.00 94.69 551 LEU A O 1
ATOM 4314 N N . LEU A 1 552 ? -12.673 36.523 29.961 1.00 95.75 552 LEU A N 1
ATOM 4315 C CA . LEU A 1 552 ? -13.646 37.142 29.054 1.00 95.75 552 LEU A CA 1
ATOM 4316 C C . LEU A 1 552 ? -13.036 37.355 27.660 1.00 95.75 552 LEU A C 1
ATOM 4318 O O . LEU A 1 552 ? -13.657 37.007 26.658 1.00 95.75 552 LEU A O 1
ATOM 4322 N N . ALA A 1 553 ? -11.783 37.815 27.598 1.00 96.00 553 ALA A N 1
ATOM 4323 C CA . ALA A 1 553 ? -11.026 37.924 26.353 1.00 96.00 553 ALA A CA 1
ATOM 4324 C C . ALA A 1 553 ? -10.841 36.577 25.643 1.00 96.00 553 ALA A C 1
ATOM 4326 O O . ALA A 1 553 ? -11.015 36.490 24.431 1.00 96.00 553 ALA A O 1
ATOM 4327 N N . THR A 1 554 ? -10.526 35.519 26.396 1.00 95.00 554 THR A N 1
ATOM 4328 C CA . THR A 1 554 ? -10.353 34.163 25.847 1.00 95.00 554 THR A CA 1
ATOM 4329 C C . THR A 1 554 ? -11.660 33.630 25.256 1.00 95.00 554 THR A C 1
ATOM 4331 O O . THR A 1 554 ? -11.661 33.067 24.164 1.00 95.00 554 THR A O 1
ATOM 4334 N N . LEU A 1 555 ? -12.782 33.832 25.955 1.00 95.69 555 LEU A N 1
ATOM 4335 C CA . LEU A 1 555 ? -14.106 33.421 25.484 1.00 95.69 555 LEU A CA 1
ATOM 4336 C C . LEU A 1 555 ? -14.532 34.198 24.229 1.00 95.69 555 LEU A C 1
ATOM 4338 O O . LEU A 1 555 ? -15.103 33.611 23.311 1.00 95.69 555 LEU A O 1
ATOM 4342 N N . LEU A 1 556 ? -14.224 35.497 24.164 1.00 97.00 556 LEU A N 1
ATOM 4343 C CA . LEU A 1 556 ? -14.499 36.330 22.993 1.00 97.00 556 LEU A CA 1
ATOM 4344 C C . LEU A 1 556 ? -13.641 35.944 21.784 1.00 97.00 556 LEU A C 1
ATOM 4346 O O . LEU A 1 556 ? -14.174 35.879 20.680 1.00 97.00 556 LEU A O 1
ATOM 4350 N N . ASP A 1 557 ? -12.355 35.636 21.967 1.00 95.38 557 ASP A N 1
ATOM 4351 C CA . ASP A 1 557 ? -11.506 35.157 20.866 1.00 95.38 557 ASP A CA 1
ATOM 4352 C C . ASP A 1 557 ? -12.018 33.816 20.312 1.00 95.38 557 ASP A C 1
ATOM 4354 O O . ASP A 1 557 ? -12.167 33.658 19.100 1.00 95.38 557 ASP A O 1
ATOM 4358 N N . GLU A 1 558 ? -12.408 32.880 21.188 1.00 92.75 558 GLU A N 1
ATOM 4359 C CA . GLU A 1 558 ? -13.031 31.613 20.777 1.00 92.75 558 GLU A CA 1
ATOM 4360 C C . GLU A 1 558 ? -14.347 31.849 20.010 1.00 92.75 558 GLU A C 1
ATOM 4362 O O . GLU A 1 558 ? -14.586 31.233 18.966 1.00 92.75 558 GLU A O 1
ATOM 4367 N N . GLN A 1 559 ? -15.175 32.792 20.473 1.00 94.88 559 GLN A N 1
ATOM 4368 C CA . GLN A 1 559 ? -16.423 33.157 19.805 1.00 94.88 559 GLN A CA 1
ATOM 4369 C C . GLN A 1 559 ? -16.193 33.762 18.416 1.00 94.88 559 GLN A C 1
ATOM 4371 O O . GLN A 1 559 ? -16.902 33.432 17.461 1.00 94.88 559 GLN A O 1
ATOM 4376 N N . LEU A 1 560 ? -15.200 34.638 18.285 1.00 95.25 560 LEU A N 1
ATOM 4377 C CA . LEU A 1 560 ? -14.842 35.270 17.017 1.00 95.25 560 LEU A CA 1
ATOM 4378 C C . LEU A 1 560 ? -14.293 34.245 16.021 1.00 95.25 560 LEU A C 1
ATOM 4380 O O . LEU A 1 560 ? -14.611 34.318 14.829 1.00 95.25 560 LEU A O 1
ATOM 4384 N N . ALA A 1 561 ? -13.555 33.239 16.497 1.00 91.38 561 ALA A N 1
ATOM 4385 C CA . ALA A 1 561 ? -13.125 32.115 15.674 1.00 91.38 561 ALA A CA 1
ATOM 4386 C C . ALA A 1 561 ? -14.318 31.315 15.121 1.00 91.38 561 ALA A C 1
ATOM 4388 O O . ALA A 1 561 ? -14.289 30.917 13.953 1.00 91.38 561 ALA A O 1
ATOM 4389 N N . TYR A 1 562 ? -15.382 31.113 15.913 1.00 91.19 562 TYR A N 1
ATOM 4390 C CA . TYR A 1 562 ? -16.563 30.357 15.476 1.00 91.19 562 TYR A CA 1
ATOM 4391 C C . TYR A 1 562 ? -17.274 30.952 14.266 1.00 91.19 562 TYR A C 1
ATOM 4393 O O . TYR A 1 562 ? -17.773 30.184 13.447 1.00 91.19 562 TYR A O 1
ATOM 4401 N N . VAL A 1 563 ? -17.301 32.278 14.137 1.00 92.44 563 VAL A N 1
ATOM 4402 C CA . VAL A 1 563 ? -17.917 32.959 12.985 1.00 92.44 563 VAL A CA 1
ATOM 4403 C C . VAL A 1 563 ? -16.911 33.267 11.874 1.00 92.44 563 VAL A C 1
ATOM 4405 O O . VAL A 1 563 ? -17.282 33.345 10.708 1.00 92.44 563 VAL A O 1
ATOM 4408 N N . SER A 1 564 ? -15.620 33.393 12.189 1.00 92.06 564 SER A N 1
ATOM 4409 C CA . SER A 1 564 ? -14.600 33.771 11.200 1.00 92.06 564 SER A CA 1
ATOM 4410 C C . SER A 1 564 ? -14.046 32.582 10.418 1.00 92.06 564 SER A C 1
ATOM 4412 O O . SER A 1 564 ? -13.940 32.640 9.193 1.00 92.06 564 SER A O 1
ATOM 4414 N N . LEU A 1 565 ? -13.684 31.491 11.102 1.00 90.19 565 LEU A N 1
ATOM 4415 C CA . LEU A 1 565 ? -13.002 30.352 10.477 1.00 90.19 565 LEU A CA 1
ATOM 4416 C C . LEU A 1 565 ? -13.839 29.647 9.400 1.00 90.19 565 LEU A C 1
ATOM 4418 O O . LEU A 1 565 ? -13.273 29.369 8.343 1.00 90.19 565 LEU A O 1
ATOM 4422 N N . PRO A 1 566 ? -15.154 29.405 9.584 1.00 87.31 566 PRO A N 1
ATOM 4423 C CA . PRO A 1 566 ? -15.976 28.762 8.556 1.00 87.31 566 PRO A CA 1
ATOM 4424 C C . PRO A 1 566 ? -16.046 29.540 7.235 1.00 87.31 566 PRO A C 1
ATOM 4426 O O . PRO A 1 566 ? -16.330 28.956 6.195 1.00 87.31 566 PRO A O 1
ATOM 4429 N N . ASN A 1 567 ? -15.772 30.846 7.275 1.00 84.44 567 ASN A N 1
ATOM 4430 C CA . ASN A 1 567 ? -15.890 31.753 6.136 1.00 84.44 567 ASN A CA 1
ATOM 4431 C C . ASN A 1 567 ? -14.530 32.106 5.502 1.00 84.44 567 ASN A C 1
ATOM 4433 O O . ASN A 1 567 ? -14.466 32.894 4.559 1.00 84.44 567 ASN A O 1
ATOM 4437 N N . LEU A 1 568 ? -13.434 31.527 6.003 1.00 86.12 568 LEU A N 1
ATOM 4438 C CA . LEU A 1 568 ? -12.088 31.712 5.467 1.00 86.12 568 LEU A CA 1
ATOM 4439 C C . LEU A 1 568 ? -11.658 30.542 4.564 1.00 86.12 568 LEU A C 1
ATOM 4441 O O . LEU A 1 568 ? -12.076 29.402 4.778 1.00 86.12 568 LEU A O 1
ATOM 4445 N N . PRO A 1 569 ? -10.751 30.777 3.593 1.00 77.62 569 PRO A N 1
ATOM 4446 C CA . PRO A 1 569 ? -10.182 29.707 2.778 1.00 77.62 569 PRO A CA 1
ATOM 4447 C C . PRO A 1 569 ? -9.576 28.584 3.631 1.00 77.62 569 PRO A C 1
ATOM 4449 O O . PRO A 1 569 ? -8.849 28.848 4.594 1.00 77.62 569 PRO A O 1
ATOM 4452 N N . ASN A 1 570 ? -9.859 27.330 3.257 1.00 76.75 570 ASN A N 1
ATOM 4453 C CA . ASN A 1 570 ? -9.445 26.114 3.975 1.00 76.75 570 ASN A CA 1
ATOM 4454 C C . ASN A 1 570 ? -9.935 26.032 5.433 1.00 76.75 570 ASN A C 1
ATOM 4456 O O . ASN A 1 570 ? -9.329 25.321 6.237 1.00 76.75 570 ASN A O 1
ATOM 4460 N N . PHE A 1 571 ? -10.977 26.788 5.796 1.00 81.62 571 PHE A N 1
ATOM 4461 C CA . PHE A 1 571 ? -11.540 26.844 7.149 1.00 81.62 571 PHE A CA 1
ATOM 4462 C C . PHE A 1 571 ? -10.498 27.135 8.243 1.00 81.62 571 PHE A C 1
ATOM 4464 O O . PHE A 1 571 ? -10.605 26.675 9.379 1.00 81.62 571 PHE A O 1
ATOM 4471 N N . THR A 1 572 ? -9.433 27.854 7.876 1.00 81.75 572 THR A N 1
ATOM 4472 C CA . THR A 1 572 ? -8.260 28.085 8.720 1.00 81.75 572 THR A CA 1
ATOM 4473 C C . THR A 1 572 ? -7.900 29.564 8.707 1.00 81.75 572 THR A C 1
ATOM 4475 O O . THR A 1 572 ? -7.841 30.196 7.651 1.00 81.75 572 THR A O 1
ATOM 4478 N N . GLY A 1 573 ? -7.585 30.107 9.878 1.00 87.12 573 GLY A N 1
ATOM 4479 C CA . GLY A 1 573 ? -7.187 31.493 10.060 1.00 87.12 573 GLY A CA 1
ATOM 4480 C C . GLY A 1 573 ? -6.521 31.705 11.410 1.00 87.12 573 GLY A C 1
ATOM 4481 O O . GLY A 1 573 ? -6.674 30.896 12.322 1.00 87.12 573 GLY A O 1
ATOM 4482 N N . PHE A 1 574 ? -5.763 32.790 11.512 1.00 91.44 574 PHE A N 1
ATOM 4483 C CA . PHE A 1 574 ? -5.128 33.231 12.749 1.00 91.44 574 PHE A CA 1
ATOM 4484 C C . PHE A 1 574 ? -5.644 34.617 13.113 1.00 91.44 574 PHE A C 1
ATOM 4486 O O . PHE A 1 574 ? -5.829 35.449 12.218 1.00 91.44 574 PHE A O 1
ATOM 4493 N N . THR A 1 575 ? -5.825 34.871 14.406 1.00 93.19 575 THR A N 1
ATOM 4494 C CA . THR A 1 575 ? -6.152 36.196 14.933 1.00 93.19 575 THR A CA 1
ATOM 4495 C C . THR A 1 575 ? -4.981 37.136 14.650 1.00 93.19 575 THR A C 1
ATOM 4497 O O . THR A 1 575 ? -3.895 36.985 15.206 1.00 93.19 575 THR A O 1
ATOM 4500 N N . ALA A 1 576 ? -5.170 38.067 13.719 1.00 93.12 576 ALA A N 1
ATOM 4501 C CA . ALA A 1 576 ? -4.176 39.078 13.369 1.00 93.12 576 ALA A CA 1
ATOM 4502 C C . ALA A 1 576 ? -4.337 40.344 14.213 1.00 93.12 576 ALA A C 1
ATOM 4504 O O . ALA A 1 576 ? -3.348 41.014 14.495 1.00 93.12 576 ALA A O 1
ATOM 4505 N N . ASN A 1 577 ? -5.572 40.663 14.600 1.00 94.75 577 ASN A N 1
ATOM 4506 C CA . ASN A 1 577 ? -5.878 41.716 15.557 1.00 94.75 577 ASN A CA 1
ATOM 4507 C C . ASN A 1 577 ? -7.084 41.315 16.415 1.00 94.75 577 ASN A C 1
ATOM 4509 O O . ASN A 1 577 ? -8.004 40.674 15.897 1.00 94.75 577 ASN A O 1
ATOM 4513 N N . LEU A 1 578 ? -7.068 41.715 17.686 1.00 96.25 578 LEU A N 1
ATOM 4514 C CA . LEU A 1 578 ? -8.149 41.527 18.648 1.00 96.25 578 LEU A CA 1
ATOM 4515 C C . LEU A 1 578 ? -8.222 42.754 19.564 1.00 96.25 578 LEU A C 1
ATOM 4517 O O . LEU A 1 578 ? -7.378 42.929 20.440 1.00 96.25 578 LEU A O 1
ATOM 4521 N N . ASP A 1 579 ? -9.248 43.574 19.359 1.00 96.75 579 ASP A N 1
ATOM 4522 C CA . ASP A 1 579 ? -9.522 44.778 20.143 1.00 96.75 579 ASP A CA 1
ATOM 4523 C C . ASP A 1 579 ? -10.697 44.509 21.082 1.00 96.75 579 ASP A C 1
ATOM 4525 O O . ASP A 1 579 ? -11.755 44.087 20.618 1.00 96.75 579 ASP A O 1
ATOM 4529 N N . ILE A 1 580 ? -10.526 44.743 22.387 1.00 96.94 580 ILE A N 1
ATOM 4530 C CA . ILE A 1 580 ? -11.526 44.413 23.416 1.00 96.94 580 ILE A CA 1
ATOM 4531 C C . ILE A 1 580 ? -11.822 45.634 24.284 1.00 96.94 580 ILE A C 1
ATOM 4533 O O . ILE A 1 580 ? -10.905 46.249 24.826 1.00 96.94 580 ILE A O 1
ATOM 4537 N N . ASN A 1 581 ? -13.107 45.926 24.470 1.00 96.31 581 ASN A N 1
ATOM 4538 C CA . ASN A 1 581 ? -13.617 46.980 25.339 1.00 96.31 581 ASN A CA 1
ATOM 4539 C C . ASN A 1 581 ? -14.421 46.368 26.492 1.00 96.31 581 ASN A C 1
ATOM 4541 O O . ASN A 1 581 ? -15.349 45.592 26.262 1.00 96.31 581 ASN A O 1
ATOM 4545 N N . TYR A 1 582 ? -14.086 46.746 27.726 1.00 94.94 582 TYR A N 1
ATOM 4546 C CA . TYR A 1 582 ? -14.793 46.332 28.940 1.00 94.94 582 TYR A CA 1
ATOM 4547 C C . TYR A 1 582 ? -15.648 47.499 29.435 1.00 94.94 582 TYR A C 1
ATOM 4549 O O . TYR A 1 582 ? -15.107 48.559 29.749 1.00 94.94 582 TYR A O 1
ATOM 4557 N N . PHE A 1 583 ? -16.965 47.312 29.483 1.00 91.44 583 PHE A N 1
ATOM 4558 C CA . PHE A 1 583 ? -17.925 48.344 29.881 1.00 91.44 583 PHE A CA 1
ATOM 4559 C C . PHE A 1 583 ? -18.401 48.149 31.318 1.00 91.44 583 PHE A C 1
ATOM 4561 O O . PHE A 1 583 ? -18.455 49.106 32.084 1.00 91.44 583 PHE A O 1
ATOM 4568 N N . GLU A 1 584 ? -18.695 46.903 31.689 1.00 90.00 584 GLU A N 1
ATOM 4569 C CA . GLU A 1 584 ? -19.178 46.534 33.017 1.00 90.00 584 GLU A CA 1
ATOM 4570 C C . GLU A 1 584 ? -18.480 45.277 33.536 1.00 90.00 584 GLU A C 1
ATOM 4572 O O . GLU A 1 584 ? -17.983 44.440 32.778 1.00 90.00 584 GLU A O 1
ATOM 4577 N N . THR A 1 585 ? -18.458 45.142 34.859 1.00 89.81 585 THR A N 1
ATOM 4578 C CA . THR A 1 585 ? -17.883 43.987 35.545 1.00 89.81 585 THR A CA 1
ATOM 4579 C C . THR A 1 585 ? -18.822 42.786 35.472 1.00 89.81 585 THR A C 1
ATOM 4581 O O . THR A 1 585 ? -19.944 42.843 35.970 1.00 89.81 585 THR A O 1
ATOM 4584 N N . VAL A 1 586 ? -18.342 41.656 34.949 1.00 93.62 586 VAL A N 1
ATOM 4585 C CA . VAL A 1 586 ? -19.076 40.383 34.988 1.00 93.62 586 VAL A CA 1
ATOM 4586 C C . VAL A 1 586 ? -18.922 39.757 36.381 1.00 93.62 586 VAL A C 1
ATOM 4588 O O . VAL A 1 586 ? -17.833 39.326 36.754 1.00 93.62 586 VAL A O 1
ATOM 4591 N N . GLY A 1 587 ? -19.994 39.705 37.173 1.00 91.75 587 GLY A N 1
ATOM 4592 C CA . GLY A 1 587 ? -20.023 38.990 38.458 1.00 91.75 587 GLY A CA 1
ATOM 4593 C C . GLY A 1 587 ? -19.878 37.461 38.316 1.00 91.75 587 GLY A C 1
ATOM 4594 O O . GLY A 1 587 ? -20.093 36.927 37.226 1.00 91.75 587 GLY A O 1
ATOM 4595 N N . PRO A 1 588 ? -19.498 36.739 39.384 1.00 94.25 588 PRO A N 1
ATOM 4596 C CA . PRO A 1 588 ? -19.467 35.278 39.387 1.00 94.25 588 PRO A CA 1
ATOM 4597 C C . PRO A 1 588 ? -20.841 34.647 39.626 1.00 94.25 588 PRO A C 1
ATOM 4599 O O . PRO A 1 588 ? -21.795 35.323 40.002 1.00 94.25 588 PRO A O 1
ATOM 4602 N N . ASN A 1 589 ? -20.898 33.325 39.477 1.00 93.19 589 ASN A N 1
ATOM 4603 C CA . ASN A 1 589 ? -22.055 32.472 39.741 1.00 93.19 589 ASN A CA 1
ATOM 4604 C C . ASN A 1 589 ? -23.309 32.877 38.950 1.00 93.19 589 ASN A C 1
ATOM 4606 O O . ASN A 1 589 ? -24.430 32.819 39.450 1.00 93.19 589 ASN A O 1
ATOM 4610 N N . GLN A 1 590 ? -23.107 33.286 37.698 1.00 92.69 590 GLN A N 1
ATOM 4611 C CA . GLN A 1 590 ? -24.179 33.683 36.791 1.00 92.69 590 GLN A CA 1
ATOM 4612 C C . GLN A 1 590 ? -23.991 33.095 35.392 1.00 92.69 590 GLN A C 1
ATOM 4614 O O . GLN A 1 590 ? -22.893 32.693 34.990 1.00 92.69 590 GLN A O 1
ATOM 4619 N N . TRP A 1 591 ? -25.092 33.077 34.646 1.00 95.81 591 TRP A N 1
ATOM 4620 C CA . TRP A 1 591 ? -25.110 32.769 33.225 1.00 95.81 591 TRP A CA 1
ATOM 4621 C C . TRP A 1 591 ? -24.818 34.019 32.408 1.00 95.81 591 TRP A C 1
ATOM 4623 O O . TRP A 1 591 ? -25.388 35.080 32.658 1.00 95.81 591 TRP A O 1
ATOM 4633 N N . ILE A 1 592 ? -23.973 33.866 31.397 1.00 97.00 592 ILE A N 1
ATOM 4634 C CA . ILE A 1 592 ? -23.717 34.902 30.401 1.00 97.00 592 ILE A CA 1
ATOM 4635 C C . ILE A 1 592 ? -24.053 34.390 29.005 1.00 97.00 592 ILE A C 1
ATOM 4637 O O . ILE A 1 592 ? -23.987 33.186 28.725 1.00 97.00 592 ILE A O 1
ATOM 4641 N N . VAL A 1 593 ? -24.376 35.326 28.119 1.00 97.75 593 VAL A N 1
ATOM 4642 C CA . VAL A 1 593 ? -24.615 35.074 26.700 1.00 97.75 593 VAL A CA 1
ATOM 4643 C C . VAL A 1 593 ? -23.505 35.748 25.906 1.00 97.75 593 VAL A C 1
ATOM 4645 O O . VAL A 1 593 ? -23.211 36.924 26.092 1.00 97.75 593 VAL A O 1
ATOM 4648 N N . ILE A 1 594 ? -22.877 34.999 25.009 1.00 97.81 594 ILE A N 1
ATOM 4649 C CA . ILE A 1 594 ? -21.819 35.477 24.127 1.00 97.81 594 ILE A CA 1
ATOM 4650 C C . ILE A 1 594 ? -22.339 35.413 22.700 1.00 97.81 594 ILE A C 1
ATOM 4652 O O . ILE A 1 594 ? -22.636 34.335 22.182 1.00 97.81 594 ILE A O 1
ATOM 4656 N N . ARG A 1 595 ? -22.448 36.564 22.045 1.00 97.62 595 ARG A N 1
ATOM 4657 C CA . ARG A 1 595 ? -22.889 36.661 20.651 1.00 97.62 595 ARG A CA 1
ATOM 4658 C C . ARG A 1 595 ? -21.700 36.948 19.761 1.00 97.62 595 ARG A C 1
ATOM 4660 O O . ARG A 1 595 ? -20.831 37.725 20.132 1.00 97.62 595 ARG A O 1
ATOM 4667 N N . GLY A 1 596 ? -21.659 36.312 18.597 1.00 96.88 596 GLY A N 1
ATOM 4668 C CA . GLY A 1 596 ? -20.652 36.542 17.567 1.00 96.88 596 GLY A CA 1
ATOM 4669 C C . GLY A 1 596 ? -21.322 36.739 16.218 1.00 96.88 596 GLY A C 1
ATOM 4670 O O . GLY A 1 596 ? -22.244 35.994 15.882 1.00 96.88 596 GLY A O 1
ATOM 4671 N N . ILE A 1 597 ? -20.856 37.728 15.461 1.00 96.06 597 ILE A N 1
ATOM 4672 C CA . ILE A 1 597 ? -21.344 38.068 14.125 1.00 96.06 597 ILE A CA 1
ATOM 4673 C C . ILE A 1 597 ? -20.146 38.320 13.207 1.00 96.06 597 ILE A C 1
ATOM 4675 O O . ILE A 1 597 ? -19.236 39.085 13.537 1.00 96.06 597 ILE A O 1
ATOM 4679 N N . LEU A 1 598 ? -20.158 37.684 12.041 1.00 95.31 598 LEU A N 1
ATOM 4680 C CA . LEU A 1 598 ? -19.260 37.983 10.934 1.00 95.31 598 LEU A CA 1
ATOM 4681 C C . LEU A 1 598 ? -19.719 39.273 10.244 1.00 95.31 598 LEU A C 1
ATOM 4683 O O . LEU A 1 598 ? -20.841 39.342 9.753 1.00 95.31 598 LEU A O 1
ATOM 4687 N N . ASP A 1 599 ? -18.845 40.274 10.187 1.00 93.06 599 ASP A N 1
ATOM 4688 C CA . ASP A 1 599 ? -19.121 41.558 9.536 1.00 93.06 599 ASP A CA 1
ATOM 4689 C C . ASP A 1 599 ? -18.888 41.458 8.023 1.00 93.06 599 ASP A C 1
ATOM 4691 O O . ASP A 1 599 ? -19.798 41.635 7.214 1.00 93.06 599 ASP A O 1
ATOM 4695 N N . LYS A 1 600 ? -17.664 41.095 7.619 1.00 91.88 600 LYS A N 1
ATOM 4696 C CA . LYS A 1 600 ? -17.311 40.946 6.201 1.00 91.88 600 LYS A CA 1
ATOM 4697 C C . LYS A 1 600 ? -16.116 40.031 5.969 1.00 91.88 600 LYS A C 1
ATOM 4699 O O . LYS A 1 600 ? -15.273 39.834 6.847 1.00 91.88 600 LYS A O 1
ATOM 4704 N N . VAL A 1 601 ? -16.006 39.535 4.736 1.00 91.94 601 VAL A N 1
ATOM 4705 C CA . VAL A 1 601 ? -14.873 38.733 4.256 1.00 91.94 601 VAL A CA 1
ATOM 4706 C C . VAL A 1 601 ? -14.264 39.382 3.015 1.00 91.94 601 VAL A C 1
ATOM 4708 O O . VAL A 1 601 ? -14.947 39.624 2.026 1.00 91.94 601 VAL A O 1
ATOM 4711 N N . GLU A 1 602 ? -12.959 39.634 3.055 1.00 90.81 602 GLU A N 1
ATOM 4712 C CA . GLU A 1 602 ? -12.176 40.219 1.965 1.00 90.81 602 GLU A CA 1
ATOM 4713 C C . GLU A 1 602 ? -11.021 39.279 1.595 1.00 90.81 602 GLU A C 1
ATOM 4715 O O . GLU A 1 602 ? -9.904 39.350 2.127 1.00 90.81 602 GLU A O 1
ATOM 4720 N N . GLY A 1 603 ? -11.295 38.347 0.680 1.00 88.94 603 GLY A N 1
ATOM 4721 C CA . GLY A 1 603 ? -10.330 37.352 0.215 1.00 88.94 603 GLY A CA 1
ATOM 4722 C C . GLY A 1 603 ? -9.858 36.426 1.339 1.00 88.94 603 GLY A C 1
ATOM 4723 O O . GLY A 1 603 ? -10.521 35.455 1.677 1.00 88.94 603 GLY A O 1
ATOM 4724 N N . ARG A 1 604 ? -8.684 36.715 1.916 1.00 91.06 604 ARG A N 1
ATOM 4725 C CA . ARG A 1 604 ? -8.100 35.944 3.035 1.00 91.06 604 ARG A CA 1
ATOM 4726 C C . ARG A 1 604 ? -8.335 36.583 4.405 1.00 91.06 604 ARG A C 1
ATOM 4728 O O . ARG A 1 604 ? -7.709 36.150 5.367 1.00 91.06 604 ARG A O 1
ATOM 4735 N N . LYS A 1 605 ? -9.138 37.641 4.489 1.00 94.50 605 LYS A N 1
ATOM 4736 C CA . LYS A 1 605 ? -9.393 38.402 5.715 1.00 94.50 605 LYS A CA 1
ATOM 4737 C C . LYS A 1 605 ? -10.855 38.253 6.118 1.00 94.50 605 LYS A C 1
ATOM 4739 O O . LYS A 1 605 ? -11.716 38.468 5.275 1.00 94.50 605 LYS A O 1
ATOM 4744 N N . ALA A 1 606 ? -11.122 37.931 7.376 1.00 95.56 606 ALA A N 1
ATOM 4745 C CA . ALA A 1 606 ? -12.459 37.931 7.959 1.00 95.56 606 ALA A CA 1
ATOM 4746 C C . ALA A 1 606 ? -12.494 38.935 9.111 1.00 95.56 606 ALA A C 1
ATOM 4748 O O . ALA A 1 606 ? -11.614 38.920 9.973 1.00 95.56 606 ALA A O 1
ATOM 4749 N N . PHE A 1 607 ? -13.487 39.814 9.090 1.00 96.69 607 PHE A N 1
ATOM 4750 C CA . PHE A 1 607 ? -13.742 40.806 10.125 1.00 96.69 607 PHE A CA 1
ATOM 4751 C C . PHE A 1 607 ? -14.981 40.362 10.894 1.00 96.69 607 PHE A C 1
ATOM 4753 O O . PHE A 1 607 ? -16.006 40.057 10.280 1.00 96.69 607 PHE A O 1
ATOM 4760 N N . ALA A 1 608 ? -14.884 40.289 12.216 1.00 97.00 608 ALA A N 1
ATOM 4761 C CA . ALA A 1 608 ? -15.967 39.807 13.065 1.00 97.00 608 ALA A CA 1
ATOM 4762 C C . ALA A 1 608 ? -16.045 40.594 14.371 1.00 97.00 608 ALA A C 1
ATOM 4764 O O . ALA A 1 608 ? -15.027 41.066 14.888 1.00 97.00 608 ALA A O 1
ATOM 4765 N N . ASN A 1 609 ? -17.258 40.675 14.910 1.00 97.31 609 ASN A N 1
ATOM 4766 C CA . ASN A 1 609 ? -17.579 41.330 16.170 1.00 97.31 609 ASN A CA 1
ATOM 4767 C C . ASN A 1 609 ? -18.229 40.319 17.117 1.00 97.31 609 ASN A C 1
ATOM 4769 O O . ASN A 1 609 ? -19.030 39.485 16.692 1.00 97.31 609 ASN A O 1
ATOM 4773 N N . ALA A 1 610 ? -17.908 40.399 18.401 1.00 98.00 610 ALA A N 1
ATOM 4774 C CA . ALA A 1 610 ? -18.525 39.582 19.433 1.00 98.00 610 ALA A CA 1
ATOM 4775 C C . ALA A 1 610 ? -18.713 40.390 20.713 1.00 98.00 610 ALA A C 1
ATOM 4777 O O . ALA A 1 610 ? -17.973 41.335 20.968 1.00 98.00 610 ALA A O 1
ATOM 4778 N N . TRP A 1 611 ? -19.694 40.031 21.529 1.00 98.25 611 TRP A N 1
ATOM 4779 C CA . TRP A 1 611 ? -19.893 40.658 22.832 1.00 98.25 611 TRP A CA 1
ATOM 4780 C C . TRP A 1 611 ? -20.476 39.679 23.844 1.00 98.25 611 TRP A C 1
ATOM 4782 O O . TRP A 1 611 ? -21.113 38.691 23.477 1.00 98.25 611 TRP A O 1
ATOM 4792 N N . ILE A 1 612 ? -20.237 39.978 25.116 1.00 98.19 612 ILE A N 1
ATOM 4793 C CA . ILE A 1 612 ? -20.800 39.304 26.281 1.00 98.19 612 ILE A CA 1
ATOM 4794 C C . ILE A 1 612 ? -21.907 40.188 26.850 1.00 98.19 612 ILE A C 1
ATOM 4796 O O . ILE A 1 612 ? -21.696 41.384 27.074 1.00 98.19 612 ILE A O 1
ATOM 4800 N N . GLU A 1 613 ? -23.067 39.595 27.100 1.00 97.00 613 GLU A N 1
ATOM 4801 C CA . GLU A 1 613 ? -24.208 40.215 27.769 1.00 97.00 613 GLU A CA 1
ATOM 4802 C C . GLU A 1 613 ? -24.710 39.341 28.927 1.00 97.00 613 GLU A C 1
ATOM 4804 O O . GLU A 1 613 ? -24.514 38.118 28.938 1.00 97.00 613 GLU A O 1
ATOM 4809 N N . ASN A 1 614 ? -25.337 39.973 29.918 1.00 93.94 614 ASN A N 1
ATOM 4810 C CA . ASN A 1 614 ? -26.088 39.260 30.952 1.00 93.94 614 ASN A CA 1
ATOM 4811 C C . ASN A 1 614 ? -27.444 38.767 30.405 1.00 93.94 614 ASN A C 1
ATOM 4813 O O . ASN A 1 614 ? -27.789 38.997 29.243 1.00 93.94 614 ASN A O 1
ATOM 4817 N N . LEU A 1 615 ? -28.225 38.074 31.236 1.00 92.25 615 LEU A N 1
ATOM 4818 C CA . LEU A 1 615 ? -29.531 37.542 30.829 1.00 92.25 615 LEU A CA 1
ATOM 4819 C C . LEU A 1 615 ? -30.563 38.642 30.522 1.00 92.25 615 LEU A C 1
ATOM 4821 O O . LEU A 1 615 ? -31.513 38.387 29.784 1.00 92.25 615 LEU A O 1
ATOM 4825 N N . GLU A 1 616 ? -30.368 39.856 31.040 1.00 89.31 616 GLU A N 1
ATOM 4826 C CA . GLU A 1 616 ? -31.180 41.042 30.747 1.00 89.31 616 GLU A CA 1
ATOM 4827 C C . GLU A 1 616 ? -30.784 41.749 29.434 1.00 89.31 616 GLU A C 1
ATOM 4829 O O . GLU A 1 616 ? -31.441 42.710 29.031 1.00 89.31 616 GLU A O 1
ATOM 4834 N N . GLY A 1 617 ? -29.729 41.290 28.749 1.00 89.12 617 GLY A N 1
ATOM 4835 C CA . GLY A 1 617 ? -29.251 41.856 27.482 1.00 89.12 617 GLY A CA 1
ATOM 4836 C C . GLY A 1 617 ? -28.345 43.087 27.625 1.00 89.12 617 GLY A C 1
ATOM 4837 O O . GLY A 1 617 ? -28.052 43.758 26.631 1.00 89.12 617 GLY A O 1
ATOM 4838 N N . VAL A 1 618 ? -27.875 43.399 28.835 1.00 93.38 618 VAL A N 1
ATOM 4839 C CA . VAL A 1 618 ? -26.894 44.464 29.083 1.00 93.38 618 VAL A CA 1
ATOM 4840 C C . VAL A 1 618 ? -25.521 43.999 28.610 1.00 93.38 618 VAL A C 1
ATOM 4842 O O . VAL A 1 618 ? -24.999 42.983 29.068 1.00 93.38 618 VAL A O 1
ATOM 4845 N N . ARG A 1 619 ? -24.917 44.749 27.681 1.00 94.88 619 ARG A N 1
ATOM 4846 C CA . ARG A 1 619 ? -23.590 44.444 27.131 1.00 94.88 619 ARG A CA 1
ATOM 4847 C C . ARG A 1 619 ? -22.490 44.827 28.115 1.00 94.88 619 ARG A C 1
ATOM 4849 O O . ARG A 1 619 ? -22.331 45.997 28.440 1.00 94.88 619 ARG A O 1
ATOM 4856 N N . MET A 1 620 ? -21.679 43.849 28.504 1.00 95.31 620 MET A N 1
ATOM 4857 C CA . MET A 1 620 ? -20.634 44.019 29.519 1.00 95.31 620 MET A CA 1
ATOM 4858 C C . MET A 1 620 ? -19.235 44.104 28.903 1.00 95.31 620 MET A C 1
ATOM 4860 O O . MET A 1 620 ? -18.372 44.834 29.389 1.00 95.31 620 MET A O 1
ATOM 4864 N N . THR A 1 621 ? -18.975 43.370 27.819 1.00 96.31 621 THR A N 1
ATOM 4865 C CA . THR A 1 621 ? -17.673 43.366 27.129 1.00 96.31 621 THR A CA 1
ATOM 4866 C C . THR A 1 621 ? -17.875 43.137 25.634 1.00 96.31 621 THR A C 1
ATOM 4868 O O . THR A 1 621 ? -18.645 42.261 25.256 1.00 96.31 621 THR A O 1
ATOM 4871 N N . GLU A 1 622 ? -17.190 43.888 24.776 1.00 97.44 622 GLU A N 1
ATOM 4872 C CA . GLU A 1 622 ? -17.228 43.743 23.311 1.00 97.44 622 GLU A CA 1
ATOM 4873 C C . GLU A 1 622 ? -15.817 43.503 22.775 1.00 97.44 622 GLU A C 1
ATOM 4875 O O . GLU A 1 622 ? -14.852 44.071 23.281 1.00 97.44 622 GLU A O 1
ATOM 4880 N N . ALA A 1 623 ? -15.701 42.692 21.729 1.00 97.88 623 ALA A N 1
ATOM 4881 C CA . ALA A 1 623 ? -14.474 42.478 20.988 1.00 97.88 623 ALA A CA 1
ATOM 4882 C C . ALA A 1 623 ? -14.691 42.580 19.475 1.00 97.88 623 ALA A C 1
ATOM 4884 O O . ALA A 1 623 ? -15.708 42.136 18.936 1.00 97.88 623 ALA A O 1
ATOM 4885 N N . ARG A 1 624 ? -13.688 43.117 18.782 1.00 97.19 624 ARG A N 1
ATOM 4886 C CA . ARG A 1 624 ? -13.589 43.131 17.319 1.00 97.19 624 ARG A CA 1
ATOM 4887 C C . ARG A 1 624 ? -12.308 42.440 16.902 1.00 97.19 624 ARG A C 1
ATOM 4889 O O . ARG A 1 624 ? -11.268 42.632 17.529 1.00 97.19 624 ARG A O 1
ATOM 4896 N N . SER A 1 625 ? -12.365 41.648 15.838 1.00 96.69 625 SER A N 1
ATOM 4897 C CA . SER A 1 625 ? -11.186 40.932 15.353 1.00 96.69 625 SER A CA 1
ATOM 4898 C C . SER A 1 625 ? -11.019 40.977 13.847 1.00 96.69 625 SER A C 1
ATOM 4900 O O . SER A 1 625 ? -11.974 41.111 13.079 1.00 96.69 625 SER A O 1
ATOM 4902 N N . LEU A 1 626 ? -9.761 40.804 13.451 1.00 96.00 626 LEU A N 1
ATOM 4903 C CA . LEU A 1 626 ? -9.355 40.477 12.096 1.00 96.00 626 LEU A CA 1
ATOM 4904 C C . LEU A 1 626 ? -8.696 39.099 12.109 1.00 96.00 626 LEU A C 1
ATOM 4906 O O . LEU A 1 626 ? -7.602 38.938 12.651 1.00 96.00 626 LEU A O 1
ATOM 4910 N N . TYR A 1 627 ? -9.323 38.131 11.452 1.00 95.62 627 TYR A N 1
ATOM 4911 C CA . TYR A 1 627 ? -8.743 36.820 11.189 1.00 95.62 627 TYR A CA 1
ATOM 4912 C C . TYR A 1 627 ? -8.143 36.775 9.785 1.00 95.62 627 TYR A C 1
ATOM 4914 O O . TYR A 1 627 ? -8.754 37.232 8.817 1.00 95.62 627 TYR A O 1
ATOM 4922 N N . ILE A 1 628 ? -6.942 36.208 9.653 1.00 92.62 628 ILE A N 1
ATOM 4923 C CA . ILE A 1 628 ? -6.254 36.079 8.363 1.00 92.62 628 ILE A CA 1
ATOM 4924 C C . ILE A 1 628 ? -5.955 34.612 8.066 1.00 92.62 628 ILE A C 1
ATOM 4926 O O . ILE A 1 628 ? -5.232 33.946 8.808 1.00 92.62 628 ILE A O 1
ATOM 4930 N N . SER A 1 629 ? -6.462 34.127 6.932 1.00 90.44 629 SER A N 1
ATOM 4931 C CA . SER A 1 629 ? -6.109 32.814 6.391 1.00 90.44 629 SER A CA 1
ATOM 4932 C C . SER A 1 629 ? -4.675 32.831 5.842 1.00 90.44 629 SER A C 1
ATOM 4934 O O . SER A 1 629 ? -4.294 33.785 5.141 1.00 90.44 629 SER A O 1
ATOM 4936 N N . PRO A 1 630 ? -3.839 31.820 6.147 1.00 84.75 630 PRO A N 1
ATOM 4937 C CA . PRO A 1 630 ? -2.479 31.743 5.622 1.00 84.75 630 PRO A CA 1
ATOM 4938 C C . PRO A 1 630 ? -2.486 31.762 4.088 1.00 84.75 630 PRO A C 1
ATOM 4940 O O . PRO A 1 630 ? -3.409 31.264 3.448 1.00 84.75 630 PRO A O 1
ATOM 4943 N N . LYS A 1 631 ? -1.459 32.362 3.470 1.00 73.75 631 LYS A N 1
ATOM 4944 C CA . LYS A 1 631 ? -1.292 32.245 2.015 1.00 73.75 631 LYS A CA 1
ATOM 4945 C C . LYS A 1 631 ? -1.117 30.759 1.690 1.00 73.75 631 LYS A C 1
ATOM 4947 O O . LYS A 1 631 ? -0.215 30.135 2.245 1.00 73.75 631 LYS A O 1
ATOM 4952 N N . THR A 1 632 ? -1.968 30.221 0.822 1.00 53.81 632 THR A N 1
ATOM 4953 C CA . THR A 1 632 ? -1.671 28.993 0.081 1.00 53.81 632 THR A CA 1
ATOM 4954 C C . THR A 1 632 ? -0.423 29.288 -0.739 1.00 53.81 632 THR A C 1
ATOM 4956 O O . THR A 1 632 ? -0.479 30.110 -1.657 1.00 53.81 632 THR A O 1
ATOM 4959 N N . GLN A 1 633 ? 0.712 28.757 -0.290 1.00 37.06 633 GLN A N 1
ATOM 4960 C CA . GLN A 1 633 ? 1.889 28.626 -1.139 1.00 37.06 633 GLN A CA 1
ATOM 4961 C C . GLN A 1 633 ? 1.707 27.400 -2.019 1.00 37.06 633 GLN A C 1
ATOM 4963 O O . GLN A 1 633 ? 1.051 26.449 -1.529 1.00 37.06 633 GLN A O 1
#

pLDDT: mean 85.3, std 15.09, range [24.84, 98.25]

Sequence (633 aa):
MPSENCVNITTGITNFKTEAVKNFNSVDLSQSITNKRGHVLNTGGSVWALEFVPKKACLDHDHTQYLAVGGYNSVTEHHTFAESPHCRNAIQIWQCTSDTNASLKPQLDMCILHDFGVVVDFKWCPSSVYDEADKLGIMTVLFGDGQVRVFVVPHPNLVRKQNNIPLEETVYILAKSPRLLLKLPRAYNMCIAWGGYDRLACGTKLGGIIVWDILKSLKSQVPIVSVNICNASLLAIKCLAWISLLNRDILISSDSDGNINLHDMNDPFIVSKIFRVRCTYICIAGTGHGSRFCFGDTDGISRINLTFQHKKSVTLTAHNCLIWSIATSPFHGIAATAASDGTLMVKPYSSEKIKFNPKHKLNVLEYTLYKLIFDNDTQTFRYVDGLLPKTKLPEQLYHNILTDPIVSIHKVAWNNNNNASGWVASGGKAGLCRLEFTGSQMSSHSGVIKKVKITEEHAVLSIEEQEIKNQEEQLAIVKELRSSEVWHEAIPYSYMTPSAIRHSLTATTLRGTHKILRRPLKFLKDNPSECIVIVYLGDHLCGNNGIHNGLLATLLDEQLAYVSLPNLPNFTGFTANLDINYFETVGPNQWIVIRGILDKVEGRKAFANAWIENLEGVRMTEARSLYISPKTQ